Protein AF-A0AAW0Y5N9-F1 (afdb_monomer_lite)

Sequence (461 aa):
MELKFDASMEGKNLGTTKKFATATTQTSLLDMTSLNLFSYAHFRPQNRMNTIESRLKALQGQVSEAGAAAITPTLTSPTFQTPPPPYVAGSRQKVDQEMAVKSAKEGKLAASRTETSVHATGTTVTSSVTSVIQDVIKFEESVLSAEGGLRAPSPLVSPPRHAPDSSPVLILASLDKSILQIRDWLTLMEQMTRQQTVVVGDADDIRQLTEKQKSVLRELEGKKPQLDELVASADSLKDDASRTQLHQKASEGDAAVYRFPTHSRLFDHLRTCFKVSKLREHWDETNSVVLARKTQLDAMYTDTHKFDAKRAELESWLARMEARLERMAPVARTADVLDQQIREQKGFHAEIHQYKHQVELFNQMTQRLIAIYQHDDTRRLKKITETINLRYSSLNSSIIARGKELHSAMNSLHNFDKALDKFASWMSEAESNTDLVELEVDKLGPARRDPQARGPSMHLK

InterPro domains:
  IPR002017 Spectrin repeat [PF00435] (304-407)
  IPR018159 Spectrin/alpha-actinin [SM00150] (173-298)
  IPR018159 Spectrin/alpha-actinin [SM00150] (305-407)
  IPR018159 Spectrin/alpha-actinin [cd00176] (184-410)
  IPR050774 KCMF1 and Dystrophin [PTHR12268] (275-435)

Radius of gyration: 52.61 Å; chains: 1; bounding box: 124×102×157 Å

Secondary structure (DSSP, 8-state):
----------------------------SSSSSHHHHHHHHTTHHHHHHHHHHHHHHHHHHHHHHHTTS------------PPPP--------SSSSSSSSSSSS------------------TTSHHHHHHHHHHHHHHHHHHTS-----PPPP--PPPPPPS---HHHHHHHHHHHHHHHHHHHHHHHHHHHT---BTT-HHHHHHHHHHHHHHHHHHHHHHHHHHHHHHHHHHHHHHHHHHHHHHHHH-SS--SS---SS-HHHHHHHHHHHHHHHHHHHHHHHHHHHHHHHHHHHHHHHHHHHHHHHHHHHHHHHHHHHHHHTSPPPPSSHHHHHHHHHHHHHHHHHHHHHHHHHHHHHHHHHHHHHHTTTSB-HHHHHHHHHHHHHHHHHHHHHHHHHHHHHHHHHHHHHHHHHHHHHHHHHHHHHHHHHHHHHHHHHTTT-------PPPP----

Foldseek 3Di:
DDDDDDDDDDDDDDDDDDDDDDDDDDPDDDPDPVVVVVVPQVCVVVVLVVVLVVLVVVLVVLCVVVVVDDDDDDDDDDDDDDDDDDDDDDDDDDDPPPPPPPPPPDDDDDDDDDDDDDDDDDDPDPCPVVVVVVVVVVVVVVVVVPDDDDDDDDDDDDDDDDDDDDDPVVVLVVLVVLLVVLLVVLVVLLVVLVPDAFEQLPLVRLVVVLVVLVVVLVVLVVCVVVLVVLQVVLVVLVVVLVVVVVVVVVPPDDDDDDDDPPDRSVVSSVVSNVSSVVSVVSSVVSSVSSVVSSVLSVVSSVLSVVLVVLLVVLVVVLVVLVVVLVPQDPQDQTQVVLVVSLVVLVVSLVVLVVCVVSLVVSVVSLVVSCVSNVVYHSVVSVVSNVVSVVSSVVSNVSSVVVNVVSVVSNVVNVVVVVVSVVSVVVSVVVVVVSVVVVVVVVVVPDDDPDPDDDDDDDDDD

Organism: Cherax quadricarinatus (NCBI:txid27406)

pLDDT: mean 70.66, std 27.01, range [25.23, 98.88]

Structure (mmCIF, N/CA/C/O backbone):
data_AF-A0AAW0Y5N9-F1
#
_entry.id   AF-A0AAW0Y5N9-F1
#
loop_
_atom_site.group_PDB
_atom_site.id
_atom_site.type_symbol
_atom_site.label_atom_id
_atom_site.label_alt_id
_atom_site.label_comp_id
_atom_site.label_asym_id
_atom_site.label_entity_id
_atom_site.label_seq_id
_atom_site.pdbx_PDB_ins_code
_atom_site.Cartn_x
_atom_site.Cartn_y
_atom_site.Cartn_z
_atom_site.occupancy
_atom_site.B_iso_or_equiv
_atom_site.auth_seq_id
_atom_site.auth_comp_id
_atom_site.auth_asym_id
_atom_site.auth_atom_id
_atom_site.pdbx_PDB_model_num
ATOM 1 N N . MET A 1 1 ? 14.191 -54.955 -18.128 1.00 38.53 1 MET A N 1
ATOM 2 C CA . MET A 1 1 ? 14.472 -55.077 -16.685 1.00 38.53 1 MET A CA 1
ATOM 3 C C . MET A 1 1 ? 13.293 -54.416 -15.972 1.00 38.53 1 MET A C 1
ATOM 5 O O . MET A 1 1 ? 13.240 -53.198 -15.980 1.00 38.53 1 MET A O 1
ATOM 9 N N . GLU A 1 2 ? 12.168 -55.094 -15.690 1.00 31.83 2 GLU A N 1
ATOM 10 C CA . GLU A 1 2 ? 11.972 -56.098 -14.607 1.00 31.83 2 GLU A CA 1
ATOM 11 C C . GLU A 1 2 ? 12.491 -55.526 -13.268 1.00 31.83 2 GLU A C 1
ATOM 13 O O . GLU A 1 2 ? 13.661 -55.175 -13.215 1.00 31.83 2 GLU A O 1
ATOM 18 N N . LEU A 1 3 ? 11.736 -55.293 -12.180 1.00 32.03 3 LEU A N 1
ATOM 19 C CA . LEU A 1 3 ? 10.575 -55.935 -11.522 1.00 32.03 3 LEU A CA 1
ATOM 20 C C . LEU A 1 3 ? 9.835 -54.848 -10.685 1.00 32.03 3 LEU A C 1
ATOM 22 O O . LEU A 1 3 ? 10.491 -53.956 -10.159 1.00 32.03 3 LEU A O 1
ATOM 26 N N . LYS A 1 4 ? 8.499 -54.719 -10.658 1.00 34.59 4 LYS A N 1
ATOM 27 C CA . LYS A 1 4 ? 7.501 -55.430 -9.818 1.00 34.59 4 LYS A CA 1
ATOM 28 C C . LYS A 1 4 ? 7.877 -55.627 -8.337 1.00 34.59 4 LYS A C 1
ATOM 30 O O . LYS A 1 4 ? 8.737 -56.443 -8.036 1.00 34.59 4 LYS A O 1
ATOM 35 N N . PHE A 1 5 ? 7.114 -54.992 -7.439 1.00 31.72 5 PHE A N 1
ATOM 36 C CA . PHE A 1 5 ? 6.665 -55.606 -6.183 1.00 31.72 5 PHE A CA 1
ATOM 37 C C . PHE A 1 5 ? 5.247 -55.114 -5.831 1.00 31.72 5 PHE A C 1
ATOM 39 O O . PHE A 1 5 ? 4.980 -53.912 -5.819 1.00 31.72 5 PHE A O 1
ATOM 46 N N . ASP A 1 6 ? 4.361 -56.092 -5.638 1.00 30.52 6 ASP A N 1
ATOM 47 C CA . ASP A 1 6 ? 2.934 -56.051 -5.281 1.00 30.52 6 ASP A CA 1
ATOM 48 C C . ASP A 1 6 ? 2.689 -55.314 -3.942 1.00 30.52 6 ASP A C 1
ATOM 50 O O . ASP A 1 6 ? 3.564 -55.287 -3.083 1.00 30.52 6 ASP A O 1
ATOM 54 N N . ALA A 1 7 ? 1.617 -54.550 -3.707 1.00 33.81 7 ALA A N 1
ATOM 55 C CA . ALA A 1 7 ? 0.177 -54.843 -3.703 1.00 33.81 7 ALA A CA 1
ATOM 56 C C . ALA A 1 7 ? -0.296 -55.852 -2.629 1.00 33.81 7 ALA A C 1
ATOM 58 O O . ALA A 1 7 ? 0.145 -56.993 -2.579 1.00 33.81 7 ALA A O 1
ATOM 59 N N . SER A 1 8 ? -1.320 -55.408 -1.883 1.00 29.80 8 SER A N 1
ATOM 60 C CA . SER A 1 8 ? -2.349 -56.180 -1.162 1.00 29.80 8 SER A CA 1
ATOM 61 C C . SER A 1 8 ? -2.260 -56.271 0.368 1.00 29.80 8 SER A C 1
ATOM 63 O O . SER A 1 8 ? -1.458 -57.007 0.932 1.00 29.80 8 SER A O 1
ATOM 65 N N . MET A 1 9 ? -3.204 -55.584 1.021 1.00 31.30 9 MET A N 1
ATOM 66 C CA . MET A 1 9 ? -4.180 -56.227 1.910 1.00 31.30 9 MET A CA 1
ATOM 67 C C . MET A 1 9 ? -5.509 -55.453 1.815 1.00 31.30 9 MET A C 1
ATOM 69 O O . MET A 1 9 ? -5.665 -54.363 2.363 1.00 31.30 9 MET A O 1
ATOM 73 N N . GLU A 1 10 ? -6.450 -56.018 1.059 1.00 31.41 10 GLU A N 1
ATOM 74 C CA . GLU A 1 10 ? -7.884 -55.714 1.100 1.00 31.41 10 GLU A CA 1
ATOM 75 C C . GLU A 1 10 ? -8.542 -56.346 2.338 1.00 31.41 10 GLU A C 1
ATOM 77 O O . GLU A 1 10 ? -8.175 -57.450 2.735 1.00 31.41 10 GLU A O 1
ATOM 82 N N . GLY A 1 11 ? -9.641 -55.748 2.820 1.00 32.09 11 GLY A N 1
ATOM 83 C CA . GLY A 1 11 ? -10.814 -56.568 3.150 1.00 32.09 11 GLY A CA 1
ATOM 84 C C . GLY A 1 11 ? -11.678 -56.185 4.358 1.00 32.09 11 GLY A C 1
ATOM 85 O O . GLY A 1 11 ? -11.450 -56.710 5.435 1.00 32.09 11 GLY A O 1
ATOM 86 N N . LYS A 1 12 ? -12.764 -55.433 4.079 1.00 34.44 12 LYS A N 1
ATOM 87 C CA . LYS A 1 12 ? -14.184 -55.674 4.478 1.00 34.44 12 LYS A CA 1
ATOM 88 C C . LYS A 1 12 ? -14.505 -55.657 5.999 1.00 34.44 12 LYS A C 1
ATOM 90 O O . LYS A 1 12 ? -13.875 -56.328 6.790 1.00 34.44 12 LYS A O 1
ATOM 95 N N . ASN A 1 13 ? -15.551 -54.989 6.499 1.00 30.52 13 ASN A N 1
ATOM 96 C CA . ASN A 1 13 ? -16.944 -55.132 6.070 1.00 30.52 13 ASN A CA 1
ATOM 97 C C . ASN A 1 13 ? -17.863 -54.046 6.687 1.00 30.52 13 ASN A C 1
ATOM 99 O O . ASN A 1 13 ? -17.685 -53.648 7.837 1.00 30.52 13 ASN A O 1
ATOM 103 N N . LEU A 1 14 ? -18.876 -53.628 5.920 1.00 35.53 14 LEU A N 1
ATOM 104 C CA . LEU A 1 14 ? -20.070 -52.899 6.367 1.00 35.53 14 LEU A CA 1
ATOM 105 C C . LEU A 1 14 ? -21.050 -53.873 7.052 1.00 35.53 14 LEU A C 1
ATOM 107 O O . LEU A 1 14 ? -21.094 -55.043 6.679 1.00 35.53 14 LEU A O 1
ATOM 111 N N . GLY A 1 15 ? -21.938 -53.378 7.928 1.00 27.48 15 GLY A N 1
ATOM 112 C CA . GLY A 1 15 ? -23.201 -54.088 8.190 1.00 27.48 15 GLY A CA 1
ATOM 113 C C . GLY A 1 15 ? -23.955 -53.795 9.492 1.00 27.48 15 GLY A C 1
ATOM 114 O O . GLY A 1 15 ? -23.805 -54.516 10.465 1.00 27.48 15 GLY A O 1
ATOM 115 N N . THR A 1 16 ? -24.892 -52.842 9.414 1.00 29.39 16 THR A N 1
ATOM 116 C CA . THR A 1 16 ? -26.293 -52.945 9.900 1.00 29.39 16 THR A CA 1
ATOM 117 C C . THR A 1 16 ? -26.636 -53.116 11.395 1.00 29.39 16 THR A C 1
ATOM 119 O O . THR A 1 16 ? -26.584 -54.194 11.968 1.00 29.39 16 THR A O 1
ATOM 122 N N . THR A 1 17 ? -27.166 -52.021 11.959 1.00 33.78 17 THR A N 1
ATOM 123 C CA . THR A 1 17 ? -28.535 -51.884 12.518 1.00 33.78 17 THR A CA 1
ATOM 124 C C . THR A 1 17 ? -29.209 -53.086 13.216 1.00 33.78 17 THR A C 1
ATOM 126 O O . THR A 1 17 ? -29.684 -54.005 12.559 1.00 33.78 17 THR A O 1
ATOM 129 N N . LYS A 1 18 ? -29.539 -52.935 14.512 1.00 31.19 18 LYS A N 1
ATOM 130 C CA . LYS A 1 18 ? -30.935 -52.776 14.993 1.00 31.19 18 LYS A CA 1
ATOM 131 C C . LYS A 1 18 ? -31.036 -52.502 16.501 1.00 31.19 18 LYS A C 1
ATOM 133 O O . LYS A 1 18 ? -30.265 -52.988 17.314 1.00 31.19 18 LYS A O 1
ATOM 138 N N . LYS A 1 19 ? -32.050 -51.690 16.797 1.00 36.41 19 LYS A N 1
ATOM 139 C CA . LYS A 1 19 ? -32.565 -51.208 18.082 1.00 36.41 19 LYS A CA 1
ATOM 140 C C . LYS A 1 19 ? -33.002 -52.349 19.009 1.00 36.41 19 LYS A C 1
ATOM 142 O O . LYS A 1 19 ? -33.622 -53.283 18.518 1.00 36.41 19 LYS A O 1
ATOM 147 N N . PHE A 1 20 ? -32.878 -52.145 20.322 1.00 25.61 20 PHE A N 1
ATOM 148 C CA . PHE A 1 20 ? -33.991 -52.311 21.266 1.00 25.61 20 PHE A CA 1
ATOM 149 C C . PHE A 1 20 ? -33.819 -51.352 22.453 1.00 25.61 20 PHE A C 1
ATOM 151 O O . PHE A 1 20 ? -32.720 -51.154 22.962 1.00 25.61 20 PHE A O 1
ATOM 158 N N . ALA A 1 21 ? -34.922 -50.699 22.802 1.00 31.83 21 ALA A N 1
ATOM 159 C CA . ALA A 1 21 ? -35.068 -49.701 23.848 1.00 31.83 21 ALA A CA 1
ATOM 160 C C . ALA A 1 21 ? -35.599 -50.337 25.140 1.00 31.83 21 ALA A C 1
ATOM 162 O O . ALA A 1 21 ? -36.361 -51.290 25.036 1.00 31.83 21 ALA A O 1
ATOM 163 N N . THR A 1 22 ? -35.239 -49.744 26.287 1.00 27.28 22 THR A N 1
ATOM 164 C CA . THR A 1 22 ? -36.055 -49.433 27.494 1.00 27.28 22 THR A CA 1
ATOM 165 C C . THR A 1 22 ? -35.074 -48.935 28.567 1.00 27.28 22 THR A C 1
ATOM 167 O O . THR A 1 22 ? -34.248 -49.704 29.037 1.00 27.28 22 THR A O 1
ATOM 170 N N . ALA A 1 23 ? -34.905 -47.619 28.730 1.00 28.41 23 ALA A N 1
ATOM 171 C CA . ALA A 1 23 ? -35.627 -46.745 29.668 1.00 28.41 23 ALA A CA 1
ATOM 172 C C . ALA A 1 23 ? -35.112 -46.839 31.120 1.00 28.41 23 ALA A C 1
ATOM 174 O O . ALA A 1 23 ? -35.200 -47.903 31.725 1.00 28.41 23 ALA A O 1
ATOM 175 N N . THR A 1 24 ? -34.654 -45.696 31.664 1.00 25.23 24 THR A N 1
ATOM 176 C CA . THR A 1 24 ? -34.889 -45.164 33.035 1.00 25.23 24 THR A CA 1
ATOM 177 C C . THR A 1 24 ? -33.663 -44.404 33.583 1.00 25.23 24 THR A C 1
ATOM 179 O O . THR A 1 24 ? -32.692 -44.990 34.039 1.00 25.23 24 THR A O 1
ATOM 182 N N . THR A 1 25 ? -33.766 -43.071 33.523 1.00 32.31 25 THR A N 1
ATOM 183 C CA . THR A 1 25 ? -33.371 -42.088 34.553 1.00 32.31 25 THR A CA 1
ATOM 184 C C . THR A 1 25 ? -31.928 -42.056 35.077 1.00 32.31 25 THR A C 1
ATOM 186 O O . THR A 1 25 ? -31.615 -42.709 36.064 1.00 32.31 25 THR A O 1
ATOM 189 N N . GLN A 1 26 ? -31.120 -41.117 34.557 1.00 28.94 26 GLN A N 1
ATOM 190 C CA . GLN A 1 26 ? -30.250 -40.284 35.406 1.00 28.94 26 GLN A CA 1
ATOM 191 C C . GLN A 1 26 ? -29.833 -38.973 34.711 1.00 28.94 26 GLN A C 1
ATOM 193 O O . GLN A 1 26 ? -28.673 -38.726 34.400 1.00 28.94 26 GLN A O 1
ATOM 198 N N . THR A 1 27 ? -30.806 -38.093 34.480 1.00 36.50 27 THR A N 1
ATOM 199 C CA . THR A 1 27 ? -30.553 -36.649 34.402 1.00 36.50 27 THR A CA 1
ATOM 200 C C . THR A 1 27 ? -30.462 -36.161 35.845 1.00 36.50 27 THR A C 1
ATOM 202 O O . THR A 1 27 ? -31.479 -36.093 36.530 1.00 36.50 27 THR A O 1
ATOM 205 N N . SER A 1 28 ? -29.258 -35.903 36.358 1.00 33.66 28 SER A N 1
ATOM 206 C CA . SER A 1 28 ? -29.106 -35.329 37.697 1.00 33.66 28 SER A CA 1
ATOM 207 C C . SER A 1 28 ? -27.802 -34.540 37.833 1.00 33.66 28 SER A C 1
ATOM 209 O O . SER A 1 28 ? -26.714 -35.103 37.773 1.00 33.66 28 SER A O 1
ATOM 211 N N . LEU A 1 29 ? -27.978 -33.235 38.070 1.00 33.41 29 LEU A N 1
ATOM 212 C CA . LEU A 1 29 ? -27.101 -32.356 38.855 1.00 33.41 29 LEU A CA 1
ATOM 213 C C . LEU A 1 29 ? -25.811 -31.798 38.234 1.00 33.41 29 LEU A C 1
ATOM 215 O O . LEU A 1 29 ? -24.789 -31.758 38.908 1.00 33.41 29 LEU A O 1
ATOM 219 N N . LEU A 1 30 ? -25.869 -31.216 37.031 1.00 35.25 30 LEU A N 1
ATOM 220 C CA . LEU A 1 30 ? -24.886 -30.179 36.652 1.00 35.25 30 LEU A CA 1
ATOM 221 C C . LEU A 1 30 ? -25.479 -28.905 36.019 1.00 35.25 30 LEU A C 1
ATOM 223 O O . LEU A 1 30 ? -24.716 -28.036 35.614 1.00 35.25 30 LEU A O 1
ATOM 227 N N . ASP A 1 31 ? -26.807 -28.726 36.008 1.00 39.31 31 ASP A N 1
ATOM 228 C CA . ASP A 1 31 ? -27.436 -27.596 35.294 1.00 39.31 31 ASP A CA 1
ATOM 229 C C . ASP A 1 31 ? -28.524 -26.844 36.088 1.00 39.31 31 ASP A C 1
ATOM 231 O O . ASP A 1 31 ? -29.607 -26.567 35.587 1.00 39.31 31 ASP A O 1
ATOM 235 N N . MET A 1 32 ? -28.265 -26.529 37.365 1.00 30.97 32 MET A N 1
ATOM 236 C CA . MET A 1 32 ? -29.180 -25.697 38.181 1.00 30.97 32 MET A CA 1
ATOM 237 C C . MET A 1 32 ? -28.491 -24.612 39.029 1.00 30.97 32 MET A C 1
ATOM 239 O O . MET A 1 32 ? -29.163 -23.761 39.609 1.00 30.97 32 MET A O 1
ATOM 243 N N . THR A 1 33 ? -27.157 -24.567 39.087 1.00 38.00 33 THR A N 1
ATOM 244 C CA . THR A 1 33 ? -26.417 -23.518 39.819 1.00 38.00 33 THR A CA 1
ATOM 245 C C . THR A 1 33 ? -26.022 -22.332 38.937 1.00 38.00 33 THR A C 1
ATOM 247 O O . THR A 1 33 ? -25.905 -21.219 39.446 1.00 38.00 33 THR A O 1
ATOM 250 N N . SER A 1 34 ? -25.900 -22.516 37.617 1.00 35.88 34 SER A N 1
ATOM 251 C CA . SER A 1 34 ? -25.526 -21.421 36.704 1.00 35.88 34 SER A CA 1
ATOM 252 C C . SER A 1 34 ? -26.691 -20.475 36.378 1.00 35.88 34 SER A C 1
ATOM 254 O O . SER A 1 34 ? -26.491 -19.282 36.163 1.00 35.88 34 SER A O 1
ATOM 256 N N . LEU A 1 35 ? -27.931 -20.971 36.437 1.00 34.06 35 LEU A N 1
ATOM 257 C CA . LEU A 1 35 ? -29.131 -20.159 36.205 1.00 34.06 35 LEU A CA 1
ATOM 258 C C . LEU A 1 35 ? -29.578 -19.364 37.446 1.00 34.06 35 LEU A C 1
ATOM 260 O O . LEU A 1 35 ? -30.272 -18.360 37.305 1.00 34.06 35 LEU A O 1
ATOM 264 N N . ASN A 1 36 ? -29.121 -19.730 38.651 1.00 34.12 36 ASN A N 1
ATOM 265 C CA . ASN A 1 36 ? -29.476 -19.016 39.885 1.00 34.12 36 ASN A CA 1
ATOM 266 C C . ASN A 1 36 ? -28.530 -17.857 40.241 1.00 34.12 36 ASN A C 1
ATOM 268 O O . ASN A 1 36 ? -28.945 -16.947 40.955 1.00 34.12 36 ASN A O 1
ATOM 272 N N . LEU A 1 37 ? -27.296 -17.817 39.718 1.00 37.00 37 LEU A N 1
A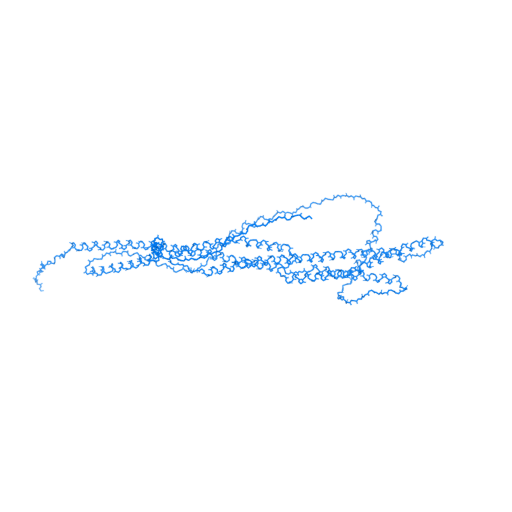TOM 273 C CA . LEU A 1 37 ? -26.429 -16.637 39.879 1.00 37.00 37 LEU A CA 1
ATOM 274 C C . LEU A 1 37 ? -26.780 -15.509 38.897 1.00 37.00 37 LEU A C 1
ATOM 276 O O . LEU A 1 37 ? -26.667 -14.335 39.250 1.00 37.00 37 LEU A O 1
ATOM 280 N N . PHE A 1 38 ? -27.255 -15.855 37.697 1.00 38.88 38 PHE A N 1
ATOM 281 C CA . PHE A 1 38 ? -27.561 -14.898 36.628 1.00 38.88 38 PHE A CA 1
ATOM 282 C C . PHE A 1 38 ? -28.763 -13.994 36.950 1.00 38.88 38 PHE A C 1
ATOM 284 O O . PHE A 1 38 ? -28.800 -12.836 36.546 1.00 38.88 38 PHE A O 1
ATOM 291 N N . SER A 1 39 ? -29.718 -14.486 37.750 1.00 40.09 39 SER A N 1
ATOM 292 C CA . SER A 1 39 ? -30.875 -13.695 38.192 1.00 40.09 39 SER A CA 1
ATOM 293 C C . SER A 1 39 ? -30.629 -12.907 39.489 1.00 40.09 39 SER A C 1
ATOM 295 O O . SER A 1 39 ? -31.397 -11.998 39.803 1.00 40.09 39 SER A O 1
ATOM 297 N N . TYR A 1 40 ? -29.573 -13.224 40.250 1.00 39.31 40 TYR A N 1
ATOM 298 C CA . TYR A 1 40 ? -29.328 -12.637 41.577 1.00 39.31 40 TYR A CA 1
ATOM 299 C C . TYR A 1 40 ? -28.563 -11.303 41.532 1.00 39.31 40 TYR A C 1
ATOM 301 O O . TYR A 1 40 ? -28.740 -10.462 42.415 1.00 39.31 40 TYR A O 1
ATOM 309 N N . ALA A 1 41 ? -27.730 -11.076 40.509 1.00 44.16 41 ALA A N 1
ATOM 310 C CA . ALA A 1 41 ? -26.947 -9.841 40.372 1.00 44.16 41 ALA A CA 1
ATOM 311 C C . ALA A 1 41 ? -27.761 -8.687 39.762 1.00 44.16 41 ALA A C 1
ATOM 313 O O . ALA A 1 41 ? -27.691 -7.558 40.251 1.00 44.16 41 ALA A O 1
ATOM 314 N N . HIS A 1 42 ? -28.610 -8.990 38.773 1.00 46.00 42 HIS A N 1
ATOM 315 C CA . HIS A 1 42 ? -29.490 -8.026 38.100 1.00 46.00 42 HIS A CA 1
ATOM 316 C C . HIS A 1 42 ? -30.484 -7.332 39.047 1.00 46.00 42 HIS A C 1
ATOM 318 O O . HIS A 1 42 ? -30.980 -6.246 38.752 1.00 46.00 42 HIS A O 1
ATOM 324 N N . PHE A 1 43 ? -30.750 -7.949 40.200 1.00 48.53 43 PHE A N 1
ATOM 325 C CA . PHE A 1 43 ? -31.734 -7.488 41.166 1.00 48.53 43 PHE A CA 1
ATOM 326 C C . PHE A 1 43 ? -31.134 -6.766 42.374 1.00 48.53 43 PHE A C 1
ATOM 328 O O . PHE A 1 43 ? -31.890 -6.180 43.138 1.00 48.53 43 PHE A O 1
ATOM 335 N N . ARG A 1 44 ? -29.812 -6.768 42.594 1.00 56.25 44 ARG A N 1
ATOM 336 C CA . ARG A 1 44 ? -29.255 -6.293 43.875 1.00 56.25 44 ARG A CA 1
ATOM 337 C C . ARG A 1 44 ? -29.512 -4.804 44.143 1.00 56.25 44 ARG A C 1
ATOM 339 O O . ARG A 1 44 ? -30.045 -4.514 45.207 1.00 56.25 44 ARG A O 1
ATOM 346 N N . PRO A 1 45 ? -29.219 -3.862 43.229 1.00 54.22 45 PRO A N 1
ATOM 347 C CA . PRO A 1 45 ? -29.475 -2.448 43.489 1.00 54.22 45 PRO A CA 1
ATOM 348 C C . PRO A 1 45 ? -30.974 -2.135 43.479 1.00 54.22 45 PRO A C 1
ATOM 350 O O . PRO A 1 45 ? -31.446 -1.425 44.355 1.00 54.22 45 PRO A O 1
ATOM 353 N N . GLN A 1 46 ? -31.738 -2.721 42.547 1.00 57.97 46 GLN A N 1
ATOM 354 C CA . GLN A 1 46 ? -33.168 -2.436 42.399 1.00 57.97 46 GLN A CA 1
ATOM 355 C C . GLN A 1 46 ? -34.010 -3.040 43.531 1.00 57.97 46 GLN A C 1
ATOM 357 O O . GLN A 1 46 ? -34.841 -2.338 44.090 1.00 57.97 46 GLN A O 1
ATOM 362 N N . ASN A 1 47 ? -33.779 -4.297 43.936 1.00 60.31 47 ASN A N 1
ATOM 363 C CA . ASN A 1 47 ? -34.466 -4.860 45.106 1.00 60.31 47 ASN A CA 1
ATOM 364 C C . ASN A 1 47 ? -34.064 -4.135 46.372 1.00 60.31 47 ASN A C 1
ATOM 366 O O . ASN A 1 47 ? -34.929 -3.868 47.193 1.00 60.31 47 ASN A O 1
ATOM 370 N N . ARG A 1 48 ? -32.782 -3.798 46.542 1.00 66.56 48 ARG A N 1
ATOM 371 C CA . ARG A 1 48 ? -32.363 -3.039 47.719 1.00 66.56 48 ARG A CA 1
ATOM 372 C C . ARG A 1 48 ? -32.993 -1.658 47.740 1.00 66.56 48 ARG A C 1
ATOM 374 O O . ARG A 1 48 ? -33.453 -1.260 48.798 1.00 66.56 48 ARG A O 1
ATOM 381 N N . MET A 1 49 ? -33.079 -0.974 46.600 1.00 69.69 49 MET A N 1
ATOM 382 C CA . MET A 1 49 ? -33.796 0.294 46.494 1.00 69.69 49 MET A CA 1
ATOM 383 C C . MET A 1 49 ? -35.278 0.111 46.840 1.00 69.69 49 MET A C 1
ATOM 385 O O . MET A 1 49 ? -35.782 0.834 47.685 1.00 69.69 49 MET A O 1
ATOM 389 N N . ASN A 1 50 ? -35.947 -0.913 46.305 1.00 75.19 50 ASN A N 1
ATOM 390 C CA . ASN A 1 50 ? -37.348 -1.214 46.626 1.00 75.19 50 ASN A CA 1
ATOM 391 C C . ASN A 1 50 ? -37.548 -1.545 48.121 1.00 75.19 50 ASN A C 1
ATOM 393 O O . ASN A 1 50 ? -38.527 -1.122 48.736 1.00 75.19 50 ASN A O 1
ATOM 397 N N . THR A 1 51 ? -36.621 -2.295 48.731 1.00 77.75 51 THR A N 1
ATOM 398 C CA . THR A 1 51 ? -36.615 -2.585 50.174 1.00 77.75 51 THR A CA 1
ATOM 399 C C . THR A 1 51 ? -36.427 -1.304 50.973 1.00 77.75 51 THR A C 1
ATOM 401 O O . THR A 1 51 ? -37.121 -1.081 51.962 1.00 77.75 51 THR A O 1
ATOM 404 N N . ILE A 1 52 ? -35.510 -0.448 50.531 1.00 74.88 52 ILE A N 1
ATOM 405 C CA . ILE A 1 52 ? -35.227 0.830 51.164 1.00 74.88 52 ILE A CA 1
ATOM 406 C C . ILE A 1 52 ? -36.443 1.767 51.077 1.00 74.88 52 ILE A C 1
ATOM 408 O O . ILE A 1 52 ? -36.844 2.345 52.081 1.00 74.88 52 ILE A O 1
ATOM 412 N N . GLU A 1 53 ? -37.077 1.869 49.910 1.00 75.19 53 GLU A N 1
ATOM 413 C CA . GLU A 1 53 ? -38.302 2.647 49.695 1.00 75.19 53 GLU A CA 1
ATOM 414 C C . GLU A 1 53 ? -39.461 2.145 50.562 1.00 75.19 53 GLU A C 1
ATOM 416 O O . GLU A 1 53 ? -40.224 2.943 51.108 1.00 75.19 53 GLU A O 1
ATOM 421 N N . SER A 1 54 ? -39.587 0.826 50.719 1.00 81.94 54 SER A N 1
ATOM 422 C CA . SER A 1 54 ? -40.618 0.224 51.572 1.00 81.94 54 SER A CA 1
ATOM 423 C C . SER A 1 54 ? -40.398 0.567 53.048 1.00 81.94 54 SER A C 1
ATOM 425 O O . SER A 1 54 ? -41.348 0.934 53.737 1.00 81.94 54 SER A O 1
ATOM 427 N N . ARG A 1 55 ? -39.146 0.520 53.519 1.00 79.44 55 ARG A N 1
ATOM 428 C CA . ARG A 1 55 ? -38.759 0.916 54.884 1.00 79.44 55 ARG A CA 1
ATOM 429 C C . ARG A 1 55 ? -38.976 2.408 55.142 1.00 79.44 55 ARG A C 1
ATOM 431 O O . ARG A 1 55 ? -39.554 2.769 56.160 1.00 79.44 55 ARG A O 1
ATOM 438 N N . LEU A 1 56 ? -38.625 3.272 54.185 1.00 75.19 56 LEU A N 1
ATOM 439 C CA . LEU A 1 56 ? -38.916 4.711 54.260 1.00 75.19 56 LEU A CA 1
ATOM 440 C C . LEU A 1 56 ? -40.413 4.995 54.423 1.00 75.19 56 LEU A C 1
ATOM 442 O O . LEU A 1 56 ? -40.790 5.830 55.242 1.00 75.19 56 LEU A O 1
ATOM 446 N N . LYS A 1 57 ? -41.268 4.298 53.665 1.00 80.94 57 LYS A N 1
ATOM 447 C CA . LYS A 1 57 ? -42.726 4.427 53.807 1.00 80.94 57 LYS A CA 1
ATOM 448 C C . LYS A 1 57 ? -43.215 3.972 55.182 1.00 80.94 57 LYS A C 1
ATOM 450 O O . LYS A 1 57 ? -44.095 4.622 55.739 1.00 80.94 57 LYS A O 1
ATOM 455 N N . ALA A 1 58 ? -42.651 2.894 55.729 1.00 78.00 58 ALA A N 1
ATOM 456 C CA . ALA A 1 58 ? -43.000 2.409 57.064 1.00 78.00 58 ALA A CA 1
ATOM 457 C C . ALA A 1 58 ? -42.627 3.428 58.154 1.00 78.00 58 ALA A C 1
ATOM 459 O O . ALA A 1 58 ? -43.484 3.796 58.953 1.00 78.00 58 ALA A O 1
ATOM 460 N N . LEU A 1 59 ? -41.406 3.973 58.108 1.00 70.06 59 LEU A N 1
ATOM 461 C CA . LEU A 1 59 ? -40.955 5.038 59.010 1.00 70.06 59 LEU A CA 1
ATOM 462 C C . LEU A 1 59 ? -41.844 6.289 58.935 1.00 70.06 59 LEU A C 1
ATOM 464 O O . LEU A 1 59 ? -42.199 6.867 59.959 1.00 70.06 59 LEU A O 1
ATOM 468 N N . GLN A 1 60 ? -42.241 6.709 57.728 1.00 71.62 60 GLN A N 1
ATOM 469 C CA . GLN A 1 60 ? -43.174 7.830 57.559 1.00 71.62 60 GLN A CA 1
ATOM 470 C C . GLN A 1 60 ? -44.548 7.547 58.184 1.00 71.62 60 GLN A C 1
ATOM 472 O O . GLN A 1 60 ? -45.143 8.453 58.768 1.00 71.62 60 GLN A O 1
ATOM 477 N N . GLY A 1 61 ? -45.039 6.308 58.085 1.00 70.50 61 GLY A N 1
ATOM 478 C CA . GLY A 1 61 ? -46.274 5.871 58.740 1.00 70.50 61 GLY A CA 1
ATOM 479 C C . GLY A 1 61 ? -46.181 5.929 60.266 1.00 70.50 61 GLY A C 1
ATOM 480 O O . GLY A 1 61 ? -47.035 6.550 60.894 1.00 70.50 61 GLY A O 1
ATOM 481 N N . GLN A 1 62 ? -45.109 5.382 60.846 1.00 64.56 62 GLN A N 1
ATOM 482 C CA . GLN A 1 62 ? -44.875 5.372 62.298 1.00 64.56 62 GLN A CA 1
ATOM 483 C C . GLN A 1 62 ? -44.771 6.786 62.886 1.00 64.56 62 GLN A C 1
ATOM 485 O O . GLN A 1 62 ? -45.374 7.082 63.914 1.00 64.56 62 GLN A O 1
ATOM 490 N N . VAL A 1 63 ? -44.077 7.705 62.205 1.00 59.75 63 VAL A N 1
ATOM 491 C CA . VAL A 1 63 ? -44.016 9.118 62.623 1.00 59.75 63 VAL A CA 1
ATOM 492 C C . VAL A 1 63 ? -45.395 9.785 62.550 1.00 59.75 63 VAL A C 1
ATOM 494 O O . VAL A 1 63 ? -45.711 10.636 63.380 1.00 59.75 63 VAL A O 1
ATOM 497 N N . SER A 1 64 ? -46.237 9.398 61.588 1.00 58.09 64 SER A N 1
ATOM 498 C CA . SER A 1 64 ? -47.598 9.924 61.472 1.00 58.09 64 SER A CA 1
ATOM 499 C C . SER A 1 64 ? -48.555 9.364 62.535 1.00 58.09 64 SER A C 1
ATOM 501 O O . SER A 1 64 ? -49.468 10.085 62.933 1.00 58.09 64 SER A O 1
ATOM 503 N N . GLU A 1 65 ? -48.358 8.128 63.009 1.00 51.75 65 GLU A N 1
ATOM 504 C CA . GLU A 1 65 ? -49.114 7.535 64.130 1.00 51.75 65 GLU A CA 1
ATOM 505 C C . GLU A 1 65 ? -48.652 8.071 65.494 1.00 51.75 65 GLU A C 1
ATOM 507 O O . GLU A 1 65 ? -49.485 8.412 66.334 1.00 51.75 65 GLU A O 1
ATOM 512 N N . ALA A 1 66 ? -47.342 8.251 65.694 1.00 49.50 66 ALA A N 1
ATOM 513 C CA . ALA A 1 66 ? -46.785 8.879 66.896 1.00 49.50 66 ALA A CA 1
ATOM 514 C C . ALA A 1 66 ? -47.060 10.402 66.960 1.00 49.50 66 ALA A C 1
ATOM 516 O O . ALA A 1 66 ? -47.071 11.005 68.035 1.00 49.50 66 ALA A O 1
ATOM 517 N N . GLY A 1 67 ? -47.350 11.033 65.816 1.00 43.50 67 GLY A N 1
ATOM 518 C CA . GLY A 1 67 ? -47.579 12.471 65.628 1.00 43.50 67 GLY A CA 1
ATOM 519 C C . GLY A 1 67 ? -48.880 13.061 66.194 1.00 43.50 67 GLY A C 1
ATOM 520 O O . GLY A 1 67 ? -49.291 14.133 65.749 1.00 43.50 67 GLY A O 1
ATOM 521 N N . ALA A 1 68 ? -49.517 12.418 67.177 1.00 39.47 68 ALA A N 1
ATOM 522 C CA . ALA A 1 68 ? -50.554 13.031 68.020 1.00 39.47 68 ALA A CA 1
ATOM 523 C C . ALA A 1 68 ? -50.077 13.323 69.459 1.00 39.47 68 ALA A C 1
ATOM 525 O O . ALA A 1 68 ? -50.786 13.994 70.211 1.00 39.47 68 ALA A O 1
ATOM 526 N N . ALA A 1 69 ? -48.872 12.887 69.842 1.00 39.31 69 ALA A N 1
ATOM 527 C CA . ALA A 1 69 ? -48.269 13.206 71.131 1.00 39.31 69 ALA A CA 1
ATOM 528 C C . ALA A 1 69 ? -46.915 13.890 70.911 1.00 39.31 69 ALA A C 1
ATOM 530 O O . ALA A 1 69 ? -45.985 13.335 70.337 1.00 39.31 69 ALA A O 1
ATOM 531 N N . ALA A 1 70 ? -46.844 15.153 71.323 1.00 43.19 70 ALA A N 1
ATOM 532 C CA . ALA A 1 70 ? -45.703 16.035 71.147 1.00 43.19 70 ALA A CA 1
ATOM 533 C C . ALA A 1 70 ? -44.382 15.416 71.631 1.00 43.19 70 ALA A C 1
ATOM 535 O O . ALA A 1 70 ? -44.295 15.076 72.801 1.00 43.19 70 ALA A O 1
ATOM 536 N N . ILE A 1 71 ? -43.363 15.386 70.763 1.00 37.09 71 ILE A N 1
ATOM 537 C CA . ILE A 1 71 ? -41.947 15.703 71.033 1.00 37.09 71 ILE A CA 1
ATOM 538 C C . ILE A 1 71 ? -41.273 15.939 69.670 1.00 37.09 71 ILE A C 1
ATOM 540 O O . ILE A 1 71 ? -41.297 15.092 68.783 1.00 37.09 71 ILE A O 1
ATOM 544 N N . THR A 1 72 ? -40.661 17.107 69.497 1.00 35.38 72 THR A N 1
ATOM 545 C CA . THR A 1 72 ? -39.721 17.406 68.408 1.00 35.38 72 THR A CA 1
ATOM 546 C C . THR A 1 72 ? -38.342 16.822 68.727 1.00 35.38 72 THR A C 1
ATOM 548 O O . THR A 1 72 ? -37.770 17.237 69.739 1.00 35.38 72 THR A O 1
ATOM 551 N N . PRO A 1 73 ? -37.732 15.984 67.867 1.00 37.97 73 PRO A N 1
ATOM 552 C CA . PRO A 1 73 ? -36.291 15.811 67.866 1.00 37.97 73 PRO A CA 1
ATOM 553 C C . PRO A 1 73 ? -35.669 16.554 66.678 1.00 37.97 73 PRO A C 1
ATOM 555 O O . PRO A 1 73 ? -36.144 16.513 65.542 1.00 37.97 73 PRO A O 1
ATOM 558 N N . THR A 1 74 ? -34.576 17.251 66.958 1.00 34.84 74 THR A N 1
ATOM 559 C CA . THR A 1 74 ? -33.725 17.929 65.983 1.00 34.84 74 THR A CA 1
ATOM 560 C C . THR A 1 74 ? -33.048 16.888 65.082 1.00 34.84 74 THR A C 1
ATOM 562 O O . THR A 1 74 ? -31.973 16.388 65.398 1.00 34.84 74 THR A O 1
ATOM 565 N N . LEU A 1 75 ? -33.678 16.537 63.959 1.00 33.88 75 LEU A N 1
ATOM 566 C CA . LEU A 1 75 ? -33.068 15.744 62.891 1.00 33.88 75 LEU A CA 1
ATOM 567 C C . LEU A 1 75 ? -32.300 16.682 61.953 1.00 33.88 75 LEU A C 1
ATOM 569 O O . LEU A 1 75 ? -32.885 17.381 61.128 1.00 33.88 75 LEU A O 1
ATOM 573 N N . THR A 1 76 ? -30.974 16.705 62.060 1.00 34.50 76 THR A N 1
ATOM 574 C CA . THR A 1 76 ? -30.117 17.243 60.996 1.00 34.50 76 THR A CA 1
ATOM 575 C C . THR A 1 76 ? -30.134 16.287 59.806 1.00 34.50 76 THR A C 1
ATOM 577 O O . THR A 1 76 ? -29.509 15.229 59.838 1.00 34.50 76 THR A O 1
ATOM 580 N N . SER A 1 77 ? -30.861 16.666 58.757 1.00 29.59 77 SER A N 1
ATOM 581 C CA . SER A 1 77 ? -30.884 15.985 57.462 1.00 29.59 77 SER A CA 1
ATOM 582 C C . SER A 1 77 ? -29.485 15.932 56.831 1.00 29.59 77 SER A C 1
ATOM 584 O O . SER A 1 77 ? -28.811 16.964 56.777 1.00 29.59 77 SER A O 1
ATOM 586 N N . PRO A 1 78 ? -29.038 14.794 56.272 1.00 34.31 78 PRO A N 1
ATOM 587 C CA . PRO A 1 78 ? -27.886 14.794 55.386 1.00 34.31 78 PRO A CA 1
ATOM 588 C C . PRO A 1 78 ? -28.285 15.444 54.054 1.00 34.31 78 PRO A C 1
ATOM 590 O O . PRO A 1 78 ? -29.180 14.971 53.352 1.00 34.31 78 PRO A O 1
ATOM 593 N N . THR A 1 79 ? -27.631 16.551 53.703 1.00 31.61 79 THR A N 1
ATOM 594 C CA . THR A 1 79 ? -27.793 17.226 52.411 1.00 31.61 79 THR A CA 1
ATOM 595 C C . THR A 1 79 ? -27.395 16.278 51.277 1.00 31.61 79 THR A C 1
ATOM 597 O O . THR A 1 79 ? -26.211 16.039 51.040 1.00 31.61 79 THR A O 1
ATOM 600 N N . PHE A 1 80 ? -28.378 15.743 50.551 1.00 36.62 80 PHE A N 1
ATOM 601 C CA . PHE A 1 80 ? -28.152 15.047 49.287 1.00 36.62 80 PHE A CA 1
ATOM 602 C C . PHE A 1 80 ? -27.858 16.080 48.197 1.00 36.62 80 PHE A C 1
ATOM 604 O O . PHE A 1 80 ? -28.757 16.741 47.681 1.00 36.62 80 PHE A O 1
ATOM 611 N N . GLN A 1 81 ? -26.583 16.227 47.848 1.00 29.86 81 GLN A N 1
ATOM 612 C CA . GLN A 1 81 ? -26.175 16.967 46.661 1.00 29.86 81 GLN A CA 1
ATOM 613 C C . GLN A 1 81 ? -26.366 16.053 45.445 1.00 29.86 81 GLN A C 1
ATOM 615 O O . GLN A 1 81 ? -25.709 15.019 45.319 1.00 29.86 81 GLN A O 1
ATOM 620 N N . THR A 1 82 ? -27.298 16.407 44.563 1.00 32.31 82 THR A N 1
ATOM 621 C CA . THR A 1 82 ? -27.444 15.767 43.253 1.00 32.31 82 THR A CA 1
ATOM 622 C C . THR A 1 82 ? -26.147 15.946 42.451 1.00 32.31 82 THR A C 1
ATOM 624 O O . THR A 1 82 ? -25.617 17.059 42.396 1.00 32.31 82 THR A O 1
ATOM 627 N N . PRO A 1 83 ? -25.595 14.890 41.822 1.00 32.41 83 PRO A N 1
ATOM 628 C CA . PRO A 1 83 ? -24.444 15.059 40.946 1.00 32.41 83 PRO A CA 1
ATOM 629 C C . PRO A 1 83 ? -24.872 15.848 39.694 1.00 32.41 83 PRO A C 1
ATOM 631 O O . PRO A 1 83 ? -25.922 15.542 39.120 1.00 32.41 83 PRO A O 1
ATOM 634 N N . PRO A 1 84 ? -24.101 16.858 39.248 1.00 33.78 84 PRO A N 1
ATOM 635 C CA . PRO A 1 84 ? -24.421 17.574 38.020 1.00 33.78 84 PRO A CA 1
ATOM 636 C C . PRO A 1 84 ? -24.222 16.661 36.793 1.00 33.78 84 PRO A C 1
ATOM 638 O O . PRO A 1 84 ? -23.387 15.750 36.831 1.00 33.78 84 PRO A O 1
ATOM 641 N N . PRO A 1 85 ? -24.960 16.889 35.690 1.00 33.91 85 PRO A N 1
ATOM 642 C CA . PRO A 1 85 ? -24.761 16.148 34.448 1.00 33.91 85 PRO A CA 1
ATOM 643 C C . PRO A 1 85 ? -23.369 16.448 33.862 1.00 33.91 85 PRO A C 1
ATOM 645 O O . PRO A 1 85 ? -22.834 17.540 34.083 1.00 33.91 85 PRO A O 1
ATOM 648 N N . PRO A 1 86 ? -22.760 15.520 33.099 1.00 36.25 86 PRO A N 1
ATOM 649 C CA . PRO A 1 86 ? -21.433 15.742 32.545 1.00 36.25 86 PRO A CA 1
ATOM 650 C C . PRO A 1 86 ? -21.510 16.810 31.449 1.00 36.25 86 PRO A C 1
ATOM 652 O O . PRO A 1 86 ? -22.028 16.567 30.361 1.00 36.25 86 PRO A O 1
ATOM 655 N N . TYR A 1 87 ? -20.988 18.003 31.741 1.00 30.06 87 TYR A N 1
ATOM 656 C CA . TYR A 1 87 ? -20.759 19.028 30.730 1.00 30.06 87 TYR A CA 1
ATOM 657 C C . TYR A 1 87 ? -19.430 18.751 30.025 1.00 30.06 87 TYR A C 1
ATOM 659 O O . TYR A 1 87 ? -18.369 18.656 30.643 1.00 30.06 87 TYR A O 1
ATOM 667 N N . VAL A 1 88 ? -19.520 18.609 28.708 1.00 47.72 88 VAL A N 1
ATOM 668 C CA . VAL A 1 88 ? -18.404 18.469 27.776 1.00 47.72 88 VAL A CA 1
ATOM 669 C C . VAL A 1 88 ? -17.723 19.833 27.641 1.00 47.72 88 VAL A C 1
ATOM 671 O O . VAL A 1 88 ? -18.320 20.771 27.120 1.00 47.72 88 VAL A O 1
ATOM 674 N N . ALA A 1 89 ? -16.472 19.957 28.085 1.00 31.14 89 ALA A N 1
ATOM 675 C CA . ALA A 1 89 ? -15.618 21.095 27.750 1.00 31.14 89 ALA A CA 1
ATOM 676 C C . ALA A 1 89 ? -14.171 20.631 27.546 1.00 31.14 89 ALA A C 1
ATOM 678 O O . ALA A 1 89 ? -13.593 19.915 28.363 1.00 31.14 89 ALA A O 1
ATOM 679 N N . GLY A 1 90 ? -13.634 20.997 26.383 1.00 35.62 90 GLY A N 1
ATOM 680 C CA . GLY A 1 90 ? -12.412 20.464 25.805 1.00 35.62 90 GLY A CA 1
ATOM 681 C C . GLY A 1 90 ? -11.140 20.759 26.593 1.00 35.62 90 GLY A C 1
ATOM 682 O O . GLY A 1 90 ? -10.922 21.849 27.110 1.00 35.62 90 GLY A O 1
ATOM 683 N N . SER A 1 91 ? -10.246 19.775 26.587 1.00 33.31 91 SER A N 1
ATOM 684 C CA . SER A 1 91 ? -8.844 19.943 26.959 1.00 33.31 91 SER A CA 1
ATOM 685 C C . SER A 1 91 ? -8.018 20.111 25.688 1.00 33.31 91 SER A C 1
ATOM 687 O O . SER A 1 91 ? -7.562 19.142 25.087 1.00 33.31 91 SER A O 1
ATOM 689 N N . ARG A 1 92 ? -7.848 21.365 25.269 1.00 41.41 92 ARG A N 1
ATOM 690 C CA . ARG A 1 92 ? -6.887 21.787 24.248 1.00 41.41 92 ARG A CA 1
ATOM 691 C C . ARG A 1 92 ? -5.895 22.730 24.921 1.00 41.41 92 ARG A C 1
ATOM 693 O O . ARG A 1 92 ? -6.036 23.930 24.776 1.00 41.41 92 ARG A O 1
ATOM 700 N N . GLN A 1 93 ? -4.968 22.186 25.714 1.00 40.69 93 GLN A N 1
ATOM 701 C CA . GLN A 1 93 ? -3.737 22.852 26.181 1.00 40.69 93 GLN A CA 1
ATOM 702 C C . GLN A 1 93 ? -2.994 21.933 27.161 1.00 40.69 93 GLN A C 1
ATOM 704 O O . GLN A 1 93 ? -3.273 21.943 28.355 1.00 40.69 93 GLN A O 1
ATOM 709 N N . LYS A 1 94 ? -2.090 21.096 26.635 1.00 35.44 94 LYS A N 1
ATOM 710 C CA . LYS A 1 94 ? -0.911 20.515 27.321 1.00 35.44 94 LYS A CA 1
ATOM 711 C C . LYS A 1 94 ? -0.197 19.528 26.381 1.00 35.44 94 LYS A C 1
ATOM 713 O O . LYS A 1 94 ? -0.108 18.345 26.672 1.00 35.44 94 LYS A O 1
ATOM 718 N N . VAL A 1 95 ? 0.257 20.001 25.214 1.00 39.31 95 VAL A N 1
ATOM 719 C CA . VAL A 1 95 ? 1.179 19.232 24.341 1.00 39.31 95 VAL A CA 1
ATOM 720 C C . VAL A 1 95 ? 2.300 20.105 23.735 1.00 39.31 95 VAL A C 1
ATOM 722 O O . VAL A 1 95 ? 3.219 19.572 23.131 1.00 39.31 95 VAL A O 1
ATOM 725 N N . ASP A 1 96 ? 2.342 21.420 23.978 1.00 37.44 96 ASP A N 1
ATOM 726 C CA . ASP A 1 96 ? 3.298 22.315 23.289 1.00 37.44 96 ASP A CA 1
ATOM 727 C C . ASP A 1 96 ? 4.511 22.769 24.121 1.00 37.44 96 ASP A C 1
ATOM 729 O O . ASP A 1 96 ? 5.121 23.789 23.814 1.00 37.44 96 ASP A O 1
ATOM 733 N N . GLN A 1 97 ? 4.916 22.037 25.165 1.00 35.25 97 GLN A N 1
ATOM 734 C CA . GLN A 1 97 ? 6.082 22.446 25.974 1.00 35.25 97 GLN A CA 1
ATOM 735 C C . GLN A 1 97 ? 7.170 21.388 26.179 1.00 35.25 97 GLN A C 1
ATOM 737 O O . GLN A 1 97 ? 8.128 21.637 26.904 1.00 35.25 97 GLN A O 1
ATOM 742 N N . GLU A 1 98 ? 7.096 20.257 25.473 1.00 36.00 98 GLU A N 1
ATOM 743 C CA . GLU A 1 98 ? 8.116 19.196 25.558 1.00 36.00 98 GLU A CA 1
ATOM 744 C C . GLU A 1 98 ? 8.807 18.887 24.215 1.00 36.00 98 GLU A C 1
ATOM 746 O O . GLU A 1 98 ? 9.609 17.963 24.110 1.00 36.00 98 GLU A O 1
ATOM 751 N N . MET A 1 99 ? 8.557 19.710 23.186 1.00 38.72 99 MET A N 1
ATOM 752 C CA . MET A 1 99 ? 9.137 19.571 21.839 1.00 38.72 99 MET A CA 1
ATOM 753 C C . MET A 1 99 ? 10.030 20.761 21.428 1.00 38.72 99 MET A C 1
ATOM 755 O O . MET A 1 99 ? 10.262 20.981 20.246 1.00 38.72 99 MET A O 1
ATOM 759 N N . ALA A 1 100 ? 10.559 21.529 22.389 1.00 37.12 100 ALA A N 1
ATOM 760 C CA . ALA A 1 100 ? 11.424 22.689 22.116 1.00 37.12 100 ALA A CA 1
ATOM 761 C C . ALA A 1 100 ? 12.886 22.537 22.593 1.00 37.12 100 ALA A C 1
ATOM 763 O O . ALA A 1 100 ? 13.705 23.413 22.339 1.00 37.12 100 ALA A O 1
ATOM 764 N N . VAL A 1 101 ? 13.262 21.418 23.230 1.00 40.44 101 VAL A N 1
ATOM 765 C CA . VAL A 1 101 ? 14.630 21.217 23.777 1.00 40.44 101 VAL A CA 1
ATOM 766 C C . VAL A 1 101 ? 15.488 20.250 22.937 1.00 40.44 101 VAL A C 1
ATOM 768 O O . VAL A 1 101 ? 16.651 20.010 23.240 1.00 40.44 101 VAL A O 1
ATOM 771 N N . LYS A 1 102 ? 14.976 19.737 21.808 1.00 38.41 102 LYS A N 1
ATOM 772 C CA . LYS A 1 102 ? 15.732 18.833 20.911 1.00 38.41 102 LYS A CA 1
ATOM 773 C C . LYS A 1 102 ? 16.216 19.449 19.592 1.00 38.41 102 LYS A C 1
ATOM 775 O O . LYS A 1 102 ? 16.840 18.744 18.813 1.00 38.41 102 LYS A O 1
ATOM 780 N N . SER A 1 103 ? 16.019 20.750 19.364 1.00 35.41 103 SER A N 1
ATOM 781 C CA . SER A 1 103 ? 16.381 21.414 18.094 1.00 35.41 103 SER A CA 1
ATOM 782 C C . SER A 1 103 ? 17.637 22.305 18.155 1.00 35.41 103 SER A C 1
ATOM 784 O O . SER A 1 103 ? 17.825 23.154 17.289 1.00 35.41 103 SER A O 1
ATOM 786 N N . ALA A 1 104 ? 18.511 22.132 19.153 1.00 36.81 104 ALA A N 1
ATOM 787 C CA . ALA A 1 104 ? 19.715 22.960 19.331 1.00 36.81 104 ALA A CA 1
ATOM 788 C C . ALA A 1 104 ? 21.039 22.171 19.293 1.00 36.81 104 ALA A C 1
ATOM 790 O O . ALA A 1 104 ? 22.033 22.603 19.877 1.00 36.81 104 ALA A O 1
ATOM 791 N N . LYS A 1 105 ? 21.083 21.001 18.638 1.00 37.56 105 LYS A N 1
ATOM 792 C CA . LYS A 1 105 ? 22.315 20.192 18.589 1.00 37.56 105 LYS A CA 1
ATOM 793 C C . LYS A 1 105 ? 22.575 19.458 17.272 1.00 37.56 105 LYS A C 1
ATOM 795 O O . LYS A 1 105 ? 23.140 18.375 17.286 1.00 37.56 105 LYS A O 1
ATOM 800 N N . GLU A 1 106 ? 22.245 20.080 16.146 1.00 35.66 106 GLU A N 1
ATOM 801 C CA . GLU A 1 106 ? 22.729 19.661 14.823 1.00 35.66 106 GLU A CA 1
ATOM 802 C C . GLU A 1 106 ? 23.123 20.908 14.031 1.00 35.66 106 GLU A C 1
ATOM 804 O O . GLU A 1 106 ? 22.332 21.523 13.329 1.00 35.66 106 GLU A O 1
ATOM 809 N N . GLY A 1 107 ? 24.359 21.354 14.241 1.00 38.41 107 GLY A N 1
ATOM 810 C CA . GLY A 1 107 ? 24.865 22.596 13.666 1.00 38.41 107 GLY A CA 1
ATOM 811 C C . GLY A 1 107 ? 26.363 22.739 13.876 1.00 38.41 107 GLY A C 1
ATOM 812 O O . GLY A 1 107 ? 26.817 23.741 14.414 1.00 38.41 107 GLY A O 1
ATOM 813 N N . LYS A 1 108 ? 27.126 21.694 13.543 1.00 34.06 108 LYS A N 1
ATOM 814 C CA . LYS A 1 108 ? 28.583 21.754 13.362 1.00 34.06 108 LYS A CA 1
ATOM 815 C C . LYS A 1 108 ? 29.077 20.394 12.887 1.00 34.06 108 LYS A C 1
ATOM 817 O O . LYS A 1 108 ? 29.195 19.492 13.701 1.00 34.06 108 LYS A O 1
ATOM 822 N N . LEU A 1 109 ? 29.349 20.263 11.593 1.00 31.61 109 LEU A N 1
ATOM 823 C CA . LEU A 1 109 ? 30.508 19.554 11.038 1.00 31.61 109 LEU A CA 1
ATOM 824 C C . LEU A 1 109 ? 30.431 19.615 9.504 1.00 31.61 109 LEU A C 1
ATOM 826 O O . LEU A 1 109 ? 29.382 19.315 8.949 1.00 31.61 109 LEU A O 1
ATOM 830 N N . ALA A 1 110 ? 31.563 19.958 8.879 1.00 29.45 110 ALA A N 1
ATOM 831 C CA . ALA A 1 110 ? 31.968 19.737 7.479 1.00 29.45 110 ALA A CA 1
ATOM 832 C C . ALA A 1 110 ? 32.377 21.024 6.740 1.00 29.45 110 ALA A C 1
ATOM 834 O O . ALA A 1 110 ? 31.637 21.562 5.924 1.00 29.45 110 ALA A O 1
ATOM 835 N N . ALA A 1 111 ? 33.607 21.479 6.993 1.00 30.94 111 ALA A N 1
ATOM 836 C CA . ALA A 1 111 ? 34.371 22.290 6.047 1.00 30.94 111 ALA A CA 1
ATOM 837 C C . ALA A 1 111 ? 35.872 22.119 6.326 1.00 30.94 111 ALA A C 1
ATOM 839 O O . ALA A 1 111 ? 36.446 22.829 7.147 1.00 30.94 111 ALA A O 1
ATOM 840 N N . SER A 1 112 ? 36.498 21.157 5.650 1.00 30.41 112 SER A N 1
ATOM 841 C CA . SER A 1 112 ? 37.954 21.104 5.475 1.00 30.41 112 SER A CA 1
ATOM 842 C C . SER A 1 112 ? 38.287 20.111 4.360 1.00 30.41 112 SER A C 1
ATOM 844 O O . SER A 1 112 ? 38.379 18.906 4.578 1.00 30.41 112 SER A O 1
ATOM 846 N N . ARG A 1 113 ? 38.433 20.628 3.135 1.00 28.44 113 ARG A N 1
ATOM 847 C CA . ARG A 1 113 ? 39.002 19.906 1.992 1.00 28.44 113 ARG A CA 1
ATOM 848 C C . ARG A 1 113 ? 40.366 20.524 1.705 1.00 28.44 113 ARG A C 1
ATOM 850 O O . ARG A 1 113 ? 40.440 21.652 1.235 1.00 28.44 113 ARG A O 1
ATOM 857 N N . THR A 1 114 ? 41.423 19.802 2.051 1.00 31.19 114 THR A N 1
ATOM 858 C CA . THR A 1 114 ? 42.805 20.116 1.683 1.00 31.19 114 THR A CA 1
ATOM 859 C C . THR A 1 114 ? 43.109 19.493 0.328 1.00 31.19 114 THR A C 1
ATOM 861 O O . THR A 1 114 ? 42.933 18.289 0.140 1.00 31.19 114 THR A O 1
ATOM 864 N N . GLU A 1 115 ? 43.540 20.331 -0.606 1.00 27.66 115 GLU A N 1
ATOM 865 C CA . GLU A 1 115 ? 44.134 19.946 -1.881 1.00 27.66 115 GLU A CA 1
ATOM 866 C C . GLU A 1 115 ? 45.564 19.443 -1.657 1.00 27.66 115 GLU A C 1
ATOM 868 O O . GLU A 1 115 ? 46.356 20.089 -0.970 1.00 27.66 115 GLU A O 1
ATOM 873 N N . THR A 1 116 ? 45.916 18.323 -2.284 1.00 28.81 116 THR A N 1
ATOM 874 C CA . THR A 1 116 ? 47.312 17.932 -2.498 1.00 28.81 116 THR A CA 1
ATOM 875 C C . THR A 1 116 ? 47.490 17.486 -3.940 1.00 28.81 116 THR A C 1
ATOM 877 O O . THR A 1 116 ? 47.000 16.447 -4.377 1.00 28.81 116 THR A O 1
ATOM 880 N N . SER A 1 117 ? 48.189 18.350 -4.669 1.00 25.80 117 SER A N 1
ATOM 881 C CA . SER A 1 117 ? 48.773 18.150 -5.987 1.00 25.80 117 SER A CA 1
ATOM 882 C C . SER A 1 117 ? 49.946 17.173 -5.900 1.00 25.80 117 SER A C 1
ATOM 884 O O . SER A 1 117 ? 50.791 17.312 -5.014 1.00 25.80 117 SER A O 1
ATOM 886 N N . VAL A 1 118 ? 50.027 16.216 -6.830 1.00 31.02 118 VAL A N 1
ATOM 887 C CA . VAL A 1 118 ? 51.254 15.453 -7.086 1.00 31.02 118 VAL A CA 1
ATOM 888 C C . VAL A 1 118 ? 51.453 15.307 -8.595 1.00 31.02 118 VAL A C 1
ATOM 890 O O . VAL A 1 118 ? 50.576 14.841 -9.320 1.00 31.02 118 VAL A O 1
ATOM 893 N N . HIS A 1 119 ? 52.627 15.751 -9.039 1.00 29.52 119 HIS A N 1
ATOM 894 C CA . HIS A 1 119 ? 53.167 15.675 -10.393 1.00 29.52 119 HIS A CA 1
ATOM 895 C C . HIS A 1 119 ? 53.288 14.245 -10.939 1.00 29.52 119 HIS A C 1
ATOM 897 O O . HIS A 1 119 ? 53.704 13.342 -10.218 1.00 29.52 119 HIS A O 1
ATOM 903 N N . ALA A 1 120 ? 53.135 14.101 -12.260 1.00 28.77 120 ALA A N 1
ATOM 904 C CA . ALA A 1 120 ? 53.945 13.169 -13.045 1.00 28.77 120 ALA A CA 1
ATOM 905 C C . ALA A 1 120 ? 54.154 13.694 -14.478 1.00 28.77 120 ALA A C 1
ATOM 907 O O . ALA A 1 120 ? 53.218 13.906 -15.243 1.00 28.77 120 ALA A O 1
ATOM 908 N N . THR A 1 121 ? 55.420 13.931 -14.800 1.00 29.83 121 THR A N 1
ATOM 909 C CA . THR A 1 121 ? 55.998 14.260 -16.106 1.00 29.83 121 THR A CA 1
ATOM 910 C C . THR A 1 121 ? 56.066 13.033 -17.015 1.00 29.83 121 THR A C 1
ATOM 912 O O . THR A 1 121 ? 56.475 11.970 -16.553 1.00 29.83 121 THR A O 1
ATOM 915 N N . GLY A 1 122 ? 55.802 13.190 -18.317 1.00 28.77 122 GLY A N 1
ATOM 916 C CA . GLY A 1 122 ? 56.212 12.190 -19.306 1.00 28.77 122 GLY A CA 1
ATOM 917 C C . GLY A 1 122 ? 55.597 12.342 -20.698 1.00 28.77 122 GLY A C 1
ATOM 918 O O . GLY A 1 122 ? 54.414 12.086 -20.890 1.00 28.77 122 GLY A O 1
ATOM 919 N N . THR A 1 123 ? 56.470 12.581 -21.681 1.00 32.69 123 THR A N 1
ATOM 920 C CA . THR A 1 123 ? 56.327 12.281 -23.125 1.00 32.69 123 THR A CA 1
ATOM 921 C C . THR A 1 123 ? 55.608 13.294 -24.027 1.00 32.69 123 THR A C 1
ATOM 923 O O . THR A 1 123 ? 54.476 13.132 -24.472 1.00 32.69 123 THR A O 1
ATOM 926 N N . THR A 1 124 ? 56.369 14.322 -24.397 1.00 37.38 124 THR A N 1
ATOM 927 C CA . THR A 1 124 ? 56.234 15.126 -25.616 1.00 37.38 124 THR A CA 1
ATOM 928 C C . THR A 1 124 ? 56.475 14.234 -26.842 1.00 37.38 124 THR A C 1
ATOM 930 O O . THR A 1 124 ? 57.535 13.625 -26.911 1.00 37.38 124 THR A O 1
ATOM 933 N N . VAL A 1 125 ? 55.495 14.134 -27.756 1.00 34.75 125 VAL A N 1
ATOM 934 C CA . VAL A 1 125 ? 55.605 13.904 -29.231 1.00 34.75 125 VAL A CA 1
ATOM 935 C C . VAL A 1 125 ? 54.219 13.626 -29.869 1.00 34.75 125 VAL A C 1
ATOM 937 O O . VAL A 1 125 ? 54.064 13.747 -31.078 1.00 34.75 125 VAL A O 1
ATOM 940 N N . THR A 1 126 ? 53.143 13.409 -29.101 1.00 36.25 126 THR A N 1
ATOM 941 C CA . THR A 1 126 ? 51.765 13.258 -29.642 1.00 36.25 126 THR A CA 1
ATOM 942 C C . THR A 1 126 ? 50.937 14.557 -29.697 1.00 36.25 126 THR A C 1
ATOM 944 O O . THR A 1 126 ? 49.805 14.549 -30.193 1.00 36.25 126 THR A O 1
ATOM 947 N N . SER A 1 127 ? 51.469 15.695 -29.227 1.00 35.78 127 SER A N 1
ATOM 948 C CA . SER A 1 127 ? 50.686 16.934 -29.059 1.00 35.78 127 SER A CA 1
ATOM 949 C C . SER A 1 127 ? 50.288 17.606 -30.377 1.00 35.78 127 SER A C 1
ATOM 951 O O . SER A 1 127 ? 49.255 18.263 -30.429 1.00 35.78 127 SER A O 1
ATOM 953 N N . SER A 1 128 ? 51.042 17.408 -31.464 1.00 42.09 128 SER A N 1
ATOM 954 C CA . SER A 1 128 ? 50.798 18.136 -32.718 1.00 42.09 128 SER A CA 1
ATOM 955 C C . SER A 1 128 ? 49.597 17.603 -33.513 1.00 42.09 128 SER A C 1
ATOM 957 O O . SER A 1 128 ? 48.801 18.396 -34.001 1.00 42.09 128 SER A O 1
ATOM 959 N N . VAL A 1 129 ? 49.388 16.283 -33.579 1.00 37.69 129 VAL A N 1
ATOM 960 C CA . VAL A 1 129 ? 48.231 15.701 -34.296 1.00 37.69 129 VAL A CA 1
ATOM 961 C C . VAL A 1 129 ? 46.951 15.807 -33.459 1.00 37.69 129 VAL A C 1
ATOM 963 O O . VAL A 1 129 ? 45.880 16.090 -33.988 1.00 37.69 129 VAL A O 1
ATOM 966 N N . THR A 1 130 ? 47.065 15.670 -32.135 1.00 39.19 130 THR A N 1
ATOM 967 C CA . THR A 1 130 ? 45.923 15.767 -31.212 1.00 39.19 130 THR A CA 1
ATOM 968 C C . THR A 1 130 ? 45.400 17.205 -31.095 1.00 39.19 130 THR A C 1
ATOM 970 O O . THR A 1 130 ? 44.189 17.397 -31.029 1.00 39.19 130 THR A O 1
ATOM 973 N N . SER A 1 131 ? 46.280 18.216 -31.153 1.00 39.34 131 SER A N 1
ATOM 974 C CA . SER A 1 131 ? 45.885 19.636 -31.148 1.00 39.34 131 SER A CA 1
ATOM 975 C C . SER A 1 131 ? 45.141 20.027 -32.424 1.00 39.34 131 SER A C 1
ATOM 977 O O . SER A 1 131 ? 44.101 20.665 -32.341 1.00 39.34 131 SER A O 1
ATOM 979 N N . VAL A 1 132 ? 45.604 19.579 -33.598 1.00 47.88 132 VAL A N 1
ATOM 980 C CA . VAL A 1 132 ? 44.924 19.864 -34.877 1.00 47.88 132 VAL A CA 1
ATOM 981 C C . VAL A 1 132 ? 43.543 19.202 -34.927 1.00 47.88 132 VAL A C 1
ATOM 983 O O . VAL A 1 132 ? 42.587 19.800 -35.410 1.00 47.88 132 VAL A O 1
ATOM 986 N N . ILE A 1 133 ? 43.406 17.995 -34.371 1.00 46.97 133 ILE A N 1
ATOM 987 C CA . ILE A 1 133 ? 42.111 17.312 -34.256 1.00 46.97 133 ILE A CA 1
ATOM 988 C C . ILE A 1 133 ? 41.196 18.030 -33.246 1.00 46.97 133 ILE A C 1
ATOM 990 O O . ILE A 1 133 ? 40.014 18.211 -33.527 1.00 46.97 133 ILE A O 1
ATOM 994 N N . GLN A 1 134 ? 41.721 18.505 -32.111 1.00 40.09 134 GLN A N 1
ATOM 995 C CA . GLN A 1 134 ? 40.948 19.292 -31.138 1.00 40.09 134 GLN A CA 1
ATOM 996 C C . GLN A 1 134 ? 40.522 20.669 -31.663 1.00 40.09 134 GLN A C 1
ATOM 998 O O . GLN A 1 134 ? 39.428 21.124 -31.329 1.00 40.09 134 GLN A O 1
ATOM 1003 N N . ASP A 1 135 ? 41.331 21.317 -32.497 1.00 43.78 135 ASP A N 1
ATOM 1004 C CA . ASP A 1 135 ? 41.000 22.616 -33.088 1.00 43.78 135 ASP A CA 1
ATOM 1005 C C . ASP A 1 135 ? 39.917 22.487 -34.175 1.00 43.78 135 ASP A C 1
ATOM 1007 O O . ASP A 1 135 ? 39.045 23.350 -34.281 1.00 43.78 135 ASP A O 1
ATOM 1011 N N . VAL A 1 136 ? 39.883 21.365 -34.905 1.00 48.22 136 VAL A N 1
ATOM 1012 C CA . VAL A 1 136 ? 38.783 21.025 -35.829 1.00 48.22 136 VAL A CA 1
ATOM 1013 C C . VAL A 1 136 ? 37.491 20.687 -35.068 1.00 48.22 136 VAL A C 1
ATOM 1015 O O . VAL A 1 136 ? 36.413 21.100 -35.492 1.00 48.22 136 VAL A O 1
ATOM 1018 N N . ILE A 1 137 ? 37.586 20.011 -33.914 1.00 47.28 137 ILE A N 1
ATOM 1019 C CA . ILE A 1 137 ? 36.437 19.720 -33.034 1.00 47.28 137 ILE A CA 1
ATOM 1020 C C . ILE A 1 137 ? 35.836 21.015 -32.464 1.00 47.28 137 ILE A C 1
ATOM 1022 O O . ILE A 1 137 ? 34.626 21.218 -32.545 1.00 47.28 137 ILE A O 1
ATOM 1026 N N . LYS A 1 138 ? 36.672 21.930 -31.956 1.00 43.00 138 LYS A N 1
ATOM 1027 C CA . LYS A 1 138 ? 36.218 23.232 -31.435 1.00 43.00 138 LYS A CA 1
ATOM 1028 C C . LYS A 1 138 ? 35.598 24.118 -32.514 1.00 43.00 138 LYS A C 1
ATOM 1030 O O . LYS A 1 138 ? 34.687 24.891 -32.222 1.00 43.00 138 LYS A O 1
ATOM 1035 N N . PHE A 1 139 ? 36.080 24.018 -33.752 1.00 42.47 139 PHE A N 1
ATOM 1036 C CA . PHE A 1 139 ? 35.514 24.755 -34.876 1.00 42.47 139 PHE A CA 1
ATOM 1037 C C . PHE A 1 139 ? 34.115 24.236 -35.254 1.00 42.47 139 PHE A C 1
ATOM 1039 O O . PHE A 1 139 ? 33.216 25.047 -35.464 1.00 42.47 139 PHE A O 1
ATOM 1046 N N . GLU A 1 140 ? 33.883 22.916 -35.263 1.00 44.69 140 GLU A N 1
ATOM 1047 C CA . GLU A 1 140 ? 32.553 22.353 -35.562 1.00 44.69 140 GLU A CA 1
ATOM 1048 C C . GLU A 1 140 ? 31.534 22.532 -34.420 1.00 44.69 140 GLU A C 1
ATOM 1050 O O . GLU A 1 140 ? 30.371 22.824 -34.701 1.00 44.69 140 GLU A O 1
ATOM 1055 N N . GLU A 1 141 ? 31.936 22.461 -33.144 1.00 40.81 141 GLU A N 1
ATOM 1056 C CA . GLU A 1 141 ? 31.039 22.766 -32.007 1.00 40.81 141 GLU A CA 1
ATOM 1057 C C . GLU A 1 141 ? 30.544 24.225 -32.018 1.00 40.81 141 GLU A C 1
ATOM 1059 O O . GLU A 1 141 ? 29.397 24.508 -31.659 1.00 40.81 141 GLU A O 1
ATOM 1064 N N . SER A 1 142 ? 31.384 25.150 -32.497 1.00 38.09 142 SER A N 1
ATOM 1065 C CA . SER A 1 142 ? 31.040 26.568 -32.651 1.00 38.09 142 SER A CA 1
ATOM 1066 C C . SER A 1 142 ? 30.043 26.810 -33.798 1.00 38.09 142 SER A C 1
ATOM 1068 O O . SER A 1 142 ? 29.194 27.696 -33.711 1.00 38.09 142 SER A O 1
ATOM 1070 N N . VAL A 1 143 ? 30.078 25.981 -34.849 1.00 44.06 143 VAL A N 1
ATOM 1071 C CA . VAL A 1 143 ? 29.138 26.045 -35.986 1.00 44.06 143 VAL A CA 1
ATOM 1072 C C . VAL A 1 143 ? 27.781 25.407 -35.641 1.00 44.06 143 VAL A C 1
ATOM 1074 O O . VAL A 1 143 ? 26.745 25.879 -36.103 1.00 44.06 143 VAL A O 1
ATOM 1077 N N . LEU A 1 144 ? 27.755 24.389 -34.774 1.00 42.09 144 LEU A N 1
ATOM 1078 C CA . LEU A 1 144 ? 26.535 23.679 -34.353 1.00 42.09 144 LEU A CA 1
ATOM 1079 C C . LEU A 1 144 ? 25.691 24.425 -33.301 1.00 42.09 144 LEU A C 1
ATOM 1081 O O . LEU A 1 144 ? 24.531 24.074 -33.096 1.00 42.09 144 LEU A O 1
ATOM 1085 N N . SER A 1 145 ? 26.229 25.469 -32.662 1.00 39.25 145 SER A N 1
ATOM 1086 C CA . SER A 1 145 ? 25.475 26.304 -31.708 1.00 39.25 145 SER A CA 1
ATOM 1087 C C . SER A 1 145 ? 24.576 27.363 -32.371 1.00 39.25 145 SER A C 1
ATOM 1089 O O . SER A 1 145 ? 23.870 28.081 -31.665 1.00 39.25 145 SER A O 1
ATOM 1091 N N . ALA A 1 146 ? 24.583 27.486 -33.706 1.00 40.75 146 ALA A N 1
ATOM 1092 C CA . ALA A 1 146 ? 23.963 28.616 -34.407 1.00 40.75 146 ALA A CA 1
ATOM 1093 C C . ALA A 1 146 ? 22.592 28.357 -35.070 1.00 40.75 146 ALA A C 1
ATOM 1095 O O . ALA A 1 146 ? 21.997 29.312 -35.560 1.00 40.75 146 ALA A O 1
ATOM 1096 N N . GLU A 1 147 ? 22.025 27.145 -35.058 1.00 37.38 147 GLU A N 1
ATOM 1097 C CA . GLU A 1 147 ? 20.697 26.906 -35.657 1.00 37.38 147 GLU A CA 1
ATOM 1098 C C . GLU A 1 147 ? 19.707 26.285 -34.664 1.00 37.38 147 GLU A C 1
ATOM 1100 O O . GLU A 1 147 ? 19.481 25.079 -34.601 1.00 37.38 147 GLU A O 1
ATOM 1105 N N . GLY A 1 148 ? 19.081 27.160 -33.873 1.00 41.28 148 GLY A N 1
ATOM 1106 C CA . GLY A 1 148 ? 17.866 26.853 -33.130 1.00 41.28 148 GLY A CA 1
ATOM 1107 C C . GLY A 1 148 ? 16.640 26.938 -34.040 1.00 41.28 148 GLY A C 1
ATOM 1108 O O . GLY A 1 148 ? 16.282 28.015 -34.510 1.00 41.28 148 GLY A O 1
ATOM 1109 N N . GLY A 1 149 ? 15.963 25.810 -34.249 1.00 33.31 149 GLY A N 1
ATOM 1110 C CA . GLY A 1 149 ? 14.688 25.765 -34.962 1.00 33.31 149 GLY A CA 1
ATOM 1111 C C . GLY A 1 149 ? 14.064 24.374 -34.945 1.00 33.31 149 GLY A C 1
ATOM 1112 O O . GLY A 1 149 ? 14.331 23.553 -35.814 1.00 33.31 149 GLY A O 1
ATOM 1113 N N . LEU A 1 150 ? 13.218 24.106 -33.947 1.00 40.69 150 LEU A N 1
ATOM 1114 C CA . LEU A 1 150 ? 12.461 22.858 -33.817 1.00 40.69 150 LEU A CA 1
ATOM 1115 C C . LEU A 1 150 ? 11.488 22.681 -34.995 1.00 40.69 150 LEU A C 1
ATOM 1117 O O . LEU A 1 150 ? 10.545 23.458 -35.150 1.00 40.69 150 LEU A O 1
ATOM 1121 N N . ARG A 1 151 ? 11.654 21.605 -35.772 1.00 34.12 151 ARG A N 1
ATOM 1122 C CA . ARG A 1 151 ? 10.612 21.080 -36.666 1.00 34.12 151 ARG A CA 1
ATOM 1123 C C . ARG A 1 151 ? 10.497 19.565 -36.505 1.00 34.12 151 ARG A C 1
ATOM 1125 O O . ARG A 1 151 ? 11.499 18.860 -36.497 1.00 34.12 151 ARG A O 1
ATOM 1132 N N . ALA A 1 152 ? 9.262 19.081 -36.372 1.00 34.50 152 ALA A N 1
ATOM 1133 C CA . ALA A 1 152 ? 8.943 17.659 -36.247 1.00 34.50 152 ALA A CA 1
ATOM 1134 C C . ALA A 1 152 ? 9.399 16.853 -37.487 1.00 34.50 152 ALA A C 1
ATOM 1136 O O . ALA A 1 152 ? 9.265 17.361 -38.606 1.00 34.50 152 ALA A O 1
ATOM 1137 N N . PRO A 1 153 ? 9.898 15.609 -37.329 1.00 40.31 153 PRO A N 1
ATOM 1138 C CA . PRO A 1 153 ? 10.376 14.817 -38.455 1.00 40.31 153 PRO A CA 1
ATOM 1139 C C . PRO A 1 153 ? 9.218 14.126 -39.195 1.00 40.31 153 PRO A C 1
ATOM 1141 O O . PRO A 1 153 ? 8.354 13.492 -38.589 1.00 40.31 153 PRO A O 1
ATOM 1144 N N . SER A 1 154 ? 9.218 14.250 -40.524 1.00 37.38 154 SER A N 1
ATOM 1145 C CA . SER A 1 154 ? 8.316 13.549 -41.449 1.00 37.38 154 SER A CA 1
ATOM 1146 C C . SER A 1 154 ? 8.605 12.039 -41.514 1.00 37.38 154 SER A C 1
ATOM 1148 O O . SER A 1 154 ? 9.757 11.636 -41.331 1.00 37.38 154 SER A O 1
ATOM 1150 N N . PRO A 1 155 ? 7.613 11.191 -41.849 1.00 51.97 155 PRO A N 1
ATOM 1151 C CA . PRO A 1 155 ? 7.835 9.764 -42.020 1.00 51.97 155 PRO A CA 1
ATOM 1152 C C . PRO A 1 155 ? 8.412 9.427 -43.408 1.00 51.97 155 PRO A C 1
ATOM 1154 O O . PRO A 1 155 ? 7.967 9.952 -44.423 1.00 51.97 155 PRO A O 1
ATOM 1157 N N . LEU A 1 156 ? 9.339 8.462 -43.392 1.00 44.72 156 LEU A N 1
ATOM 1158 C CA . LEU A 1 156 ? 9.724 7.528 -44.463 1.00 44.72 156 LEU A CA 1
ATOM 1159 C C . LEU A 1 156 ? 10.438 8.083 -45.708 1.00 44.72 156 LEU A C 1
ATOM 1161 O O . LEU A 1 156 ? 9.810 8.596 -46.627 1.00 44.72 156 LEU A O 1
ATOM 1165 N N . VAL A 1 157 ? 11.740 7.781 -45.812 1.00 37.78 157 VAL A N 1
ATOM 1166 C CA . VAL A 1 157 ? 12.425 7.531 -47.093 1.00 37.78 157 VAL A CA 1
ATOM 1167 C C . VAL A 1 157 ? 13.417 6.374 -46.897 1.00 37.78 157 VAL A C 1
ATOM 1169 O O . VAL A 1 157 ? 14.280 6.434 -46.027 1.00 37.78 157 VAL A O 1
ATOM 1172 N N . SER A 1 158 ? 13.256 5.304 -47.677 1.00 42.12 158 SER A N 1
ATOM 1173 C CA . SER A 1 158 ? 14.203 4.183 -47.800 1.00 42.12 158 SER A CA 1
ATOM 1174 C C . SER A 1 158 ? 15.487 4.619 -48.534 1.00 42.12 158 SER A C 1
ATOM 1176 O O . SER A 1 158 ? 15.413 5.548 -49.342 1.00 42.12 158 SER A O 1
ATOM 1178 N N . PRO A 1 159 ? 16.647 3.964 -48.326 1.00 38.50 159 PRO A N 1
ATOM 1179 C CA . PRO A 1 159 ? 17.886 4.359 -48.996 1.00 38.50 159 PRO A CA 1
ATOM 1180 C C . PRO A 1 159 ? 17.804 4.129 -50.522 1.00 38.50 159 PRO A C 1
ATOM 1182 O O . PRO A 1 159 ? 17.179 3.157 -50.965 1.00 38.50 159 PRO A O 1
ATOM 1185 N N . PRO A 1 160 ? 18.399 5.010 -51.352 1.00 43.72 160 PRO A N 1
ATOM 1186 C CA . PRO A 1 160 ? 18.355 4.878 -52.803 1.00 43.72 160 PRO A CA 1
ATOM 1187 C C . PRO A 1 160 ? 19.314 3.781 -53.286 1.00 43.72 160 PRO A C 1
ATOM 1189 O O . PRO A 1 160 ? 20.472 3.721 -52.886 1.00 43.72 160 PRO A O 1
ATOM 1192 N N . ARG A 1 161 ? 18.845 2.931 -54.208 1.00 43.19 161 ARG A N 1
ATOM 1193 C CA . ARG A 1 161 ? 19.706 2.015 -54.974 1.00 43.19 161 ARG A CA 1
ATOM 1194 C C . ARG A 1 161 ? 20.591 2.839 -55.923 1.00 43.19 161 ARG A C 1
ATOM 1196 O O . ARG A 1 161 ? 20.066 3.613 -56.720 1.00 43.19 161 ARG A O 1
ATOM 1203 N N . HIS A 1 162 ? 21.911 2.686 -55.824 1.00 42.25 162 HIS A N 1
ATOM 1204 C CA . HIS A 1 162 ? 22.897 3.474 -56.573 1.00 42.25 162 HIS A CA 1
ATOM 1205 C C . HIS A 1 162 ? 22.980 3.109 -58.070 1.00 42.25 162 HIS A C 1
ATOM 1207 O O . HIS A 1 162 ? 22.964 1.936 -58.438 1.00 42.25 162 HIS A O 1
ATOM 1213 N N . ALA A 1 163 ? 23.130 4.137 -58.915 1.00 36.44 163 ALA A N 1
ATOM 1214 C CA . ALA A 1 163 ? 23.589 4.057 -60.308 1.00 36.44 163 ALA A CA 1
ATOM 1215 C C . ALA A 1 163 ? 25.117 4.317 -60.380 1.00 36.44 163 ALA A C 1
ATOM 1217 O O . ALA A 1 163 ? 25.640 5.012 -59.502 1.00 36.44 163 ALA A O 1
ATOM 1218 N N . PRO A 1 164 ? 25.843 3.796 -61.394 1.00 39.72 164 PRO A N 1
ATOM 1219 C CA . PRO A 1 164 ? 27.290 3.563 -61.309 1.00 39.72 164 PRO A CA 1
ATOM 1220 C C . PRO A 1 164 ? 28.213 4.791 -61.460 1.00 39.72 164 PRO A C 1
ATOM 1222 O O . PRO A 1 164 ? 29.417 4.612 -61.354 1.00 39.72 164 PRO A O 1
ATOM 1225 N N . ASP A 1 165 ? 27.701 6.020 -61.604 1.00 39.34 165 ASP A N 1
ATOM 1226 C CA . ASP A 1 165 ? 28.520 7.245 -61.758 1.00 39.34 165 ASP A CA 1
ATOM 1227 C C . ASP A 1 165 ? 28.138 8.352 -60.751 1.00 39.34 165 ASP A C 1
ATOM 1229 O O . ASP A 1 165 ? 27.802 9.482 -61.109 1.00 39.34 165 ASP A O 1
ATOM 1233 N N . SER A 1 166 ? 28.154 8.041 -59.451 1.00 47.53 166 SER A N 1
ATOM 1234 C CA . SER A 1 166 ? 27.918 9.043 -58.398 1.00 47.53 166 SER A CA 1
ATOM 1235 C C . SER A 1 166 ? 29.239 9.666 -57.934 1.00 47.53 166 SER A C 1
ATOM 1237 O O . SER A 1 166 ? 30.136 8.955 -57.488 1.00 47.53 166 SER A O 1
ATOM 1239 N N . SER A 1 167 ? 29.365 10.998 -58.008 1.00 59.88 167 SER A N 1
ATOM 1240 C CA . SER A 1 167 ? 30.544 11.724 -57.503 1.00 59.88 167 SER A CA 1
ATOM 1241 C C . SER A 1 167 ? 30.832 11.353 -56.033 1.00 59.88 167 SER A C 1
ATOM 1243 O O . SER A 1 167 ? 29.900 11.375 -55.224 1.00 59.88 167 SER A O 1
ATOM 1245 N N . PRO A 1 168 ? 32.091 11.061 -55.643 1.00 64.00 168 PRO A N 1
ATOM 1246 C CA . PRO A 1 168 ? 32.453 10.639 -54.281 1.00 64.00 168 PRO A CA 1
ATOM 1247 C C . PRO A 1 168 ? 32.030 11.643 -53.193 1.00 64.00 168 PRO A C 1
ATOM 1249 O O . PRO A 1 168 ? 31.746 11.256 -52.062 1.00 64.00 168 PRO A O 1
ATOM 1252 N N . VAL A 1 169 ? 31.896 12.923 -53.554 1.00 67.12 169 VAL A N 1
ATOM 1253 C CA . VAL A 1 169 ? 31.379 13.987 -52.679 1.00 67.12 169 VAL A CA 1
ATOM 1254 C C . VAL A 1 169 ? 29.898 13.776 -52.330 1.00 67.12 169 VAL A C 1
ATOM 1256 O O . VAL A 1 169 ? 29.490 14.018 -51.197 1.00 67.12 169 VAL A O 1
ATOM 1259 N N . LEU A 1 170 ? 29.086 13.291 -53.276 1.00 72.81 170 LEU A N 1
ATOM 1260 C CA . LEU A 1 170 ? 27.657 13.034 -53.057 1.00 72.81 170 LEU A CA 1
ATOM 1261 C C . LEU A 1 170 ? 27.430 11.813 -52.159 1.00 72.81 170 LEU A C 1
ATOM 1263 O O . LEU A 1 170 ? 26.518 11.824 -51.333 1.00 72.81 170 LEU A O 1
ATOM 1267 N N . ILE A 1 171 ? 28.281 10.791 -52.284 1.00 74.81 171 ILE A N 1
ATOM 1268 C CA . ILE A 1 171 ? 28.235 9.588 -51.442 1.00 74.81 171 ILE A CA 1
ATOM 1269 C C . ILE A 1 171 ? 28.531 9.969 -49.987 1.00 74.81 171 ILE A C 1
ATOM 1271 O O . ILE A 1 171 ? 27.733 9.661 -49.101 1.00 74.81 171 ILE A O 1
ATOM 1275 N N . LEU A 1 172 ? 29.602 10.733 -49.747 1.00 79.69 172 LEU A N 1
ATOM 1276 C CA . LEU A 1 172 ? 29.965 11.189 -48.404 1.00 79.69 172 LEU A CA 1
ATOM 1277 C C . LEU A 1 172 ? 28.886 12.093 -47.782 1.00 79.69 172 LEU A C 1
ATOM 1279 O O . LEU A 1 172 ? 28.530 11.915 -46.620 1.00 79.69 172 LEU A O 1
ATOM 1283 N N . ALA A 1 173 ? 28.292 12.999 -48.566 1.00 83.94 173 ALA A N 1
ATOM 1284 C CA . ALA A 1 173 ? 27.190 13.844 -48.105 1.00 83.94 173 ALA A CA 1
ATOM 1285 C C . ALA A 1 173 ? 25.930 13.033 -47.736 1.00 83.94 173 ALA A C 1
ATOM 1287 O O . ALA A 1 173 ? 25.241 13.353 -46.765 1.00 83.94 173 ALA A O 1
ATOM 1288 N N . SER A 1 174 ? 25.622 11.970 -48.489 1.00 86.50 174 SER A N 1
ATOM 1289 C CA . SER A 1 174 ? 24.493 11.079 -48.185 1.00 86.50 174 SER A CA 1
ATOM 1290 C C . SER A 1 174 ? 24.714 10.255 -46.908 1.00 86.50 174 SER A C 1
ATOM 1292 O O . SER A 1 174 ? 23.778 10.059 -46.124 1.00 86.50 174 SER A O 1
ATOM 1294 N N . LEU A 1 175 ? 25.962 9.846 -46.662 1.00 87.50 175 LEU A N 1
ATOM 1295 C CA . LEU A 1 175 ? 26.374 9.131 -45.460 1.00 87.50 175 LEU A CA 1
ATOM 1296 C C . LEU A 1 175 ? 26.302 10.039 -44.228 1.00 87.50 175 LEU A C 1
ATOM 1298 O O . LEU A 1 175 ? 25.668 9.681 -43.238 1.00 87.50 175 LEU A O 1
ATOM 1302 N N . ASP A 1 176 ? 26.855 11.251 -44.325 1.00 89.06 176 ASP A N 1
ATOM 1303 C CA . ASP A 1 176 ? 26.786 12.267 -43.271 1.00 89.06 176 ASP A CA 1
ATOM 1304 C C . ASP A 1 176 ? 25.335 12.601 -42.898 1.00 89.06 176 ASP A C 1
ATOM 1306 O O . ASP A 1 176 ? 24.995 12.683 -41.717 1.00 89.06 176 ASP A O 1
ATOM 1310 N N . LYS A 1 177 ? 24.445 12.722 -43.892 1.00 91.75 177 LYS A N 1
ATOM 1311 C CA . LYS A 1 177 ? 23.013 12.942 -43.655 1.00 91.75 177 LYS A CA 1
ATOM 1312 C C . LYS A 1 177 ? 22.374 11.789 -42.877 1.00 91.75 177 LYS A C 1
ATOM 1314 O O . LYS A 1 177 ? 21.596 12.037 -41.959 1.00 91.75 177 LYS A O 1
ATOM 1319 N N . SER A 1 178 ? 22.696 10.547 -43.228 1.00 93.25 178 SER A N 1
ATOM 1320 C CA . SER A 1 178 ? 22.146 9.356 -42.568 1.00 93.25 178 SER A CA 1
ATOM 1321 C C . SER A 1 178 ? 22.660 9.219 -41.130 1.00 93.25 178 SER A C 1
ATOM 1323 O O . SER A 1 178 ? 21.879 8.947 -40.219 1.00 93.25 178 SER A O 1
ATOM 1325 N N . ILE A 1 179 ? 23.948 9.505 -40.900 1.00 93.88 179 ILE A N 1
ATOM 1326 C CA . ILE A 1 179 ? 24.550 9.561 -39.559 1.00 93.88 179 ILE A CA 1
ATOM 1327 C C . ILE A 1 179 ? 23.821 10.587 -38.682 1.00 93.88 179 ILE A C 1
ATOM 1329 O O . ILE A 1 179 ? 23.426 10.264 -37.561 1.00 93.88 179 ILE A O 1
ATOM 1333 N N . LEU A 1 180 ? 23.607 11.806 -39.194 1.00 93.06 180 LEU A N 1
ATOM 1334 C CA . LEU A 1 180 ? 22.895 12.863 -38.467 1.00 93.06 180 LEU A CA 1
ATOM 1335 C C . LEU A 1 180 ? 21.457 12.455 -38.136 1.00 93.06 180 LEU A C 1
ATOM 1337 O O . LEU A 1 180 ? 21.020 12.622 -37.003 1.00 93.06 180 LEU A O 1
ATOM 1341 N N . GLN A 1 181 ? 20.741 11.853 -39.088 1.00 94.62 181 GLN A N 1
ATOM 1342 C CA . GLN A 1 181 ? 19.363 11.409 -38.874 1.00 94.62 181 GLN A CA 1
ATOM 1343 C C . GLN A 1 181 ? 19.234 10.373 -37.753 1.00 94.62 181 GLN A C 1
ATOM 1345 O O . GLN A 1 181 ? 18.305 10.463 -36.947 1.00 94.62 181 GLN A O 1
ATOM 1350 N N . ILE A 1 182 ? 20.136 9.387 -37.688 1.00 94.25 182 ILE A N 1
ATOM 1351 C CA . ILE A 1 182 ? 20.105 8.389 -36.610 1.00 94.25 182 ILE A CA 1
ATOM 1352 C C . ILE A 1 182 ? 20.504 9.037 -35.286 1.00 94.25 182 ILE A C 1
ATOM 1354 O O . ILE A 1 182 ? 19.811 8.816 -34.297 1.00 94.25 182 ILE A O 1
ATOM 1358 N N . ARG A 1 183 ? 21.550 9.873 -35.267 1.00 95.81 183 ARG A N 1
ATOM 1359 C CA . ARG A 1 183 ? 21.986 10.593 -34.061 1.00 95.81 183 ARG A CA 1
ATOM 1360 C C . ARG A 1 183 ? 20.851 11.422 -33.462 1.00 95.81 183 ARG A C 1
ATOM 1362 O O . ARG A 1 183 ? 20.537 11.268 -32.289 1.00 95.81 183 ARG A O 1
ATOM 1369 N N . ASP A 1 184 ? 20.210 12.264 -34.268 1.00 95.50 184 ASP A N 1
ATOM 1370 C CA . ASP A 1 184 ? 19.159 13.170 -33.795 1.00 95.50 184 ASP A CA 1
ATOM 1371 C C . ASP A 1 184 ? 17.935 12.387 -33.297 1.00 95.50 184 ASP A C 1
ATOM 1373 O O . ASP A 1 184 ? 17.315 12.743 -32.293 1.00 95.50 184 ASP A O 1
ATOM 1377 N N . TRP A 1 185 ? 17.614 11.273 -33.963 1.00 95.94 185 TRP A N 1
ATOM 1378 C CA . TRP A 1 185 ? 16.576 10.359 -33.498 1.00 95.94 185 TRP A CA 1
ATOM 1379 C C . TRP A 1 185 ? 16.943 9.702 -32.159 1.00 95.94 185 TRP A C 1
ATOM 1381 O O . TRP A 1 185 ? 16.105 9.679 -31.260 1.00 95.94 185 TRP A O 1
ATOM 1391 N N . LEU A 1 186 ? 18.179 9.219 -31.988 1.00 96.19 186 LEU A N 1
ATOM 1392 C CA . LEU A 1 186 ? 18.657 8.666 -30.717 1.00 96.19 186 LEU A CA 1
ATOM 1393 C C . LEU A 1 186 ? 18.583 9.706 -29.594 1.00 96.19 186 LEU A C 1
ATOM 1395 O O . LEU A 1 186 ? 18.051 9.404 -28.528 1.00 96.19 186 LEU A O 1
ATOM 1399 N N . THR A 1 187 ? 19.011 10.947 -29.854 1.00 94.75 187 THR A N 1
ATOM 1400 C CA . THR A 1 187 ? 18.937 12.050 -28.882 1.00 94.75 187 THR A CA 1
ATOM 1401 C C . THR A 1 187 ? 17.497 12.277 -28.432 1.00 94.75 187 THR A C 1
ATOM 1403 O O . THR A 1 187 ? 17.234 12.416 -27.237 1.00 94.75 187 THR A O 1
ATOM 1406 N N . LEU A 1 188 ? 16.547 12.266 -29.373 1.00 93.50 188 LEU A N 1
ATOM 1407 C CA . LEU A 1 188 ? 15.130 12.407 -29.056 1.00 93.50 188 LEU A CA 1
ATOM 1408 C C . LEU A 1 188 ? 14.625 11.242 -28.192 1.00 93.50 188 LEU A C 1
ATOM 1410 O O . LEU A 1 188 ? 13.958 11.481 -27.186 1.00 93.50 188 LEU A O 1
ATOM 1414 N N . MET A 1 189 ? 14.948 9.995 -28.546 1.00 90.94 189 MET A N 1
ATOM 1415 C CA . MET A 1 189 ? 14.510 8.813 -27.790 1.00 90.94 189 MET A CA 1
ATOM 1416 C C . MET A 1 189 ? 15.076 8.792 -26.372 1.00 90.94 189 MET A C 1
ATOM 1418 O O . MET A 1 189 ? 14.358 8.498 -25.409 1.00 90.94 189 MET A O 1
ATOM 1422 N N . GLU A 1 190 ? 16.349 9.141 -26.233 1.00 92.25 190 GLU A N 1
ATOM 1423 C CA . GLU A 1 190 ? 17.028 9.257 -24.954 1.00 92.25 190 GLU A CA 1
ATOM 1424 C C . GLU A 1 190 ? 16.383 10.350 -24.090 1.00 92.25 190 GLU A C 1
ATOM 1426 O O . GLU A 1 190 ? 15.981 10.087 -22.953 1.00 92.25 190 GLU A O 1
ATOM 1431 N N . GLN A 1 191 ? 16.182 11.552 -24.642 1.00 91.31 191 GLN A N 1
ATOM 1432 C CA . GLN A 1 191 ? 15.528 12.664 -23.951 1.00 91.31 191 GLN A CA 1
ATOM 1433 C C . GLN A 1 191 ? 14.101 12.301 -23.523 1.00 91.31 191 GLN A C 1
ATOM 1435 O O . GLN A 1 191 ? 13.721 12.510 -22.367 1.00 91.31 191 GLN A O 1
ATOM 1440 N N . MET A 1 192 ? 13.319 11.707 -24.427 1.00 89.75 192 MET A N 1
ATOM 1441 C CA . MET A 1 192 ? 11.963 11.247 -24.138 1.00 89.75 192 MET A CA 1
ATOM 1442 C C . MET A 1 192 ? 11.934 10.161 -23.065 1.00 89.75 192 MET A C 1
ATOM 1444 O O . MET A 1 192 ? 10.933 10.052 -22.366 1.00 89.75 192 MET A O 1
ATOM 1448 N N . THR A 1 193 ? 12.979 9.346 -22.930 1.00 91.69 193 THR A N 1
ATOM 1449 C CA . THR A 1 193 ? 13.059 8.306 -21.895 1.00 91.69 193 THR A CA 1
ATOM 1450 C C . THR A 1 193 ? 13.472 8.894 -20.550 1.00 91.69 193 THR A C 1
ATOM 1452 O O . THR A 1 193 ? 12.868 8.562 -19.533 1.00 91.69 193 THR A O 1
ATOM 1455 N N . ARG A 1 194 ? 14.432 9.826 -20.534 1.00 89.06 194 ARG A N 1
ATOM 1456 C CA . ARG A 1 194 ? 14.903 10.494 -19.309 1.00 89.06 194 ARG A CA 1
ATOM 1457 C C . ARG A 1 194 ? 13.835 11.373 -18.651 1.00 89.06 194 ARG A C 1
ATOM 1459 O O . ARG A 1 194 ? 13.833 11.504 -17.433 1.00 89.06 194 ARG A O 1
ATOM 1466 N N . GLN A 1 195 ? 12.930 11.963 -19.431 1.00 89.88 195 GLN A N 1
ATOM 1467 C CA . GLN A 1 195 ? 11.858 12.828 -18.914 1.00 89.88 195 GLN A CA 1
ATOM 1468 C C . GLN A 1 195 ? 10.614 12.066 -18.432 1.00 89.88 195 GLN A C 1
ATOM 1470 O O . GLN A 1 195 ? 9.682 12.680 -17.915 1.00 89.88 195 GLN A O 1
ATOM 1475 N N . GLN A 1 196 ? 10.553 10.747 -18.621 1.00 92.12 196 GLN A N 1
ATOM 1476 C CA . GLN A 1 196 ? 9.366 9.978 -18.264 1.00 92.12 196 GLN A CA 1
ATOM 1477 C C . GLN A 1 196 ? 9.208 9.826 -16.763 1.00 92.12 196 GLN A C 1
ATOM 1479 O O . GLN A 1 196 ? 10.002 9.149 -16.113 1.00 92.12 196 GLN A O 1
ATOM 1484 N N . THR A 1 197 ? 8.087 10.324 -16.265 1.00 93.69 197 THR A N 1
ATOM 1485 C CA . THR A 1 197 ? 7.593 10.065 -14.918 1.00 93.69 197 THR A CA 1
ATOM 1486 C C . THR A 1 197 ? 6.311 9.246 -14.998 1.00 93.69 197 THR A C 1
ATOM 1488 O O . THR A 1 197 ? 5.557 9.331 -15.971 1.00 93.69 197 THR A O 1
ATOM 1491 N N . VAL A 1 198 ? 6.068 8.421 -13.988 1.00 96.44 198 VAL A N 1
ATOM 1492 C CA . VAL A 1 198 ? 4.835 7.637 -13.863 1.00 96.44 198 VAL A CA 1
ATOM 1493 C C . VAL A 1 198 ? 4.374 7.598 -12.416 1.00 96.44 198 VAL A C 1
ATOM 1495 O O . VAL A 1 198 ? 5.164 7.796 -11.492 1.00 96.44 198 VAL A O 1
ATOM 1498 N N . VAL A 1 199 ? 3.076 7.395 -12.211 1.00 96.75 199 VAL A N 1
ATOM 1499 C CA . VAL A 1 199 ? 2.492 7.301 -10.876 1.00 96.75 199 VAL A CA 1
ATOM 1500 C C . VAL A 1 199 ? 2.769 5.919 -10.296 1.00 96.75 199 VAL A C 1
ATOM 1502 O O . VAL A 1 199 ? 2.246 4.901 -10.749 1.00 96.75 199 VAL A O 1
ATOM 1505 N N . VAL A 1 200 ? 3.582 5.876 -9.245 1.00 96.75 200 VAL A N 1
ATOM 1506 C CA . VAL A 1 200 ? 3.889 4.640 -8.526 1.00 96.75 200 VAL A CA 1
ATOM 1507 C C . VAL A 1 200 ? 2.641 4.169 -7.782 1.00 96.75 200 VAL A C 1
ATOM 1509 O O . VAL A 1 200 ? 2.005 4.922 -7.036 1.00 96.75 200 VAL A O 1
ATOM 1512 N N . GLY A 1 201 ? 2.296 2.897 -7.963 1.00 94.56 201 GLY A N 1
ATOM 1513 C CA . GLY A 1 201 ? 1.072 2.315 -7.431 1.00 94.56 201 GLY A CA 1
ATOM 1514 C C . GLY A 1 201 ? -0.119 2.382 -8.388 1.00 94.56 201 GLY A C 1
ATOM 1515 O O . GLY A 1 201 ? -1.178 1.883 -8.021 1.00 94.56 201 GLY A O 1
ATOM 1516 N N . ASP A 1 202 ? 0.009 2.985 -9.573 1.00 96.31 202 ASP A N 1
ATOM 1517 C CA . ASP A 1 202 ? -0.989 2.857 -10.637 1.00 96.31 202 ASP A CA 1
ATOM 1518 C C . ASP A 1 202 ? -0.553 1.780 -11.636 1.00 96.31 202 ASP A C 1
ATOM 1520 O O . ASP A 1 202 ? 0.307 1.984 -12.493 1.00 96.31 202 ASP A O 1
ATOM 1524 N N . ALA A 1 203 ? -1.128 0.586 -11.500 1.00 95.94 203 ALA A N 1
ATOM 1525 C CA . ALA A 1 203 ? -0.748 -0.550 -12.324 1.00 95.94 203 ALA A CA 1
ATOM 1526 C C . ALA A 1 203 ? -1.010 -0.310 -13.820 1.00 95.94 203 ALA A C 1
ATOM 1528 O O . ALA A 1 203 ? -0.336 -0.925 -14.649 1.00 95.94 203 ALA A O 1
ATOM 1529 N N . ASP A 1 204 ? -1.990 0.516 -14.184 1.00 96.25 204 ASP A N 1
ATOM 1530 C CA . ASP A 1 204 ? -2.395 0.726 -15.574 1.00 96.25 204 ASP A CA 1
ATOM 1531 C C . ASP A 1 204 ? -1.437 1.697 -16.260 1.00 96.25 204 ASP A C 1
ATOM 1533 O O . ASP A 1 204 ? -0.924 1.380 -17.338 1.00 96.25 204 ASP A O 1
ATOM 1537 N N . ASP A 1 205 ? -1.104 2.802 -15.592 1.00 95.88 205 ASP A N 1
ATOM 1538 C CA . ASP A 1 205 ? -0.112 3.768 -16.072 1.00 95.88 205 ASP A CA 1
ATOM 1539 C C . ASP A 1 205 ? 1.260 3.105 -16.269 1.00 95.88 205 ASP A C 1
ATOM 1541 O O . ASP A 1 205 ? 1.914 3.276 -17.304 1.00 95.88 205 ASP A O 1
ATOM 1545 N N . ILE A 1 206 ? 1.678 2.271 -15.309 1.00 97.75 206 ILE A N 1
ATOM 1546 C CA . ILE A 1 206 ? 2.945 1.535 -15.386 1.00 97.75 206 ILE A CA 1
ATOM 1547 C C . ILE A 1 206 ? 2.950 0.580 -16.586 1.00 97.75 206 ILE A C 1
ATOM 1549 O O . ILE A 1 206 ? 3.939 0.522 -17.325 1.00 97.75 206 ILE A O 1
ATOM 1553 N N . ARG A 1 207 ? 1.855 -0.158 -16.827 1.00 97.56 207 ARG A N 1
ATOM 1554 C CA . ARG A 1 207 ? 1.755 -1.070 -17.983 1.00 97.56 207 ARG A CA 1
ATOM 1555 C C . ARG A 1 207 ? 1.812 -0.323 -19.305 1.00 97.56 207 ARG A C 1
ATOM 1557 O O . ARG A 1 207 ? 2.533 -0.758 -20.203 1.00 97.56 207 ARG A O 1
ATOM 1564 N N . GLN A 1 208 ? 1.085 0.785 -19.425 1.00 96.81 208 GLN A N 1
ATOM 1565 C CA . GLN A 1 208 ? 1.084 1.600 -20.640 1.00 96.81 208 GLN A CA 1
ATOM 1566 C C . GLN A 1 208 ? 2.489 2.121 -20.953 1.00 96.81 208 GLN A C 1
ATOM 1568 O O . GLN A 1 208 ? 2.967 1.987 -22.082 1.00 96.81 208 GLN A O 1
ATOM 1573 N N . LEU A 1 209 ? 3.193 2.642 -19.945 1.00 96.12 209 LEU A N 1
ATOM 1574 C CA . LEU A 1 209 ? 4.549 3.145 -20.137 1.00 96.12 209 LEU A CA 1
ATOM 1575 C C . LEU A 1 209 ? 5.549 2.021 -20.443 1.00 96.12 209 LEU A C 1
ATOM 1577 O O . LEU A 1 209 ? 6.444 2.195 -21.270 1.00 96.12 209 LEU A O 1
ATOM 1581 N N . THR A 1 210 ? 5.364 0.843 -19.845 1.00 97.69 210 THR A N 1
ATOM 1582 C CA . THR A 1 210 ? 6.162 -0.351 -20.158 1.00 97.69 210 THR A CA 1
ATOM 1583 C C . THR A 1 210 ? 5.992 -0.762 -21.620 1.00 97.69 210 THR A C 1
ATOM 1585 O O . THR A 1 210 ? 6.977 -1.069 -22.292 1.00 97.69 210 THR A O 1
ATOM 1588 N N . GLU A 1 211 ? 4.763 -0.749 -22.147 1.00 96.31 211 GLU A N 1
ATOM 1589 C CA . GLU A 1 211 ? 4.528 -1.067 -23.559 1.00 96.31 211 GLU A CA 1
ATOM 1590 C C . GLU A 1 211 ? 5.116 -0.005 -24.491 1.00 96.31 211 GLU A C 1
ATOM 1592 O O . GLU A 1 211 ? 5.716 -0.351 -25.509 1.00 96.31 211 GLU A O 1
ATOM 1597 N N . LYS A 1 212 ? 5.058 1.277 -24.107 1.00 95.12 212 LYS A N 1
ATOM 1598 C CA . LYS A 1 212 ? 5.759 2.342 -24.834 1.00 95.12 212 LYS A CA 1
ATOM 1599 C C . LYS A 1 212 ? 7.258 2.051 -24.922 1.00 95.12 212 LYS A C 1
ATOM 1601 O O . LYS A 1 212 ? 7.813 2.099 -26.014 1.00 95.12 212 LYS A O 1
ATOM 1606 N N . GLN A 1 213 ? 7.899 1.675 -23.815 1.00 96.81 213 GLN A N 1
ATOM 1607 C CA . GLN A 1 213 ? 9.323 1.321 -23.801 1.00 96.81 213 GLN A CA 1
ATOM 1608 C C . GLN A 1 213 ? 9.641 0.081 -24.648 1.00 96.81 213 GLN A C 1
ATOM 1610 O O . GLN A 1 213 ? 10.637 0.061 -25.368 1.00 96.81 213 GLN A O 1
ATOM 1615 N N . LYS A 1 214 ? 8.768 -0.933 -24.653 1.00 96.06 214 LYS A N 1
ATOM 1616 C CA . LYS A 1 214 ? 8.898 -2.078 -25.572 1.00 96.06 214 LYS A CA 1
ATOM 1617 C C . LYS A 1 214 ? 8.797 -1.655 -27.037 1.00 96.06 214 LYS A C 1
ATOM 1619 O O . LYS A 1 214 ? 9.518 -2.204 -27.864 1.00 96.06 214 LYS A O 1
ATOM 1624 N N . SER A 1 215 ? 7.940 -0.686 -27.364 1.00 96.38 215 SER A N 1
ATOM 1625 C CA . SER A 1 215 ? 7.864 -0.126 -28.717 1.00 96.38 215 SER A CA 1
ATOM 1626 C C . SER A 1 215 ? 9.172 0.542 -29.126 1.00 96.38 215 SER A C 1
ATOM 1628 O O . SER A 1 215 ? 9.686 0.242 -30.198 1.00 96.38 215 SER A O 1
ATOM 1630 N N . VAL A 1 216 ? 9.761 1.353 -28.242 1.00 95.38 216 VAL A N 1
ATOM 1631 C CA . VAL A 1 216 ? 11.067 1.988 -28.484 1.00 95.38 216 VAL A CA 1
ATOM 1632 C C . VAL A 1 216 ? 12.162 0.950 -28.734 1.00 95.38 216 VAL A C 1
ATOM 1634 O O . VAL A 1 216 ? 12.930 1.087 -29.681 1.00 95.38 216 VAL A O 1
ATOM 1637 N N . LEU A 1 217 ? 12.210 -0.120 -27.935 1.00 96.31 217 LEU A N 1
ATOM 1638 C CA . LEU A 1 217 ? 13.172 -1.210 -28.139 1.00 96.31 217 LEU A CA 1
ATOM 1639 C C . LEU A 1 217 ? 12.977 -1.918 -29.487 1.00 96.31 217 LEU A C 1
ATOM 1641 O O . LEU A 1 217 ? 13.958 -2.257 -30.140 1.00 96.31 217 LEU A O 1
ATOM 1645 N N . ARG A 1 218 ? 11.729 -2.113 -29.939 1.00 97.06 218 ARG A N 1
ATOM 1646 C CA . ARG A 1 218 ? 11.450 -2.663 -31.279 1.00 97.06 218 ARG A CA 1
ATOM 1647 C C . ARG A 1 218 ? 11.908 -1.720 -32.393 1.00 97.06 218 ARG A C 1
ATOM 1649 O O . ARG A 1 218 ? 12.420 -2.192 -33.402 1.00 97.06 218 ARG A O 1
ATOM 1656 N N . GLU A 1 219 ? 11.736 -0.411 -32.223 1.00 95.94 219 GLU A N 1
ATOM 1657 C CA . GLU A 1 219 ? 12.218 0.589 -33.186 1.00 95.94 219 GLU A CA 1
ATOM 1658 C C . GLU A 1 219 ? 13.749 0.636 -33.252 1.00 95.94 219 GLU A C 1
ATOM 1660 O O . GLU A 1 219 ? 14.303 0.704 -34.350 1.00 95.94 219 GLU A O 1
ATOM 1665 N N . LEU A 1 220 ? 14.431 0.542 -32.103 1.00 95.00 220 LEU A N 1
ATOM 1666 C CA . LEU A 1 220 ? 15.884 0.365 -32.037 1.00 95.00 220 LEU A CA 1
ATOM 1667 C C . LEU A 1 220 ? 16.291 -0.910 -32.785 1.00 95.00 220 LEU A C 1
ATOM 1669 O O . LEU A 1 220 ? 17.077 -0.847 -33.722 1.00 95.00 220 LEU A O 1
ATOM 1673 N N . GLU A 1 221 ? 15.693 -2.058 -32.482 1.00 95.69 221 GLU A N 1
ATOM 1674 C CA . GLU A 1 221 ? 16.028 -3.300 -33.190 1.00 95.69 221 GLU A CA 1
ATOM 1675 C C . GLU A 1 221 ? 15.791 -3.189 -34.710 1.00 95.69 221 GLU A C 1
ATOM 1677 O O . GLU A 1 221 ? 16.624 -3.613 -35.507 1.00 95.69 221 GLU A O 1
ATOM 1682 N N . GLY A 1 222 ? 14.706 -2.529 -35.130 1.00 95.75 222 GLY A N 1
ATOM 1683 C CA . GLY A 1 222 ? 14.395 -2.299 -36.542 1.00 95.75 222 GLY A CA 1
ATOM 1684 C C . GLY A 1 222 ? 15.361 -1.351 -37.266 1.00 95.75 222 GLY A C 1
ATOM 1685 O O . GLY A 1 222 ? 15.546 -1.482 -38.477 1.00 95.75 222 GLY A O 1
ATOM 1686 N N . LYS A 1 223 ? 15.992 -0.407 -36.555 1.00 94.44 223 LYS A N 1
ATOM 1687 C CA . LYS A 1 223 ? 16.988 0.526 -37.113 1.00 94.44 223 LYS A CA 1
ATOM 1688 C C . LYS A 1 223 ? 18.430 0.024 -37.010 1.00 94.44 223 LYS A C 1
ATOM 1690 O O . LYS A 1 223 ? 19.299 0.573 -37.686 1.00 94.44 223 LYS A O 1
ATOM 1695 N N . LYS A 1 224 ? 18.687 -1.039 -36.242 1.00 95.06 224 LYS A N 1
ATOM 1696 C CA . LYS A 1 224 ? 20.012 -1.661 -36.101 1.00 95.06 224 LYS A CA 1
ATOM 1697 C C . LYS A 1 224 ? 20.688 -1.981 -37.451 1.00 95.06 224 LYS A C 1
ATOM 1699 O O . LYS A 1 224 ? 21.851 -1.613 -37.600 1.00 95.06 224 LYS A O 1
ATOM 1704 N N . PRO A 1 225 ? 19.992 -2.530 -38.473 1.00 95.56 225 PRO A N 1
ATOM 1705 C CA . PRO A 1 225 ? 20.615 -2.794 -39.772 1.00 95.56 225 PRO A CA 1
ATOM 1706 C C . PRO A 1 225 ? 21.115 -1.529 -40.480 1.00 95.56 225 PRO A C 1
ATOM 1708 O O . PRO A 1 225 ? 22.121 -1.583 -41.175 1.00 95.56 225 PRO A O 1
ATOM 1711 N N . GLN A 1 226 ? 20.445 -0.385 -40.285 1.00 92.56 226 GLN A N 1
ATOM 1712 C CA . GLN A 1 226 ? 20.876 0.891 -40.868 1.00 92.56 226 GLN A CA 1
ATOM 1713 C C . GLN A 1 226 ? 22.180 1.362 -40.221 1.00 92.56 226 GLN A C 1
ATOM 1715 O O . GLN A 1 226 ? 23.072 1.835 -40.913 1.00 92.56 226 GLN A O 1
ATOM 1720 N N . LEU A 1 227 ? 22.328 1.194 -38.903 1.00 93.88 227 LEU A N 1
ATOM 1721 C CA . LEU A 1 227 ? 23.587 1.484 -38.216 1.00 93.88 227 LEU A CA 1
ATOM 1722 C C . LEU A 1 227 ? 24.718 0.567 -38.703 1.00 93.88 227 LEU A C 1
ATOM 1724 O O . LEU A 1 227 ? 25.816 1.049 -38.975 1.00 93.88 227 LEU A O 1
ATOM 1728 N N . ASP A 1 228 ? 24.453 -0.733 -38.842 1.00 94.00 228 ASP A N 1
ATOM 1729 C CA . ASP A 1 228 ? 25.446 -1.697 -39.326 1.00 94.00 228 ASP A CA 1
ATOM 1730 C C . ASP A 1 228 ? 25.857 -1.412 -40.786 1.00 94.00 228 ASP A C 1
ATOM 1732 O O . ASP A 1 228 ? 27.033 -1.535 -41.128 1.00 94.00 228 ASP A O 1
ATOM 1736 N N . GLU A 1 229 ? 24.933 -0.936 -41.630 1.00 93.50 229 GLU A N 1
ATOM 1737 C CA . GLU A 1 229 ? 25.228 -0.464 -42.991 1.00 93.50 229 GLU A CA 1
ATOM 1738 C C . GLU A 1 229 ? 26.126 0.786 -42.995 1.00 93.50 229 GLU A C 1
ATOM 1740 O O . GLU A 1 229 ? 27.066 0.864 -43.791 1.00 93.50 229 GLU A O 1
ATOM 1745 N N . LEU A 1 230 ? 25.903 1.746 -42.087 1.00 92.56 230 LEU A N 1
ATOM 1746 C CA . LEU A 1 230 ? 26.780 2.919 -41.936 1.00 92.56 230 LEU A CA 1
ATOM 1747 C C . LEU A 1 230 ? 28.193 2.522 -41.488 1.00 92.56 230 LEU A C 1
ATOM 1749 O O . LEU A 1 230 ? 29.171 3.101 -41.962 1.00 92.56 230 LEU A O 1
ATOM 1753 N N . VAL A 1 231 ? 28.305 1.525 -40.606 1.00 91.69 231 VAL A N 1
ATOM 1754 C CA . VAL A 1 231 ? 29.590 0.950 -40.173 1.00 91.69 231 VAL A CA 1
ATOM 1755 C C . VAL A 1 231 ? 30.302 0.287 -41.349 1.00 91.69 231 VAL A C 1
ATOM 1757 O O . VAL A 1 231 ? 31.440 0.649 -41.643 1.00 91.69 231 VAL A O 1
ATOM 1760 N N . ALA A 1 232 ? 29.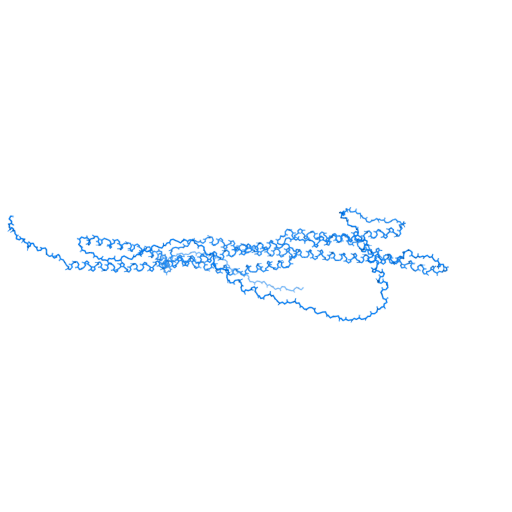618 -0.592 -42.084 1.00 91.00 232 ALA A N 1
ATOM 1761 C CA . ALA A 1 232 ? 30.181 -1.250 -43.262 1.00 91.00 232 ALA A CA 1
ATOM 1762 C C . ALA A 1 232 ? 30.599 -0.245 -44.355 1.00 91.00 232 ALA A C 1
ATOM 1764 O O . ALA A 1 232 ? 31.635 -0.414 -45.004 1.00 91.00 232 ALA A O 1
ATOM 1765 N N . SER A 1 233 ? 29.827 0.831 -44.534 1.00 89.31 233 SER A N 1
ATOM 1766 C CA . SER A 1 233 ? 30.149 1.916 -45.468 1.00 89.31 233 SER A CA 1
ATOM 1767 C C . SER A 1 233 ? 31.406 2.681 -45.041 1.00 89.31 233 SER A C 1
ATOM 1769 O O . SER A 1 233 ? 32.264 2.967 -45.875 1.00 89.31 233 SER A O 1
ATOM 1771 N N . ALA A 1 234 ? 31.561 2.974 -43.746 1.00 87.25 234 ALA A N 1
ATOM 1772 C CA . ALA A 1 234 ? 32.754 3.630 -43.209 1.00 87.25 234 ALA A CA 1
ATOM 1773 C C . ALA A 1 234 ? 34.019 2.760 -43.344 1.00 87.25 234 ALA A C 1
ATOM 1775 O O . ALA A 1 234 ? 35.091 3.280 -43.672 1.00 87.25 234 ALA A O 1
ATOM 1776 N N . ASP A 1 235 ? 33.888 1.445 -43.150 1.00 87.06 235 ASP A N 1
ATOM 1777 C CA . ASP A 1 235 ? 34.974 0.479 -43.346 1.00 87.06 235 ASP A CA 1
ATOM 1778 C C . ASP A 1 235 ? 35.353 0.339 -44.825 1.00 87.06 235 ASP A C 1
ATOM 1780 O O . ASP A 1 235 ? 36.534 0.331 -45.159 1.00 87.06 235 ASP A O 1
ATOM 1784 N N . SER A 1 236 ? 34.383 0.348 -45.740 1.00 85.00 236 SER A N 1
ATOM 1785 C CA . SER A 1 236 ? 34.661 0.292 -47.185 1.00 85.00 236 SER A CA 1
ATOM 1786 C C . SER A 1 236 ? 35.475 1.507 -47.668 1.00 85.00 236 SER A C 1
ATOM 1788 O O . SER A 1 236 ? 36.368 1.372 -48.506 1.00 85.00 236 SER A O 1
ATOM 1790 N N . LEU A 1 237 ? 35.257 2.692 -47.075 1.00 82.19 237 LEU A N 1
ATOM 1791 C CA . LEU A 1 237 ? 36.075 3.887 -47.344 1.00 82.19 237 LEU A CA 1
ATOM 1792 C C . LEU A 1 237 ? 37.544 3.710 -46.915 1.00 82.19 237 LEU A C 1
ATOM 1794 O O . LEU A 1 237 ? 38.435 4.330 -47.503 1.00 82.19 237 LEU A O 1
ATOM 1798 N N . LYS A 1 238 ? 37.819 2.855 -45.919 1.00 80.12 238 LYS A N 1
ATOM 1799 C CA . LYS A 1 238 ? 39.182 2.485 -45.501 1.00 80.12 238 LYS A 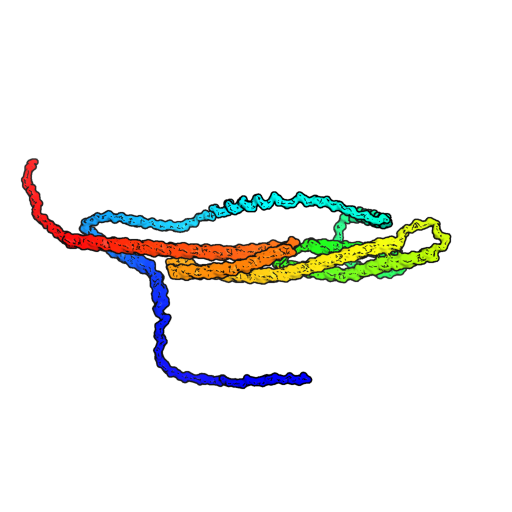CA 1
ATOM 1800 C C . LYS A 1 238 ? 39.905 1.717 -46.590 1.00 80.12 238 LYS A C 1
ATOM 1802 O O . LYS A 1 238 ? 41.080 1.978 -46.867 1.00 80.12 238 LYS A O 1
ATOM 1807 N N . ASP A 1 239 ? 39.205 0.751 -47.172 1.00 78.62 239 ASP A N 1
ATOM 1808 C CA . ASP A 1 239 ? 39.748 -0.141 -48.183 1.00 78.62 239 ASP A CA 1
ATOM 1809 C C . ASP A 1 239 ? 40.045 0.651 -49.459 1.00 78.62 239 ASP A C 1
ATOM 1811 O O . ASP A 1 239 ? 41.137 0.533 -50.021 1.00 78.62 239 ASP A O 1
ATOM 1815 N N . ASP A 1 240 ? 39.157 1.570 -49.841 1.00 76.00 240 ASP A N 1
ATOM 1816 C CA . ASP A 1 240 ? 39.374 2.491 -50.959 1.00 76.00 240 ASP A CA 1
ATOM 1817 C C . ASP A 1 240 ? 40.528 3.474 -50.711 1.00 76.00 240 ASP A C 1
ATOM 1819 O O . ASP A 1 240 ? 41.349 3.722 -51.607 1.00 76.00 240 ASP A O 1
ATOM 1823 N N . ALA A 1 241 ? 40.658 4.009 -49.492 1.00 72.69 241 ALA A N 1
ATOM 1824 C CA . ALA A 1 241 ? 41.770 4.884 -49.123 1.00 72.69 241 ALA A CA 1
ATOM 1825 C C . ALA A 1 241 ? 43.119 4.135 -49.115 1.00 72.69 241 ALA A C 1
ATOM 1827 O O . ALA A 1 241 ? 44.132 4.672 -49.574 1.00 72.69 241 ALA A O 1
ATOM 1828 N N . SER A 1 242 ? 43.131 2.881 -48.652 1.00 76.44 242 SER A N 1
ATOM 1829 C CA . SER A 1 242 ? 44.300 1.988 -48.662 1.00 76.44 242 SER A CA 1
ATOM 1830 C C . SER A 1 242 ? 44.726 1.623 -50.088 1.00 76.44 242 SER A C 1
ATOM 1832 O O . SER A 1 242 ? 45.903 1.733 -50.434 1.00 76.44 242 SER A O 1
ATOM 1834 N N . ARG A 1 243 ? 43.768 1.259 -50.952 1.00 76.50 243 ARG A N 1
ATOM 1835 C CA . ARG A 1 243 ? 44.009 0.952 -52.375 1.00 76.50 243 ARG A CA 1
ATOM 1836 C C . ARG A 1 243 ? 44.555 2.161 -53.127 1.00 76.50 243 ARG A C 1
ATOM 1838 O O . ARG A 1 243 ? 45.517 2.032 -53.879 1.00 76.50 243 ARG A O 1
ATOM 1845 N N . THR A 1 244 ? 43.991 3.346 -52.893 1.00 67.38 244 THR A N 1
ATOM 1846 C CA . THR A 1 244 ? 44.437 4.582 -53.557 1.00 67.38 244 THR A CA 1
ATOM 1847 C C . THR A 1 244 ? 45.871 4.955 -53.164 1.00 67.38 244 THR A C 1
ATOM 1849 O O . THR A 1 244 ? 46.647 5.348 -54.031 1.00 67.38 244 THR A O 1
ATOM 1852 N N . GLN A 1 245 ? 46.265 4.773 -51.897 1.00 65.00 245 GLN A N 1
ATOM 1853 C CA . GLN A 1 245 ? 47.655 4.979 -51.463 1.00 65.00 245 GLN A CA 1
ATOM 1854 C C . GLN A 1 245 ? 48.645 4.034 -52.154 1.00 65.00 245 GLN A C 1
ATOM 1856 O O . GLN A 1 245 ? 49.740 4.458 -52.522 1.00 65.00 245 GLN A O 1
ATOM 1861 N N . LEU A 1 246 ? 48.277 2.760 -52.334 1.00 64.06 246 LEU A N 1
ATOM 1862 C CA . LEU A 1 246 ? 49.109 1.791 -53.054 1.00 64.06 246 LEU A CA 1
ATOM 1863 C C . LEU A 1 246 ? 49.284 2.192 -54.527 1.00 64.06 246 LEU A C 1
ATOM 1865 O O . LEU A 1 246 ? 50.397 2.138 -55.044 1.00 64.06 246 LEU A O 1
ATOM 1869 N N . HIS A 1 247 ? 48.214 2.656 -55.181 1.00 60.72 247 HIS A N 1
ATOM 1870 C CA . HIS A 1 247 ? 48.274 3.156 -56.557 1.00 60.72 247 HIS A CA 1
ATOM 1871 C C . HIS A 1 247 ? 49.088 4.451 -56.695 1.00 60.72 247 HIS A C 1
ATOM 1873 O O . HIS A 1 247 ? 49.818 4.598 -57.671 1.00 60.72 247 HIS A O 1
ATOM 1879 N N . GLN A 1 248 ? 49.012 5.363 -55.722 1.00 57.91 248 GLN A N 1
ATOM 1880 C CA . GLN A 1 248 ? 49.782 6.610 -55.727 1.00 57.91 248 GLN A CA 1
ATOM 1881 C C . GLN A 1 248 ? 51.289 6.352 -55.579 1.00 57.91 248 GLN A C 1
ATOM 1883 O O . GLN A 1 248 ? 52.074 6.902 -56.343 1.00 57.91 248 GLN A O 1
ATOM 1888 N N . LYS A 1 249 ? 51.695 5.426 -54.697 1.00 57.44 249 LYS A N 1
ATOM 1889 C CA . LYS A 1 249 ? 53.098 4.980 -54.584 1.00 57.44 249 LYS A CA 1
ATOM 1890 C C . LYS A 1 249 ? 53.622 4.295 -55.849 1.00 57.44 249 LYS A C 1
ATOM 1892 O O . LYS A 1 249 ? 54.814 4.356 -56.124 1.00 57.44 249 LYS A O 1
ATOM 1897 N N . ALA A 1 250 ? 52.751 3.639 -56.615 1.00 55.81 250 ALA A N 1
ATOM 1898 C CA . ALA A 1 250 ? 53.117 3.008 -57.882 1.00 55.81 250 ALA A CA 1
ATOM 1899 C C . ALA A 1 250 ? 53.229 4.008 -59.053 1.00 55.81 250 ALA A C 1
ATOM 1901 O O . ALA A 1 250 ? 53.831 3.667 -60.068 1.00 55.81 250 ALA A O 1
ATOM 1902 N N . SER A 1 251 ? 52.668 5.220 -58.929 1.00 53.94 251 SER A N 1
ATOM 1903 C CA . SER A 1 251 ? 52.727 6.268 -59.962 1.00 53.94 251 SER A CA 1
ATOM 1904 C C . SER A 1 251 ? 53.693 7.413 -59.637 1.00 53.94 251 SER A C 1
ATOM 1906 O O . SER A 1 251 ? 53.780 8.365 -60.410 1.00 53.94 251 SER A O 1
ATOM 1908 N N . GLU A 1 252 ? 54.410 7.355 -58.513 1.00 52.09 252 GLU A N 1
ATOM 1909 C CA . GLU A 1 252 ? 55.485 8.288 -58.151 1.00 52.09 252 GLU A CA 1
ATOM 1910 C C . GLU A 1 252 ? 56.774 7.949 -58.923 1.00 52.09 252 GLU A C 1
ATOM 1912 O O . GLU A 1 252 ? 57.813 7.613 -58.363 1.00 52.09 252 GLU A O 1
ATOM 1917 N N . GLY A 1 253 ? 56.679 8.028 -60.251 1.00 50.25 253 GLY A N 1
ATOM 1918 C CA . GLY A 1 253 ? 57.801 8.213 -61.162 1.00 50.25 253 GLY A CA 1
ATOM 1919 C C . GLY A 1 253 ? 57.628 9.557 -61.876 1.00 50.25 253 GLY A C 1
ATOM 1920 O O . GLY A 1 253 ? 56.711 9.717 -62.675 1.00 50.25 253 GLY A O 1
ATOM 1921 N N . ASP A 1 254 ? 58.498 10.517 -61.558 1.00 48.53 254 ASP A N 1
ATOM 1922 C CA . ASP A 1 254 ? 58.843 11.718 -62.344 1.00 48.53 254 ASP A CA 1
ATOM 1923 C C . ASP A 1 254 ? 57.906 12.941 -62.484 1.00 48.53 254 ASP A C 1
ATOM 1925 O O . ASP A 1 254 ? 58.255 13.863 -63.220 1.00 48.53 254 ASP A O 1
ATOM 1929 N N . ALA A 1 255 ? 56.802 13.104 -61.742 1.00 52.25 255 ALA A N 1
ATOM 1930 C CA . ALA A 1 255 ? 56.045 14.373 -61.818 1.00 52.25 255 ALA A CA 1
ATOM 1931 C C . ALA A 1 255 ? 55.376 14.817 -60.505 1.00 52.25 255 ALA A C 1
ATOM 1933 O O . ALA A 1 255 ? 54.159 14.729 -60.346 1.00 52.25 255 ALA A O 1
ATOM 1934 N N . ALA A 1 256 ? 56.161 15.363 -59.571 1.00 54.22 256 ALA A N 1
ATOM 1935 C CA . ALA A 1 256 ? 55.659 15.954 -58.327 1.00 54.22 256 ALA A CA 1
ATOM 1936 C C . ALA A 1 256 ? 56.068 17.430 -58.203 1.00 54.22 256 ALA A C 1
ATOM 1938 O O . ALA A 1 256 ? 57.004 17.771 -57.485 1.00 54.22 256 ALA A O 1
ATOM 1939 N N . VAL A 1 257 ? 55.364 18.325 -58.902 1.00 48.25 257 VAL A N 1
ATOM 1940 C CA . VAL A 1 257 ? 55.532 19.776 -58.739 1.00 48.25 257 VAL A CA 1
ATOM 1941 C C . VAL A 1 257 ? 54.148 20.443 -58.721 1.00 48.25 257 VAL A C 1
ATOM 1943 O O . VAL A 1 257 ? 53.444 20.494 -59.724 1.00 48.25 257 VAL A O 1
ATOM 1946 N N . TYR A 1 258 ? 53.766 20.910 -57.527 1.00 44.72 258 TYR A N 1
ATOM 1947 C CA . TYR A 1 258 ? 52.600 21.738 -57.178 1.00 44.72 258 TYR A CA 1
ATOM 1948 C C . TYR A 1 258 ? 51.196 21.202 -57.517 1.00 44.72 258 TYR A C 1
ATOM 1950 O O . TYR A 1 258 ? 50.497 21.708 -58.392 1.00 44.72 258 TYR A O 1
ATOM 1958 N N . ARG A 1 259 ? 50.688 20.284 -56.687 1.00 41.78 259 ARG A N 1
ATOM 1959 C CA . ARG A 1 259 ? 49.244 20.199 -56.415 1.00 41.78 259 ARG A CA 1
ATOM 1960 C C . ARG A 1 259 ? 49.034 20.012 -54.915 1.00 41.78 259 ARG A C 1
ATOM 1962 O O . ARG A 1 259 ? 49.336 18.952 -54.379 1.00 41.78 259 ARG A O 1
ATOM 1969 N N . PHE A 1 260 ? 48.560 21.056 -54.235 1.00 41.34 260 PHE A N 1
ATOM 1970 C CA . PHE A 1 260 ? 48.115 20.950 -52.844 1.00 41.34 260 PHE A CA 1
ATOM 1971 C C . PHE A 1 260 ? 47.023 19.867 -52.753 1.00 41.34 260 PHE A C 1
ATOM 1973 O O . PHE A 1 260 ? 46.097 19.907 -53.568 1.00 41.34 260 PHE A O 1
ATOM 1980 N N . PRO A 1 261 ? 47.099 18.898 -51.819 1.00 49.19 261 PRO A N 1
ATOM 1981 C CA . PRO A 1 261 ? 46.078 17.864 -51.695 1.00 49.19 261 PRO A CA 1
ATOM 1982 C C . PRO A 1 261 ? 44.797 18.479 -51.124 1.00 49.19 261 PRO A C 1
ATOM 1984 O O . PRO A 1 261 ? 44.641 18.627 -49.913 1.00 49.19 261 PRO A O 1
ATOM 1987 N N . THR A 1 262 ? 43.866 18.867 -51.988 1.00 49.34 262 THR A N 1
ATOM 1988 C CA . THR A 1 262 ? 42.501 19.189 -51.578 1.00 49.34 262 THR A CA 1
ATOM 1989 C C . THR A 1 262 ? 41.803 17.879 -51.198 1.00 49.34 262 THR A C 1
ATOM 1991 O O . THR A 1 262 ? 41.480 17.074 -52.063 1.00 49.34 262 THR A O 1
ATOM 1994 N N . HIS A 1 263 ? 41.629 17.664 -49.889 1.00 54.59 263 HIS A N 1
ATOM 1995 C CA . HIS A 1 263 ? 40.990 16.505 -49.241 1.00 54.59 263 HIS A CA 1
ATOM 1996 C C . HIS A 1 263 ? 41.650 15.143 -49.525 1.00 54.59 263 HIS A C 1
ATOM 1998 O O . HIS A 1 263 ? 41.338 14.433 -50.479 1.00 54.59 263 HIS A O 1
ATOM 2004 N N . SER A 1 264 ? 42.573 14.743 -48.645 1.00 69.94 264 SER A N 1
ATOM 2005 C CA . SER A 1 264 ? 43.078 13.368 -48.625 1.00 69.94 264 SER A CA 1
ATOM 2006 C C . SER A 1 264 ? 41.935 12.406 -48.285 1.00 69.94 264 SER A C 1
ATOM 2008 O O . SER A 1 264 ? 41.323 12.545 -47.230 1.00 69.94 264 SER A O 1
ATOM 2010 N N . ARG A 1 265 ? 41.687 11.390 -49.125 1.00 71.44 265 ARG A N 1
ATOM 2011 C CA . ARG A 1 265 ? 40.672 10.335 -48.892 1.00 71.44 265 ARG A CA 1
ATOM 2012 C C . ARG A 1 265 ? 40.821 9.645 -47.530 1.00 71.44 265 ARG A C 1
ATOM 2014 O O . ARG A 1 265 ? 39.844 9.173 -46.959 1.00 71.44 265 ARG A O 1
ATOM 2021 N N . LEU A 1 266 ? 42.041 9.621 -46.987 1.00 76.69 266 LEU A N 1
ATOM 2022 C CA . LEU A 1 266 ? 42.309 9.148 -45.628 1.00 76.69 266 LEU A CA 1
ATOM 2023 C C . LEU A 1 266 ? 41.646 10.014 -44.559 1.00 76.69 266 LEU A C 1
ATOM 2025 O O . LEU A 1 266 ? 41.152 9.487 -43.571 1.00 76.69 266 LEU A O 1
ATOM 2029 N N . PHE A 1 267 ? 41.651 11.332 -44.743 1.00 81.12 267 PHE A N 1
ATOM 2030 C CA . PHE A 1 267 ? 41.044 12.266 -43.805 1.00 81.12 267 PHE A CA 1
ATOM 2031 C C . PHE A 1 267 ? 39.518 12.109 -43.787 1.00 81.12 267 PHE A C 1
ATOM 2033 O O . PHE A 1 267 ? 38.927 12.060 -42.712 1.00 81.12 267 PHE A O 1
ATOM 2040 N N . ASP A 1 268 ? 38.893 11.932 -44.955 1.00 80.69 268 ASP A N 1
ATOM 2041 C CA . ASP A 1 268 ? 37.448 11.686 -45.065 1.00 80.69 268 ASP A CA 1
ATOM 2042 C C . ASP A 1 268 ? 37.043 10.338 -44.447 1.00 80.69 268 ASP A C 1
ATOM 2044 O O . ASP A 1 268 ? 36.047 10.260 -43.721 1.00 80.69 268 ASP A O 1
ATOM 2048 N N . HIS A 1 269 ? 37.852 9.292 -44.657 1.00 82.62 269 HIS A N 1
ATOM 2049 C CA . HIS A 1 269 ? 37.688 8.001 -43.988 1.00 82.62 269 HIS A CA 1
ATOM 2050 C C . HIS A 1 269 ? 37.786 8.140 -42.459 1.00 82.62 269 HIS A C 1
ATOM 2052 O O . HIS A 1 269 ? 36.864 7.744 -41.749 1.00 82.62 269 HIS A O 1
ATOM 2058 N N . LEU A 1 270 ? 38.854 8.761 -41.943 1.00 86.31 270 LEU A N 1
ATOM 2059 C CA . LEU A 1 270 ? 39.048 8.946 -40.501 1.00 86.31 270 LEU A CA 1
ATOM 2060 C C . LEU A 1 270 ? 37.913 9.766 -39.868 1.00 86.31 270 LEU A C 1
ATOM 2062 O O . LEU A 1 270 ? 37.407 9.393 -38.808 1.00 86.31 270 LEU A O 1
ATOM 2066 N N . ARG A 1 271 ? 37.467 10.842 -40.530 1.00 87.81 271 ARG A N 1
ATOM 2067 C CA . ARG A 1 271 ? 36.331 11.666 -40.085 1.00 87.81 271 ARG A CA 1
ATOM 2068 C C . ARG A 1 271 ? 35.042 10.848 -40.010 1.00 87.81 271 ARG A C 1
ATOM 2070 O O . ARG A 1 271 ? 34.324 10.925 -39.015 1.00 87.81 271 ARG A O 1
ATOM 2077 N N . THR A 1 272 ? 34.759 10.054 -41.038 1.00 87.31 272 THR A N 1
ATOM 2078 C CA . THR A 1 272 ? 33.557 9.213 -41.107 1.00 87.31 272 THR A CA 1
ATOM 2079 C C . THR A 1 272 ? 33.577 8.119 -40.045 1.00 87.31 272 THR A C 1
ATOM 2081 O O . THR A 1 272 ? 32.605 7.962 -39.308 1.00 87.31 272 THR A O 1
ATOM 2084 N N . CYS A 1 273 ? 34.695 7.405 -39.900 1.00 87.81 273 CYS A N 1
ATOM 2085 C CA . CYS A 1 273 ? 34.852 6.377 -38.873 1.00 87.81 273 CYS A CA 1
ATOM 2086 C C . CYS A 1 273 ? 34.693 6.940 -37.466 1.00 87.81 273 CYS A C 1
ATOM 2088 O O . CYS A 1 273 ? 34.060 6.305 -36.625 1.00 87.81 273 CYS A O 1
ATOM 2090 N N . PHE A 1 274 ? 35.215 8.140 -37.208 1.00 89.56 274 PHE A N 1
ATOM 2091 C CA . PHE A 1 274 ? 34.999 8.815 -35.935 1.00 89.56 274 PHE A CA 1
ATOM 2092 C C . PHE A 1 274 ? 33.510 9.104 -35.687 1.00 89.56 274 PHE A C 1
ATOM 2094 O O . PHE A 1 274 ? 32.985 8.726 -34.638 1.00 89.56 274 PHE A O 1
ATOM 2101 N N . LYS A 1 275 ? 32.803 9.702 -36.658 1.00 91.50 275 LYS A N 1
ATOM 2102 C CA . LYS A 1 275 ? 31.360 9.986 -36.550 1.00 91.50 275 LYS A CA 1
ATOM 2103 C C . LYS A 1 275 ? 30.532 8.716 -36.319 1.00 91.50 275 LYS A C 1
ATOM 2105 O O . LYS A 1 275 ? 29.664 8.708 -35.452 1.00 91.50 275 LYS A O 1
ATOM 2110 N N . VAL A 1 276 ? 30.815 7.637 -37.052 1.00 93.81 276 VAL A N 1
ATOM 2111 C CA . VAL A 1 276 ? 30.114 6.350 -36.903 1.00 93.81 276 VAL A CA 1
ATOM 2112 C C . VAL A 1 276 ? 30.441 5.675 -35.570 1.00 93.81 276 VAL A C 1
ATOM 2114 O O . VAL A 1 276 ? 29.552 5.104 -34.944 1.00 93.81 276 VAL A O 1
ATOM 2117 N N . SER A 1 277 ? 31.680 5.790 -35.084 1.00 92.81 277 SER A N 1
ATOM 2118 C CA . SER A 1 277 ? 32.053 5.298 -33.750 1.00 92.81 277 SER A CA 1
ATOM 2119 C C . SER A 1 277 ? 31.262 6.022 -32.659 1.00 92.81 277 SER A C 1
ATOM 2121 O O . SER A 1 277 ? 30.691 5.375 -31.785 1.00 92.81 277 SER A O 1
ATOM 2123 N N . LYS A 1 278 ? 31.139 7.355 -32.754 1.00 95.06 278 LYS A N 1
ATOM 2124 C CA . LYS A 1 278 ? 30.290 8.145 -31.847 1.00 95.06 278 LYS A CA 1
ATOM 2125 C C . LYS A 1 278 ? 28.813 7.795 -31.953 1.00 95.06 278 LYS A C 1
ATOM 2127 O O . LYS A 1 278 ? 28.138 7.707 -30.933 1.00 95.06 278 LYS A O 1
ATOM 2132 N N . LEU A 1 279 ? 28.321 7.536 -33.161 1.00 95.94 279 LEU A N 1
ATOM 2133 C CA . LEU A 1 279 ? 26.951 7.077 -33.362 1.00 95.94 279 LEU A CA 1
ATOM 2134 C C . LEU A 1 279 ? 26.700 5.710 -32.704 1.00 95.94 279 LEU A C 1
ATOM 2136 O O . LEU A 1 279 ? 25.651 5.520 -32.097 1.00 95.94 279 LEU A O 1
ATOM 2140 N N . ARG A 1 280 ? 27.661 4.779 -32.784 1.00 96.44 280 ARG A N 1
ATOM 2141 C CA . ARG A 1 280 ? 27.589 3.471 -32.112 1.00 96.44 280 ARG A CA 1
ATOM 2142 C C . ARG A 1 280 ? 27.583 3.615 -30.590 1.00 96.44 280 ARG A C 1
ATOM 2144 O O . ARG A 1 280 ? 26.743 3.001 -29.944 1.00 96.44 280 ARG A O 1
ATOM 2151 N N . GLU A 1 281 ? 28.463 4.445 -30.029 1.00 96.62 281 GLU A N 1
ATOM 2152 C CA . GLU A 1 281 ? 28.460 4.745 -28.588 1.00 96.62 281 GLU A CA 1
ATOM 2153 C C . GLU A 1 281 ? 27.088 5.280 -28.138 1.00 96.62 281 GLU A C 1
ATOM 2155 O O . GLU A 1 281 ? 26.510 4.784 -27.172 1.00 96.62 281 GLU A O 1
ATOM 2160 N N . HIS A 1 282 ? 26.528 6.244 -28.877 1.00 96.88 282 HIS A N 1
ATOM 2161 C CA . HIS A 1 282 ? 25.227 6.840 -28.558 1.00 96.88 282 HIS A CA 1
ATOM 2162 C C . HIS A 1 282 ? 24.062 5.855 -28.717 1.00 96.88 282 HIS A C 1
ATOM 2164 O O . HIS A 1 282 ? 23.109 5.870 -27.933 1.00 96.88 282 HIS A O 1
ATOM 2170 N N . TRP A 1 283 ? 24.146 4.967 -29.708 1.00 97.56 283 TRP A N 1
ATOM 2171 C CA . TRP A 1 283 ? 23.198 3.874 -29.890 1.00 97.56 283 TRP A CA 1
ATOM 2172 C C . TRP A 1 283 ? 23.183 2.941 -28.678 1.00 97.56 283 TRP A C 1
ATOM 2174 O O . TRP A 1 283 ? 22.117 2.657 -28.127 1.00 97.56 283 TRP A O 1
ATOM 2184 N N . ASP A 1 284 ? 24.364 2.489 -28.251 1.00 96.75 284 ASP A N 1
ATOM 2185 C CA . ASP A 1 284 ? 24.519 1.575 -27.122 1.00 96.75 284 ASP A CA 1
ATOM 2186 C C . ASP A 1 284 ? 24.048 2.229 -25.813 1.00 96.75 284 ASP A C 1
ATOM 2188 O O . ASP A 1 284 ? 23.336 1.596 -25.027 1.00 96.75 284 ASP A O 1
ATOM 2192 N N . GLU A 1 285 ? 24.355 3.515 -25.606 1.00 96.31 285 GLU A N 1
ATOM 2193 C CA . GLU A 1 285 ? 23.863 4.290 -24.463 1.00 96.31 285 GLU A CA 1
ATOM 2194 C C . GLU A 1 285 ? 22.334 4.420 -24.473 1.00 96.31 285 GLU A C 1
ATOM 2196 O O . GLU A 1 285 ? 21.681 4.093 -23.480 1.00 96.31 285 GLU A O 1
ATOM 2201 N N . THR A 1 286 ? 21.742 4.828 -25.599 1.00 96.31 286 THR A N 1
ATOM 2202 C CA . THR A 1 286 ? 20.283 4.973 -25.727 1.00 96.31 286 THR A CA 1
ATOM 2203 C C . THR A 1 286 ? 19.581 3.641 -25.472 1.00 96.31 286 THR A C 1
ATOM 2205 O O . THR A 1 286 ? 18.626 3.578 -24.695 1.00 96.31 286 THR A O 1
ATOM 2208 N N . ASN A 1 287 ? 20.076 2.555 -26.069 1.00 96.75 287 ASN A N 1
ATOM 2209 C CA . ASN A 1 287 ? 19.528 1.219 -25.866 1.00 96.75 287 ASN A CA 1
ATOM 2210 C C . ASN A 1 287 ? 19.630 0.777 -24.396 1.00 96.75 287 ASN A C 1
ATOM 2212 O O . ASN A 1 287 ? 18.664 0.251 -23.841 1.00 96.75 287 ASN A O 1
ATOM 2216 N N . SER A 1 288 ? 20.765 1.047 -23.743 1.00 97.12 288 SER A N 1
ATOM 2217 C CA . SER A 1 288 ? 20.966 0.777 -22.316 1.00 97.12 288 SER A CA 1
ATOM 2218 C C . SER A 1 288 ? 19.976 1.554 -21.438 1.00 97.12 288 SER A C 1
ATOM 2220 O O . SER A 1 288 ? 19.328 0.965 -20.571 1.00 97.12 288 SER A O 1
ATOM 2222 N N . VAL A 1 289 ? 19.777 2.851 -21.698 1.00 96.00 289 VAL A N 1
ATOM 2223 C CA . VAL A 1 289 ? 18.843 3.714 -20.951 1.00 96.00 289 VAL A CA 1
ATOM 2224 C C . VAL A 1 289 ? 17.393 3.240 -21.095 1.00 96.00 289 VAL A C 1
ATOM 2226 O O . VAL A 1 289 ? 16.676 3.126 -20.097 1.00 96.00 289 VAL A O 1
ATOM 2229 N N . VAL A 1 290 ? 16.961 2.922 -22.316 1.00 96.62 290 VAL A N 1
ATOM 2230 C CA . VAL A 1 290 ? 15.610 2.409 -22.608 1.00 96.62 290 VAL A CA 1
ATOM 2231 C C . VAL A 1 290 ? 15.387 1.057 -21.922 1.00 96.62 290 VAL A C 1
ATOM 2233 O O . VAL A 1 290 ? 14.370 0.854 -21.252 1.00 96.62 290 VAL A O 1
ATOM 2236 N N . LEU A 1 291 ? 16.354 0.139 -22.017 1.00 97.06 291 LEU A N 1
ATOM 2237 C CA . LEU A 1 291 ? 16.264 -1.178 -21.387 1.00 97.06 291 LEU A CA 1
ATOM 2238 C C . LEU A 1 291 ? 16.249 -1.085 -19.853 1.00 97.06 291 LEU A C 1
ATOM 2240 O O . LEU A 1 291 ? 15.460 -1.777 -19.199 1.00 97.06 291 LEU A O 1
ATOM 2244 N N . ALA A 1 292 ? 17.077 -0.212 -19.277 1.00 96.69 292 ALA A N 1
ATOM 2245 C CA . ALA A 1 292 ? 17.106 0.049 -17.843 1.00 96.69 292 ALA A CA 1
ATOM 2246 C C . ALA A 1 292 ? 15.760 0.601 -17.357 1.00 96.69 292 ALA A C 1
ATOM 2248 O O . ALA A 1 292 ? 15.201 0.085 -16.386 1.00 96.69 292 ALA A O 1
ATOM 2249 N N . ARG A 1 293 ? 15.183 1.582 -18.070 1.00 97.44 293 ARG A N 1
ATOM 2250 C CA . ARG A 1 293 ? 13.863 2.129 -17.728 1.00 97.44 293 ARG A CA 1
ATOM 2251 C C . ARG A 1 293 ? 12.776 1.067 -17.830 1.00 97.44 293 ARG A C 1
ATOM 2253 O O . ARG A 1 293 ? 12.000 0.919 -16.893 1.00 97.44 293 ARG A O 1
ATOM 2260 N N . LYS A 1 294 ? 12.738 0.276 -18.905 1.00 97.44 294 LYS A N 1
ATOM 2261 C CA . LYS A 1 294 ? 11.781 -0.834 -19.049 1.00 97.44 294 LYS A CA 1
ATOM 2262 C C . LYS A 1 294 ? 11.879 -1.820 -17.881 1.00 97.44 294 LYS A C 1
ATOM 2264 O O . LYS A 1 294 ? 10.859 -2.201 -17.315 1.00 97.44 294 LYS A O 1
ATOM 2269 N N . THR A 1 295 ? 13.096 -2.202 -17.498 1.00 98.19 295 THR A N 1
ATOM 2270 C CA . THR A 1 295 ? 13.342 -3.131 -16.382 1.00 98.19 295 THR A CA 1
ATOM 2271 C C . THR A 1 295 ? 12.872 -2.545 -15.048 1.00 98.19 295 THR A C 1
ATOM 2273 O O . THR A 1 295 ? 12.244 -3.243 -14.253 1.00 98.19 295 THR A O 1
ATOM 2276 N N . GLN A 1 296 ? 13.110 -1.250 -14.818 1.00 98.06 296 GLN A N 1
ATOM 2277 C CA . GLN A 1 296 ? 12.598 -0.540 -13.645 1.00 98.06 296 GLN A CA 1
ATOM 2278 C C . GLN A 1 296 ? 11.061 -0.521 -13.613 1.00 98.06 296 GLN A C 1
ATOM 2280 O O . GLN A 1 296 ? 10.478 -0.742 -12.554 1.00 98.06 296 GLN A O 1
ATOM 2285 N N . LEU A 1 297 ? 10.399 -0.297 -14.755 1.00 98.25 297 LEU A N 1
ATOM 2286 C CA . LEU A 1 297 ? 8.935 -0.308 -14.850 1.00 98.25 297 LEU A CA 1
ATOM 2287 C C . LEU A 1 297 ? 8.346 -1.702 -14.563 1.00 98.25 297 LEU A C 1
ATOM 2289 O O . LEU A 1 297 ? 7.358 -1.801 -13.839 1.00 98.25 297 LEU A O 1
ATOM 2293 N N . ASP A 1 298 ? 8.969 -2.780 -15.050 1.00 98.19 298 ASP A N 1
ATOM 2294 C CA . ASP A 1 298 ? 8.540 -4.156 -14.744 1.00 98.19 298 ASP A CA 1
ATOM 2295 C C . ASP A 1 298 ? 8.677 -4.487 -13.244 1.00 98.19 298 ASP A C 1
ATOM 2297 O O . ASP A 1 298 ? 7.793 -5.115 -12.642 1.00 98.19 298 ASP A O 1
ATOM 2301 N N . ALA A 1 299 ? 9.778 -4.053 -12.620 1.00 98.38 299 ALA A N 1
ATOM 2302 C CA . ALA A 1 299 ? 9.988 -4.203 -11.181 1.00 98.38 299 ALA A CA 1
ATOM 2303 C C . ALA A 1 299 ? 8.925 -3.425 -10.391 1.00 98.38 299 ALA A C 1
ATOM 2305 O O . ALA A 1 299 ? 8.265 -3.986 -9.514 1.00 98.38 299 ALA A O 1
ATOM 2306 N N . MET A 1 300 ? 8.676 -2.173 -10.778 1.00 98.62 300 MET A N 1
ATOM 2307 C CA . MET A 1 300 ? 7.664 -1.319 -10.162 1.00 98.62 300 MET A CA 1
ATOM 2308 C C . MET A 1 300 ? 6.248 -1.873 -10.321 1.00 98.62 300 MET A C 1
ATOM 2310 O O . MET A 1 300 ? 5.441 -1.767 -9.397 1.00 98.62 300 MET A O 1
ATOM 2314 N N . TYR A 1 301 ? 5.933 -2.492 -11.460 1.00 98.44 301 TYR A N 1
ATOM 2315 C CA . TYR A 1 301 ? 4.658 -3.173 -11.664 1.00 98.44 301 TYR A CA 1
ATOM 2316 C C . TYR A 1 301 ? 4.478 -4.310 -10.652 1.00 98.44 301 TYR A C 1
ATOM 2318 O O . TYR A 1 301 ? 3.450 -4.409 -9.982 1.00 98.44 301 TYR A O 1
ATOM 2326 N N . THR A 1 302 ? 5.511 -5.136 -10.483 1.00 98.38 302 THR A N 1
ATOM 2327 C CA . THR A 1 302 ? 5.507 -6.242 -9.515 1.00 98.38 302 THR A CA 1
ATOM 2328 C C . THR A 1 302 ? 5.374 -5.736 -8.078 1.00 98.38 302 THR A C 1
ATOM 2330 O O . THR A 1 302 ? 4.606 -6.284 -7.284 1.00 98.38 302 THR A O 1
ATOM 2333 N N . ASP A 1 303 ? 6.100 -4.677 -7.735 1.00 98.44 303 ASP A N 1
ATOM 2334 C CA . ASP A 1 303 ? 6.039 -4.053 -6.417 1.00 98.44 303 ASP A CA 1
ATOM 2335 C C . ASP A 1 303 ? 4.677 -3.411 -6.135 1.00 98.44 303 ASP A C 1
ATOM 2337 O O . ASP A 1 303 ? 4.167 -3.528 -5.021 1.00 98.44 303 ASP A O 1
ATOM 2341 N N . THR A 1 304 ? 4.055 -2.800 -7.147 1.00 98.19 304 THR A N 1
ATOM 2342 C CA . THR A 1 304 ? 2.695 -2.244 -7.067 1.00 98.19 304 THR A CA 1
ATOM 2343 C C . THR A 1 304 ? 1.682 -3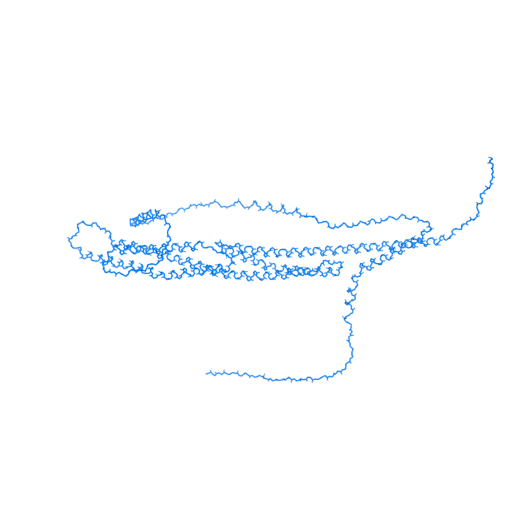.331 -6.717 1.00 98.19 304 THR A C 1
ATOM 2345 O O . THR A 1 304 ? 0.882 -3.147 -5.804 1.00 98.19 304 THR A O 1
ATOM 2348 N N . HIS A 1 305 ? 1.772 -4.507 -7.344 1.00 98.31 305 HIS A N 1
ATOM 2349 C CA . HIS A 1 305 ? 0.901 -5.641 -7.009 1.00 98.31 305 HIS A CA 1
ATOM 2350 C C . HIS A 1 305 ? 1.098 -6.145 -5.579 1.00 98.31 305 HIS A C 1
ATOM 2352 O O . HIS A 1 305 ? 0.124 -6.407 -4.874 1.00 98.31 305 HIS A O 1
ATOM 2358 N N . LYS A 1 306 ? 2.348 -6.248 -5.112 1.00 98.31 306 LYS A N 1
ATOM 2359 C CA . LYS A 1 306 ? 2.638 -6.622 -3.716 1.00 98.31 306 LYS A CA 1
ATOM 2360 C C . LYS A 1 306 ? 2.091 -5.585 -2.734 1.00 98.31 306 LYS A C 1
ATOM 2362 O O . LYS A 1 306 ? 1.521 -5.952 -1.705 1.00 98.31 306 LYS A O 1
ATOM 2367 N N . PHE A 1 307 ? 2.247 -4.303 -3.064 1.00 98.69 307 PHE A N 1
ATOM 2368 C CA . PHE A 1 307 ? 1.714 -3.196 -2.283 1.00 98.69 307 PHE A CA 1
ATOM 2369 C C . PHE A 1 307 ? 0.190 -3.270 -2.180 1.00 98.69 307 PHE A C 1
ATOM 2371 O O . PHE A 1 307 ? -0.348 -3.224 -1.074 1.00 98.69 307 PHE A O 1
ATOM 2378 N N . ASP A 1 308 ? -0.500 -3.453 -3.307 1.00 98.44 308 ASP A N 1
ATOM 2379 C CA . ASP A 1 308 ? -1.958 -3.542 -3.355 1.00 98.44 308 ASP A CA 1
ATOM 2380 C C . ASP A 1 308 ? -2.504 -4.788 -2.653 1.00 98.44 308 ASP A C 1
ATOM 2382 O O . ASP A 1 308 ? -3.510 -4.696 -1.948 1.00 98.44 308 ASP A O 1
ATOM 2386 N N . ALA A 1 309 ? -1.828 -5.934 -2.761 1.00 98.50 309 ALA A N 1
ATOM 2387 C CA . ALA A 1 309 ? -2.212 -7.142 -2.034 1.00 98.50 309 ALA A CA 1
ATOM 2388 C C . ALA A 1 309 ? -2.161 -6.920 -0.513 1.00 98.50 309 ALA A C 1
ATOM 2390 O O . ALA A 1 309 ? -3.121 -7.225 0.199 1.00 98.50 309 ALA A O 1
ATOM 2391 N N . LYS A 1 310 ? -1.072 -6.320 -0.010 1.00 98.56 310 LYS A N 1
ATOM 2392 C CA . LYS A 1 310 ? -0.949 -6.009 1.419 1.00 98.56 310 LYS A CA 1
ATOM 2393 C C . LYS A 1 310 ? -1.938 -4.927 1.856 1.00 98.56 310 LYS A C 1
ATOM 2395 O O . LYS A 1 310 ? -2.525 -5.036 2.930 1.00 98.56 310 LYS A O 1
ATOM 2400 N N . ARG A 1 311 ? -2.161 -3.907 1.023 1.00 98.62 311 ARG A N 1
ATOM 2401 C CA . ARG A 1 311 ? -3.181 -2.872 1.242 1.00 98.62 311 ARG A CA 1
ATOM 2402 C C . ARG A 1 311 ? -4.562 -3.502 1.433 1.00 98.62 311 ARG A C 1
ATOM 2404 O O . ARG A 1 311 ? -5.222 -3.202 2.423 1.00 98.62 311 ARG A O 1
ATOM 2411 N N . ALA A 1 312 ? -4.969 -4.401 0.538 1.00 98.69 312 ALA A N 1
ATOM 2412 C CA . ALA A 1 312 ? -6.266 -5.074 0.598 1.00 98.69 312 ALA A CA 1
ATOM 2413 C C . ALA A 1 312 ? -6.420 -5.954 1.854 1.00 98.69 312 ALA A C 1
ATOM 2415 O O . ALA A 1 312 ? -7.482 -5.960 2.479 1.00 98.69 312 ALA A O 1
ATOM 2416 N N . GLU A 1 313 ? -5.358 -6.656 2.266 1.00 98.62 313 GLU A N 1
ATOM 2417 C CA . GLU A 1 313 ? -5.325 -7.416 3.525 1.00 98.62 313 GLU A CA 1
ATOM 2418 C C . GLU A 1 313 ? -5.605 -6.505 4.735 1.00 98.62 313 GLU A C 1
ATOM 2420 O O . GLU A 1 313 ? -6.464 -6.807 5.570 1.00 98.62 313 GLU A O 1
ATOM 2425 N N . LEU A 1 314 ? -4.919 -5.358 4.807 1.00 98.75 314 LEU A N 1
ATOM 2426 C CA . LEU A 1 314 ? -5.091 -4.374 5.877 1.00 98.75 314 LEU A CA 1
ATOM 2427 C C . LEU A 1 314 ? -6.479 -3.729 5.847 1.00 98.75 314 LEU A C 1
ATOM 2429 O O . LEU A 1 314 ? -7.105 -3.600 6.896 1.00 98.75 314 LEU A O 1
ATOM 2433 N N . GLU A 1 315 ? -6.980 -3.351 4.671 1.00 98.75 315 GLU A N 1
ATOM 2434 C CA . GLU A 1 315 ? -8.315 -2.767 4.509 1.00 98.75 315 GLU A CA 1
ATOM 2435 C C . GLU A 1 315 ? -9.420 -3.733 4.945 1.00 98.75 315 GLU A C 1
ATOM 2437 O O . GLU A 1 315 ? -10.350 -3.315 5.638 1.00 98.75 315 GLU A O 1
ATOM 2442 N N . SER A 1 316 ? -9.297 -5.017 4.597 1.00 98.75 316 SER A N 1
ATOM 2443 C CA . SER A 1 316 ? -10.224 -6.074 5.012 1.00 98.75 316 SER A CA 1
ATOM 2444 C C . SER A 1 316 ? -10.192 -6.300 6.523 1.00 98.75 316 SER A C 1
ATOM 2446 O O . SER A 1 316 ? -11.239 -6.411 7.167 1.00 98.75 316 SER A O 1
ATOM 2448 N N . TRP A 1 317 ? -8.999 -6.338 7.124 1.00 98.81 317 TRP A N 1
ATOM 2449 C CA . TRP A 1 317 ? -8.877 -6.433 8.576 1.00 98.81 317 TRP A CA 1
ATOM 2450 C C . TRP A 1 317 ? -9.487 -5.211 9.271 1.00 98.81 317 TRP A C 1
ATOM 2452 O O . TRP A 1 317 ? -10.333 -5.383 10.147 1.00 98.81 317 TRP A O 1
ATOM 2462 N N . LEU A 1 318 ? -9.143 -3.995 8.834 1.00 98.81 318 LEU A N 1
ATOM 2463 C CA . LEU A 1 318 ? -9.684 -2.755 9.394 1.00 98.81 318 LEU A CA 1
ATOM 2464 C C . LEU A 1 318 ? -11.209 -2.724 9.301 1.00 98.81 318 LEU A C 1
ATOM 2466 O O . LEU A 1 318 ? -11.858 -2.509 10.317 1.00 98.81 318 LEU A O 1
ATOM 2470 N N . ALA A 1 319 ? -11.782 -3.027 8.133 1.00 98.81 319 ALA A N 1
ATOM 2471 C CA . ALA A 1 319 ? -13.231 -3.031 7.940 1.00 98.81 319 ALA A CA 1
ATOM 2472 C C . ALA A 1 319 ? -13.940 -4.020 8.881 1.00 98.81 319 ALA A C 1
ATOM 2474 O O . ALA A 1 319 ? -14.971 -3.696 9.471 1.00 98.81 319 ALA A O 1
ATOM 2475 N N . ARG A 1 320 ? -13.376 -5.222 9.075 1.00 98.69 320 ARG A N 1
ATOM 2476 C CA . ARG A 1 320 ? -13.926 -6.202 10.026 1.00 98.69 320 ARG A CA 1
ATOM 2477 C C . ARG A 1 320 ? -13.874 -5.700 11.463 1.00 98.69 320 ARG A C 1
ATOM 2479 O O . ARG A 1 320 ? -14.837 -5.902 12.199 1.00 98.69 320 ARG A O 1
ATOM 2486 N N . MET A 1 321 ? -12.767 -5.084 11.869 1.00 98.75 321 MET A N 1
ATOM 2487 C CA . MET A 1 321 ? -12.598 -4.591 13.235 1.00 98.75 321 MET A CA 1
ATOM 2488 C C . MET A 1 321 ? -13.474 -3.366 13.503 1.00 98.75 321 MET A C 1
ATOM 2490 O O . MET A 1 321 ? -14.163 -3.332 14.517 1.00 98.75 321 MET A O 1
ATOM 2494 N N . GLU A 1 322 ? -13.527 -2.412 12.576 1.00 98.75 322 GLU A N 1
ATOM 2495 C CA . GLU A 1 322 ? -14.419 -1.248 12.628 1.00 98.75 322 GLU A CA 1
ATOM 2496 C C . GLU A 1 322 ? -15.886 -1.687 12.756 1.00 98.75 322 GLU A C 1
ATOM 2498 O O . GLU A 1 322 ? -16.573 -1.254 13.677 1.00 98.75 322 GLU A O 1
ATOM 2503 N N . ALA A 1 323 ? -16.338 -2.645 11.938 1.00 98.56 323 ALA A N 1
ATOM 2504 C CA . ALA A 1 323 ? -17.696 -3.184 12.033 1.00 98.56 323 ALA A CA 1
ATOM 2505 C C . ALA A 1 323 ? -17.958 -3.954 13.343 1.00 98.56 323 ALA A C 1
ATOM 2507 O O . ALA A 1 323 ? -19.095 -4.035 13.807 1.00 98.56 323 ALA A O 1
ATOM 2508 N N . ARG A 1 324 ? -16.932 -4.567 13.949 1.00 98.19 324 ARG A N 1
ATOM 2509 C CA . ARG A 1 324 ? -17.050 -5.205 15.273 1.00 98.19 324 ARG A CA 1
ATOM 2510 C C . ARG A 1 324 ? -17.195 -4.159 16.373 1.00 98.19 324 ARG A C 1
ATOM 2512 O O . ARG A 1 324 ? -18.009 -4.357 17.267 1.00 98.19 324 ARG A O 1
ATOM 2519 N N . LEU A 1 325 ? -16.432 -3.067 16.291 1.00 98.06 325 LEU A N 1
ATOM 2520 C CA . LEU A 1 325 ? -16.506 -1.946 17.226 1.00 98.06 325 LEU A CA 1
ATOM 2521 C C . LEU A 1 325 ? -17.879 -1.261 17.157 1.00 98.06 325 LEU A C 1
ATOM 2523 O O . LEU A 1 325 ? -18.478 -1.010 18.196 1.00 98.06 325 LEU A O 1
ATOM 2527 N N . GLU A 1 326 ? -18.397 -1.022 15.951 1.00 97.81 326 GLU A N 1
ATOM 2528 C CA . GLU A 1 326 ? -19.715 -0.409 15.728 1.00 97.81 326 GLU A CA 1
ATOM 2529 C C . GLU A 1 326 ? -20.865 -1.252 16.302 1.00 97.81 326 GLU A C 1
ATOM 2531 O O . GLU A 1 326 ? -21.835 -0.716 16.830 1.00 97.81 326 GLU A O 1
ATOM 2536 N N . ARG A 1 327 ? -20.741 -2.584 16.257 1.00 97.75 327 ARG A N 1
ATOM 2537 C CA . ARG A 1 327 ? -21.733 -3.517 16.819 1.00 97.75 327 ARG A CA 1
ATOM 2538 C C . ARG A 1 327 ? -21.636 -3.694 18.333 1.00 97.75 327 ARG A C 1
ATOM 2540 O O . ARG A 1 327 ? -22.464 -4.405 18.902 1.00 97.75 327 ARG A O 1
ATOM 2547 N N . MET A 1 328 ? -20.636 -3.112 18.996 1.00 96.31 328 MET A N 1
ATOM 2548 C CA . MET A 1 328 ? -20.532 -3.225 20.448 1.00 96.31 328 MET A CA 1
ATOM 2549 C C . MET A 1 328 ? -21.719 -2.530 21.119 1.00 96.31 328 MET A C 1
ATOM 2551 O O . MET A 1 328 ? -22.025 -1.375 20.835 1.00 96.31 328 MET A O 1
ATOM 2555 N N . ALA A 1 329 ? -22.358 -3.224 22.061 1.00 94.88 329 ALA A N 1
ATOM 2556 C CA . ALA A 1 329 ? -23.505 -2.689 22.784 1.00 94.88 329 ALA A CA 1
ATOM 2557 C C . ALA A 1 329 ? -23.155 -1.389 23.546 1.00 94.88 329 ALA A C 1
ATOM 2559 O O . ALA A 1 329 ? -21.999 -1.197 23.949 1.00 94.88 329 ALA A O 1
ATOM 2560 N N . PRO A 1 330 ? -24.131 -0.503 23.805 1.00 95.81 330 PRO A N 1
ATOM 2561 C CA . PRO A 1 330 ? -23.937 0.644 24.689 1.00 95.81 330 PRO A CA 1
ATOM 2562 C C . PRO A 1 330 ? -23.413 0.229 26.072 1.00 95.81 330 PRO A C 1
ATOM 2564 O O . PRO A 1 330 ? -23.610 -0.909 26.507 1.00 95.81 330 PRO A O 1
ATOM 2567 N N . VAL A 1 331 ? -22.756 1.158 26.770 1.00 96.31 331 VAL A N 1
ATOM 2568 C CA . VAL A 1 331 ? -22.253 0.938 28.135 1.00 96.31 331 VAL A CA 1
ATOM 2569 C C . VAL A 1 331 ? -23.407 0.526 29.052 1.00 96.31 331 VAL A C 1
ATOM 2571 O O . VAL A 1 331 ? -24.409 1.237 29.168 1.00 96.31 331 VAL A O 1
ATOM 2574 N N . ALA A 1 332 ? -23.277 -0.646 29.674 1.00 91.75 332 ALA A N 1
ATOM 2575 C CA . ALA A 1 332 ? -24.305 -1.207 30.540 1.00 91.75 332 ALA A CA 1
ATOM 2576 C C . ALA A 1 332 ? -24.415 -0.466 31.886 1.00 91.75 332 ALA A C 1
ATOM 2578 O O . ALA A 1 332 ? -23.557 0.329 32.263 1.00 91.75 332 ALA A O 1
ATOM 2579 N N . ARG A 1 333 ? -25.502 -0.730 32.621 1.00 88.44 333 ARG A N 1
ATOM 2580 C CA . ARG A 1 333 ? -25.784 -0.122 33.938 1.00 88.44 333 ARG A CA 1
ATOM 2581 C C . ARG A 1 333 ? -25.730 -1.116 35.101 1.00 88.44 333 ARG A C 1
ATOM 2583 O O . ARG A 1 333 ? -25.940 -0.717 36.240 1.00 88.44 333 ARG A O 1
ATOM 2590 N N . THR A 1 334 ? -25.466 -2.389 34.822 1.00 87.00 334 THR A N 1
ATOM 2591 C CA . THR A 1 334 ? -25.337 -3.450 35.828 1.00 87.00 334 THR A CA 1
ATOM 2592 C C . THR A 1 334 ? -23.904 -3.972 35.862 1.00 87.00 334 THR A C 1
ATOM 2594 O O . THR A 1 334 ? -23.211 -3.971 34.842 1.00 87.00 334 THR A O 1
ATOM 2597 N N . ALA A 1 335 ? -23.442 -4.374 37.049 1.00 88.38 335 ALA A N 1
ATOM 2598 C CA . ALA A 1 335 ? -22.039 -4.714 37.300 1.00 88.38 335 ALA A CA 1
ATOM 2599 C C . ALA A 1 335 ? -21.574 -5.922 36.479 1.00 88.38 335 ALA A C 1
ATOM 2601 O O . ALA A 1 335 ? -20.499 -5.906 35.893 1.00 88.38 335 ALA A O 1
ATOM 2602 N N . ASP A 1 336 ? -22.413 -6.950 36.402 1.00 88.31 336 ASP A N 1
ATOM 2603 C CA . ASP A 1 336 ? -22.159 -8.200 35.693 1.00 88.31 336 ASP A CA 1
ATOM 2604 C C . ASP A 1 336 ? -21.962 -7.991 34.184 1.00 88.31 336 ASP A C 1
ATOM 2606 O O . ASP A 1 336 ? -20.988 -8.479 33.600 1.00 88.31 336 ASP A O 1
ATOM 2610 N N . VAL A 1 337 ? -22.845 -7.203 33.566 1.00 93.19 337 VAL A N 1
ATOM 2611 C CA . VAL A 1 337 ? -22.762 -6.872 32.140 1.00 93.19 337 VAL A CA 1
ATOM 2612 C C . VAL A 1 337 ? -21.592 -5.921 31.875 1.00 93.19 337 VAL A C 1
ATOM 2614 O O . VAL A 1 337 ? -20.883 -6.098 30.884 1.00 93.19 337 VAL A O 1
ATOM 2617 N N . LEU A 1 338 ? -21.324 -4.951 32.759 1.00 94.56 338 LEU A N 1
ATOM 2618 C CA . LEU A 1 338 ? -20.142 -4.084 32.657 1.00 94.56 338 LEU A CA 1
ATOM 2619 C C . LEU A 1 338 ? -18.840 -4.888 32.719 1.00 94.56 338 LEU A C 1
ATOM 2621 O O . LEU A 1 338 ? -17.959 -4.690 31.883 1.00 94.56 338 LEU A O 1
ATOM 2625 N N . ASP A 1 339 ? -18.730 -5.835 33.648 1.00 95.62 339 ASP A N 1
ATOM 2626 C CA . ASP A 1 339 ? -17.572 -6.719 33.763 1.00 95.62 339 ASP A CA 1
ATOM 2627 C C . ASP A 1 339 ? -17.374 -7.569 32.500 1.00 95.62 339 ASP A C 1
ATOM 2629 O O . ASP A 1 339 ? -16.240 -7.753 32.040 1.00 95.62 339 ASP A O 1
ATOM 2633 N N . GLN A 1 340 ? -18.462 -8.065 31.896 1.00 97.06 340 GLN A N 1
ATOM 2634 C CA . GLN A 1 340 ? -18.399 -8.740 30.598 1.00 97.06 340 GLN A CA 1
ATOM 2635 C C . GLN A 1 340 ? -17.899 -7.799 29.495 1.00 97.06 340 GLN A C 1
ATOM 2637 O O . GLN A 1 340 ? -16.948 -8.143 28.789 1.00 97.06 340 GLN A O 1
ATOM 2642 N N . GLN A 1 341 ? -18.479 -6.602 29.379 1.00 98.12 341 GLN A N 1
ATOM 2643 C CA . GLN A 1 341 ? -18.082 -5.608 28.379 1.00 98.12 341 GLN A CA 1
ATOM 2644 C C . GLN A 1 341 ? -16.614 -5.181 28.539 1.00 98.12 341 GLN A C 1
ATOM 2646 O O . GLN A 1 341 ? -15.925 -4.986 27.539 1.00 98.12 341 GLN A O 1
ATOM 2651 N N . ILE A 1 342 ? -16.102 -5.074 29.771 1.00 98.31 342 ILE A N 1
ATOM 2652 C CA . ILE A 1 342 ? -14.689 -4.771 30.052 1.00 98.31 342 ILE A CA 1
ATOM 2653 C C . ILE A 1 342 ? -13.780 -5.903 29.564 1.00 98.31 342 ILE A C 1
ATOM 2655 O O . ILE A 1 342 ? -12.734 -5.634 28.969 1.00 98.31 342 ILE A O 1
ATOM 2659 N N . ARG A 1 343 ? -14.147 -7.172 29.789 1.00 98.31 343 ARG A N 1
ATOM 2660 C CA . ARG A 1 343 ? -13.369 -8.317 29.283 1.00 98.31 343 ARG A CA 1
ATOM 2661 C C . ARG A 1 343 ? -13.353 -8.357 27.754 1.00 98.31 343 ARG A C 1
ATOM 2663 O O . ARG A 1 343 ? -12.278 -8.499 27.174 1.00 98.31 343 ARG A O 1
ATOM 2670 N N . GLU A 1 344 ? -14.506 -8.171 27.111 1.00 98.19 344 GLU A N 1
ATOM 2671 C CA . GLU A 1 344 ? -14.610 -8.094 25.646 1.00 98.19 344 GLU A CA 1
ATOM 2672 C C . GLU A 1 344 ? -13.785 -6.931 25.075 1.00 98.19 344 GLU A C 1
ATOM 2674 O O . GLU A 1 344 ? -13.026 -7.119 24.123 1.00 98.19 344 GLU A O 1
ATOM 2679 N N . GLN A 1 345 ? -13.864 -5.746 25.690 1.00 98.44 345 GLN A N 1
ATOM 2680 C CA . GLN A 1 345 ? -13.074 -4.573 25.306 1.00 98.44 345 GLN A CA 1
ATOM 2681 C C . GLN A 1 345 ? -11.567 -4.849 25.400 1.00 98.44 345 GLN A C 1
ATOM 2683 O O . GLN A 1 345 ? -10.832 -4.508 24.471 1.00 98.44 345 GLN A O 1
ATOM 2688 N N . LYS A 1 346 ? -11.099 -5.488 26.481 1.00 98.56 346 LYS A N 1
ATOM 2689 C CA . LYS A 1 346 ? -9.681 -5.843 26.663 1.00 98.56 346 LYS A CA 1
ATOM 2690 C C . LYS A 1 346 ? -9.200 -6.827 25.599 1.00 98.56 346 LYS A C 1
ATOM 2692 O O . LYS A 1 346 ? -8.121 -6.623 25.047 1.00 98.56 346 LYS A O 1
ATOM 2697 N N . GLY A 1 347 ? -10.000 -7.850 25.287 1.00 98.50 347 GLY A N 1
ATOM 2698 C CA . GLY A 1 347 ? -9.700 -8.801 24.212 1.00 98.50 347 GLY A CA 1
ATOM 2699 C C . GLY A 1 347 ? -9.606 -8.113 22.848 1.00 98.50 347 GLY A C 1
ATOM 2700 O O . GLY A 1 347 ? -8.610 -8.260 22.144 1.00 98.50 347 GLY A O 1
ATOM 2701 N N . PHE A 1 348 ? -10.585 -7.266 22.525 1.00 98.56 348 PHE A N 1
ATOM 2702 C CA . PHE A 1 348 ? -10.601 -6.502 21.277 1.00 98.56 348 PHE A CA 1
ATOM 2703 C C . PHE A 1 348 ? -9.400 -5.549 21.150 1.00 98.56 348 PHE A C 1
ATOM 2705 O O . PHE A 1 348 ? -8.762 -5.482 20.100 1.00 98.56 348 PHE A O 1
ATOM 2712 N N . HIS A 1 349 ? -9.047 -4.839 22.226 1.00 98.69 349 HIS A N 1
ATOM 2713 C CA . HIS A 1 349 ? -7.870 -3.968 22.251 1.00 98.69 349 HIS A CA 1
ATOM 2714 C C . HIS A 1 349 ? -6.563 -4.760 22.083 1.00 98.69 349 HIS A C 1
ATOM 2716 O O . HIS A 1 349 ? -5.669 -4.313 21.365 1.00 98.69 349 HIS A O 1
ATOM 2722 N N . ALA A 1 350 ? -6.453 -5.946 22.690 1.00 98.56 350 ALA A N 1
ATOM 2723 C CA . ALA A 1 350 ? -5.290 -6.814 22.521 1.00 98.56 350 ALA A CA 1
ATOM 2724 C C . ALA A 1 350 ? -5.125 -7.283 21.065 1.00 98.56 350 ALA A C 1
ATOM 2726 O O . ALA A 1 350 ? -4.013 -7.233 20.543 1.00 98.56 350 ALA A O 1
ATOM 2727 N N . GLU A 1 351 ? -6.212 -7.666 20.387 1.00 98.25 351 GLU A N 1
ATOM 2728 C CA . GLU A 1 351 ? -6.185 -8.020 18.959 1.00 98.25 351 GLU A CA 1
ATOM 2729 C C . GLU A 1 351 ? -5.722 -6.848 18.079 1.00 98.25 351 GLU A C 1
ATOM 2731 O O . GLU A 1 351 ? -4.874 -7.034 17.204 1.00 98.25 351 GLU A O 1
ATOM 2736 N N . ILE A 1 352 ? -6.225 -5.630 18.327 1.00 98.50 352 ILE A N 1
ATOM 2737 C CA . ILE A 1 352 ? -5.769 -4.424 17.612 1.00 98.50 352 ILE A CA 1
ATOM 2738 C C . ILE A 1 352 ? -4.272 -4.211 17.829 1.00 98.50 352 ILE A C 1
ATOM 2740 O O . ILE A 1 352 ? -3.528 -4.017 16.868 1.00 98.50 352 ILE A O 1
ATOM 2744 N N . HIS A 1 353 ? -3.824 -4.287 19.082 1.00 98.06 353 HIS A N 1
ATOM 2745 C CA . HIS A 1 353 ? -2.427 -4.072 19.433 1.00 98.06 353 HIS A CA 1
ATOM 2746 C C . HIS A 1 353 ? -1.498 -5.112 18.790 1.00 98.06 353 HIS A C 1
ATOM 2748 O O . HIS A 1 353 ? -0.423 -4.761 18.306 1.00 98.06 353 HIS A O 1
ATOM 2754 N N . GLN A 1 354 ? -1.901 -6.385 18.737 1.00 97.75 354 GLN A N 1
ATOM 2755 C CA . GLN A 1 354 ? -1.138 -7.441 18.060 1.00 97.75 354 GLN A CA 1
ATOM 2756 C C . GLN A 1 354 ? -1.003 -7.187 16.553 1.00 97.75 354 GLN A C 1
ATOM 2758 O O . GLN A 1 354 ? 0.020 -7.523 15.957 1.00 97.75 354 GLN A O 1
ATOM 2763 N N . TYR A 1 355 ? -1.999 -6.549 15.934 1.00 98.00 355 TYR A N 1
ATOM 2764 C CA . TYR A 1 355 ? -1.974 -6.247 14.505 1.00 98.00 355 TYR A CA 1
ATOM 2765 C C . TYR A 1 355 ? -1.078 -5.055 14.134 1.00 98.00 355 TYR A C 1
ATOM 2767 O O . TYR A 1 355 ? -0.736 -4.885 12.962 1.00 98.00 355 TYR A O 1
ATOM 2775 N N . LYS A 1 356 ? -0.632 -4.256 15.114 1.00 97.94 356 LYS A N 1
ATOM 2776 C CA . LYS A 1 356 ? 0.229 -3.078 14.907 1.00 97.94 356 LYS A CA 1
ATOM 2777 C C . LYS A 1 356 ? 1.433 -3.363 14.004 1.00 97.94 356 LYS A C 1
ATOM 2779 O O . LYS A 1 356 ? 1.735 -2.574 13.112 1.00 97.94 356 LYS A O 1
ATOM 2784 N N . HIS A 1 357 ? 2.080 -4.514 14.189 1.00 98.19 357 HIS A N 1
ATOM 2785 C CA . HIS A 1 357 ? 3.245 -4.901 13.394 1.00 98.19 357 HIS A CA 1
ATOM 2786 C C . HIS A 1 357 ? 2.934 -4.999 11.889 1.00 98.19 357 HIS A C 1
ATOM 2788 O O . HIS A 1 357 ? 3.753 -4.612 11.061 1.00 98.19 357 HIS A O 1
ATOM 2794 N N . GLN A 1 358 ? 1.732 -5.448 11.510 1.00 98.44 358 GLN A N 1
ATOM 2795 C CA . GLN A 1 358 ? 1.333 -5.529 10.100 1.00 98.44 358 GLN A CA 1
ATOM 2796 C C . GLN A 1 358 ? 1.191 -4.140 9.462 1.00 98.44 358 GLN A C 1
ATOM 2798 O O . GLN A 1 358 ? 1.553 -3.955 8.299 1.00 98.44 358 GLN A O 1
ATOM 2803 N N . VAL A 1 359 ? 0.720 -3.153 10.231 1.00 98.69 359 VAL A N 1
ATOM 2804 C CA . VAL A 1 359 ? 0.658 -1.745 9.807 1.00 98.69 359 VAL A CA 1
ATOM 2805 C C . VAL A 1 359 ? 2.067 -1.158 9.673 1.00 98.69 359 VAL A C 1
ATOM 2807 O O . VAL A 1 359 ? 2.366 -0.473 8.698 1.00 98.69 359 VAL A O 1
ATOM 2810 N N . GLU A 1 360 ? 2.974 -1.481 10.598 1.00 98.56 360 GLU A N 1
ATOM 2811 C CA . GLU A 1 360 ? 4.382 -1.065 10.527 1.00 98.56 360 GLU A CA 1
ATOM 2812 C C . GLU A 1 360 ? 5.109 -1.658 9.309 1.00 98.56 360 GLU A C 1
ATOM 2814 O O . GLU A 1 360 ? 5.849 -0.939 8.636 1.00 98.56 360 GLU A O 1
ATOM 2819 N N . LEU A 1 361 ? 4.874 -2.932 8.977 1.00 98.50 361 LEU A N 1
ATOM 2820 C CA . LEU A 1 361 ? 5.414 -3.561 7.765 1.00 98.50 361 LEU A CA 1
ATOM 2821 C C . LEU A 1 361 ? 4.910 -2.875 6.492 1.00 98.50 361 LEU A C 1
ATOM 2823 O O . LEU A 1 361 ? 5.688 -2.651 5.562 1.00 98.50 361 LEU A O 1
ATOM 2827 N N . PHE A 1 362 ? 3.627 -2.509 6.457 1.00 98.81 362 PHE A N 1
ATOM 2828 C CA . PHE A 1 362 ? 3.060 -1.758 5.342 1.00 98.81 362 PHE A CA 1
ATOM 2829 C C . PHE A 1 362 ? 3.723 -0.380 5.201 1.00 98.81 362 PHE A C 1
ATOM 2831 O O . PHE A 1 362 ? 4.181 -0.037 4.115 1.00 98.81 362 PHE A O 1
ATOM 2838 N N . ASN A 1 363 ? 3.899 0.350 6.307 1.00 98.75 363 ASN A N 1
ATOM 2839 C CA . ASN A 1 363 ? 4.609 1.633 6.322 1.00 98.75 363 ASN A CA 1
ATOM 2840 C C . ASN A 1 363 ? 6.056 1.509 5.814 1.00 98.75 363 ASN A C 1
ATOM 2842 O O . ASN A 1 363 ? 6.507 2.333 5.017 1.00 98.75 363 ASN A O 1
ATOM 2846 N N . GLN A 1 364 ? 6.786 0.471 6.233 1.00 98.62 364 GLN A N 1
ATOM 2847 C CA . GLN A 1 364 ? 8.152 0.212 5.763 1.00 98.62 364 GLN A CA 1
ATOM 2848 C C . GLN A 1 364 ? 8.199 -0.093 4.264 1.00 98.62 364 GLN A C 1
ATOM 2850 O O . GLN A 1 364 ? 9.082 0.398 3.561 1.00 98.62 364 GLN A O 1
ATOM 2855 N N . MET A 1 365 ? 7.246 -0.881 3.760 1.00 98.50 365 MET A N 1
ATOM 2856 C CA . MET A 1 365 ? 7.118 -1.144 2.330 1.00 98.50 365 MET A CA 1
ATOM 2857 C C . MET A 1 365 ? 6.865 0.156 1.557 1.00 98.50 365 MET A C 1
ATOM 2859 O O . MET A 1 365 ? 7.569 0.405 0.584 1.00 98.50 365 MET A O 1
ATOM 2863 N N . THR A 1 366 ? 5.957 1.022 2.020 1.00 98.75 366 THR A N 1
ATOM 2864 C CA . THR A 1 366 ? 5.714 2.344 1.416 1.00 98.75 366 THR A CA 1
ATOM 2865 C C . THR A 1 366 ? 6.994 3.173 1.332 1.00 98.75 366 THR A C 1
ATOM 2867 O O . THR A 1 366 ? 7.321 3.684 0.263 1.00 98.75 366 THR A O 1
ATOM 2870 N N . GLN A 1 367 ? 7.747 3.288 2.432 1.00 98.62 367 GLN A N 1
ATOM 2871 C CA . GLN A 1 367 ? 8.988 4.073 2.447 1.00 98.62 367 GLN A CA 1
ATOM 2872 C C . GLN A 1 367 ? 10.054 3.497 1.517 1.00 98.62 367 GLN A C 1
ATOM 2874 O O . GLN A 1 367 ? 10.739 4.247 0.824 1.00 98.62 367 GLN A O 1
ATOM 2879 N N . ARG A 1 368 ? 10.155 2.165 1.440 1.00 98.44 368 ARG A N 1
ATOM 2880 C CA . ARG A 1 368 ? 11.053 1.497 0.496 1.00 98.44 368 ARG A CA 1
ATOM 2881 C C . ARG A 1 368 ? 10.705 1.850 -0.949 1.00 98.44 368 ARG A C 1
ATOM 2883 O O . ARG A 1 368 ? 11.602 2.191 -1.708 1.00 98.44 368 ARG A O 1
ATOM 2890 N N . LEU A 1 369 ? 9.425 1.806 -1.322 1.00 98.44 369 LEU A N 1
ATOM 2891 C CA . LEU A 1 369 ? 8.990 2.157 -2.678 1.00 98.44 369 LEU A CA 1
ATOM 2892 C C . LEU A 1 369 ? 9.245 3.635 -2.993 1.00 98.44 369 LEU A C 1
ATOM 2894 O O . LEU A 1 369 ? 9.710 3.947 -4.084 1.00 98.44 369 LEU A O 1
ATOM 2898 N N . ILE A 1 370 ? 9.018 4.535 -2.032 1.00 98.38 370 ILE A N 1
ATOM 2899 C CA . ILE A 1 370 ? 9.339 5.962 -2.190 1.00 98.38 370 ILE A CA 1
ATOM 2900 C C . ILE A 1 370 ? 10.838 6.166 -2.447 1.00 98.38 370 ILE A C 1
ATOM 2902 O O . ILE A 1 370 ? 11.205 6.977 -3.292 1.00 98.38 370 ILE A O 1
ATOM 2906 N N . ALA A 1 371 ? 11.695 5.430 -1.737 1.00 98.00 371 ALA A N 1
ATOM 2907 C CA . ALA A 1 371 ? 13.142 5.523 -1.897 1.00 98.00 371 ALA A CA 1
ATOM 2908 C C . ALA A 1 371 ? 13.634 4.927 -3.228 1.00 98.00 371 ALA A C 1
ATOM 2910 O O . ALA A 1 371 ? 14.478 5.525 -3.888 1.00 98.00 371 ALA A O 1
ATOM 2911 N N . ILE A 1 372 ? 13.103 3.768 -3.640 1.00 97.56 372 ILE A N 1
ATOM 2912 C CA . ILE A 1 372 ? 13.490 3.107 -4.899 1.00 97.56 372 ILE A CA 1
ATOM 2913 C C . ILE A 1 372 ? 13.053 3.941 -6.114 1.00 97.56 372 ILE A C 1
ATOM 2915 O O . ILE A 1 372 ? 13.806 4.067 -7.079 1.00 97.56 372 ILE A O 1
ATOM 2919 N N . TYR A 1 373 ? 11.858 4.534 -6.066 1.00 97.31 373 TYR A N 1
ATOM 2920 C CA . TYR A 1 373 ? 11.244 5.253 -7.186 1.00 97.31 373 TYR A CA 1
ATOM 2921 C C . TYR A 1 373 ? 11.241 6.775 -6.964 1.00 97.31 373 TYR A C 1
ATOM 2923 O O . TYR A 1 373 ? 10.245 7.454 -7.198 1.00 97.31 373 TYR A O 1
ATOM 2931 N N . GLN A 1 374 ? 12.371 7.332 -6.513 1.00 95.69 374 GLN A N 1
ATOM 2932 C CA . GLN A 1 374 ? 12.499 8.756 -6.156 1.00 95.69 374 GLN A CA 1
ATOM 2933 C C . GLN A 1 374 ? 12.287 9.743 -7.323 1.00 95.69 374 GLN A C 1
ATOM 2935 O O . GLN A 1 374 ? 12.031 10.923 -7.091 1.00 95.69 374 GLN A O 1
ATOM 2940 N N . HIS A 1 375 ? 12.416 9.273 -8.568 1.00 95.25 375 HIS A N 1
ATOM 2941 C CA . HIS A 1 375 ? 12.229 10.075 -9.784 1.00 95.25 375 HIS A CA 1
ATOM 2942 C C . HIS A 1 375 ? 10.809 9.966 -10.369 1.00 95.25 375 HIS A C 1
ATOM 2944 O O . HIS A 1 375 ? 10.513 10.613 -11.369 1.00 95.25 375 HIS A O 1
ATOM 2950 N N . ASP A 1 376 ? 9.937 9.174 -9.744 1.00 97.44 376 ASP A N 1
ATOM 2951 C CA . ASP A 1 376 ? 8.556 8.932 -10.160 1.00 97.44 376 ASP A CA 1
ATOM 2952 C C . ASP A 1 376 ? 7.557 9.515 -9.138 1.00 97.44 376 ASP A C 1
ATOM 2954 O O . ASP A 1 376 ? 7.917 9.878 -8.011 1.00 97.44 376 ASP A O 1
ATOM 2958 N N . ASP A 1 377 ? 6.280 9.647 -9.515 1.00 97.75 377 ASP A N 1
ATOM 2959 C CA . ASP A 1 377 ? 5.270 10.222 -8.619 1.00 97.75 377 ASP A CA 1
ATOM 2960 C C . ASP A 1 377 ? 4.802 9.193 -7.582 1.00 97.75 377 ASP A C 1
ATOM 2962 O O . ASP A 1 377 ? 4.025 8.283 -7.860 1.00 97.75 377 ASP A O 1
ATOM 2966 N N . THR A 1 378 ? 5.245 9.374 -6.340 1.00 98.12 378 THR A N 1
ATOM 2967 C CA . THR A 1 378 ? 4.939 8.487 -5.208 1.00 98.12 378 THR A CA 1
ATOM 2968 C C . THR A 1 378 ? 3.817 9.005 -4.299 1.00 98.12 378 THR A C 1
ATOM 2970 O O . THR A 1 378 ? 3.546 8.421 -3.243 1.00 98.12 378 THR A O 1
ATOM 2973 N N . ARG A 1 379 ? 3.127 10.097 -4.665 1.00 97.94 379 ARG A N 1
ATOM 2974 C CA . ARG 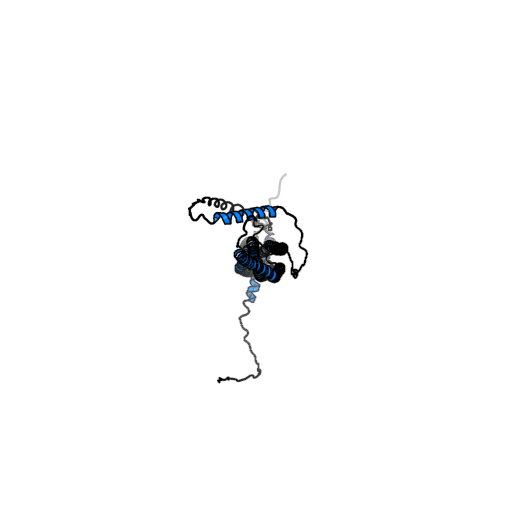A 1 379 ? 2.078 10.721 -3.829 1.00 97.94 379 ARG A CA 1
ATOM 2975 C C . ARG A 1 379 ? 0.920 9.773 -3.533 1.00 97.94 379 ARG A C 1
ATOM 2977 O O . ARG A 1 379 ? 0.390 9.785 -2.421 1.00 97.94 379 ARG A O 1
ATOM 2984 N N . ARG A 1 380 ? 0.553 8.925 -4.499 1.00 97.19 380 ARG A N 1
ATOM 2985 C CA . ARG A 1 380 ? -0.510 7.920 -4.343 1.00 97.19 380 ARG A CA 1
ATOM 2986 C C . ARG A 1 380 ? -0.211 6.966 -3.186 1.00 97.19 380 ARG A C 1
ATOM 2988 O O . ARG A 1 380 ? -1.066 6.776 -2.321 1.00 97.19 380 ARG A O 1
ATOM 2995 N N . LEU A 1 381 ? 1.012 6.433 -3.124 1.00 98.31 381 LEU A N 1
ATOM 2996 C CA . LEU A 1 381 ? 1.448 5.535 -2.050 1.00 98.31 381 LEU A CA 1
ATOM 2997 C C . LEU A 1 381 ? 1.352 6.207 -0.674 1.00 98.31 381 LEU A C 1
ATOM 2999 O O . LEU A 1 381 ? 0.841 5.601 0.272 1.00 98.31 381 LEU A O 1
ATOM 3003 N N . LYS A 1 382 ? 1.793 7.470 -0.573 1.00 98.06 382 LYS A N 1
ATOM 3004 C CA . LYS A 1 382 ? 1.729 8.264 0.667 1.00 98.06 382 LYS A CA 1
ATOM 3005 C C . LYS A 1 382 ? 0.289 8.428 1.146 1.00 98.06 382 LYS A C 1
ATOM 3007 O O . LYS A 1 382 ? -0.022 8.026 2.262 1.00 98.06 382 LYS A O 1
ATOM 3012 N N . LYS A 1 383 ? -0.608 8.892 0.270 1.00 98.50 383 LYS A N 1
ATOM 3013 C CA . LYS A 1 383 ? -2.026 9.125 0.595 1.00 98.50 383 LYS A CA 1
ATOM 3014 C C . LYS A 1 383 ? -2.747 7.854 1.056 1.00 98.50 383 LYS A C 1
ATOM 3016 O O . LYS A 1 383 ? -3.502 7.878 2.029 1.00 98.50 383 LYS A O 1
ATOM 3021 N N . ILE A 1 384 ? -2.521 6.736 0.367 1.00 98.50 384 ILE A N 1
ATOM 3022 C CA . ILE A 1 384 ? -3.092 5.436 0.751 1.00 98.50 384 ILE A CA 1
ATOM 3023 C C . ILE A 1 384 ? -2.592 5.023 2.139 1.00 98.50 384 ILE A C 1
ATOM 3025 O O . ILE A 1 384 ? -3.375 4.621 2.999 1.00 98.50 384 ILE A O 1
ATOM 3029 N N . THR A 1 385 ? -1.288 5.164 2.372 1.00 98.75 385 THR A N 1
ATOM 3030 C CA . THR A 1 385 ? -0.652 4.789 3.638 1.00 98.75 385 THR A CA 1
ATOM 3031 C C . THR A 1 385 ? -1.122 5.655 4.799 1.00 98.75 385 THR A C 1
ATOM 3033 O O . THR A 1 385 ? -1.454 5.135 5.863 1.00 98.75 385 THR A O 1
ATOM 3036 N N . GLU A 1 386 ? -1.239 6.963 4.592 1.00 98.75 386 GLU A N 1
ATOM 3037 C CA . GLU A 1 386 ? -1.834 7.894 5.552 1.00 98.75 386 GLU A CA 1
ATOM 3038 C C . GLU A 1 386 ? -3.273 7.499 5.896 1.00 98.75 386 GLU A C 1
ATOM 3040 O O . GLU A 1 386 ? -3.625 7.441 7.071 1.00 98.75 386 GLU A O 1
ATOM 3045 N N . THR A 1 387 ? -4.084 7.139 4.897 1.00 98.75 387 THR A N 1
ATOM 3046 C CA . THR A 1 387 ? -5.477 6.711 5.105 1.00 98.75 387 THR A CA 1
ATOM 3047 C C . THR A 1 387 ? -5.562 5.461 5.988 1.00 98.75 387 THR A C 1
ATOM 3049 O O . THR A 1 387 ? -6.349 5.425 6.936 1.00 98.75 387 THR A O 1
ATOM 3052 N N . ILE A 1 388 ? -4.730 4.448 5.726 1.00 98.81 388 ILE A N 1
ATOM 3053 C CA . ILE A 1 388 ? -4.662 3.227 6.546 1.00 98.81 388 ILE A CA 1
ATOM 3054 C C . ILE A 1 388 ? -4.222 3.549 7.980 1.00 98.81 388 ILE A C 1
ATOM 3056 O O . ILE A 1 388 ? -4.854 3.086 8.933 1.00 98.81 388 ILE A O 1
ATOM 3060 N N . ASN A 1 389 ? -3.185 4.373 8.149 1.00 98.81 389 ASN A N 1
ATOM 3061 C CA . ASN A 1 389 ? -2.698 4.772 9.472 1.00 98.81 389 ASN A CA 1
ATOM 3062 C C . ASN A 1 389 ? -3.753 5.554 10.266 1.00 98.81 389 ASN A C 1
ATOM 3064 O O . ASN A 1 389 ? -3.923 5.314 11.462 1.00 98.81 389 ASN A O 1
ATOM 3068 N N . LEU A 1 390 ? -4.487 6.457 9.611 1.00 98.81 390 LEU A N 1
ATOM 3069 C CA . LEU A 1 390 ? -5.570 7.220 10.231 1.00 98.81 390 LEU A CA 1
ATOM 3070 C C . LEU A 1 390 ? -6.698 6.305 10.713 1.00 98.81 390 LEU A C 1
ATOM 3072 O O . LEU A 1 390 ? -7.124 6.427 11.861 1.00 98.81 390 LEU A O 1
ATOM 3076 N N . ARG A 1 391 ? -7.139 5.354 9.881 1.00 98.81 391 ARG A N 1
ATOM 3077 C CA . ARG A 1 391 ? -8.162 4.365 10.262 1.00 98.81 391 ARG A CA 1
ATOM 3078 C C . ARG A 1 391 ? -7.718 3.516 11.448 1.00 98.81 391 ARG A C 1
ATOM 3080 O O . ARG A 1 391 ? -8.441 3.428 12.437 1.00 98.81 391 ARG A O 1
ATOM 3087 N N . TYR A 1 392 ? -6.503 2.968 11.398 1.00 98.88 392 TYR A N 1
ATOM 3088 C CA . TYR A 1 392 ? -5.940 2.189 12.503 1.00 98.88 392 TYR A CA 1
ATOM 3089 C C . TYR A 1 392 ? -5.856 3.007 13.803 1.00 98.88 392 TYR A C 1
ATOM 3091 O O . TYR A 1 392 ? -6.281 2.545 14.862 1.00 98.88 392 TYR A O 1
ATOM 3099 N N . SER A 1 393 ? -5.350 4.242 13.727 1.00 98.69 393 SER A N 1
ATOM 3100 C CA . SER A 1 393 ? -5.237 5.141 14.880 1.00 98.69 393 SER A CA 1
ATOM 3101 C C . SER A 1 393 ? -6.603 5.496 15.475 1.00 98.69 393 SER A C 1
ATOM 3103 O O . SER A 1 3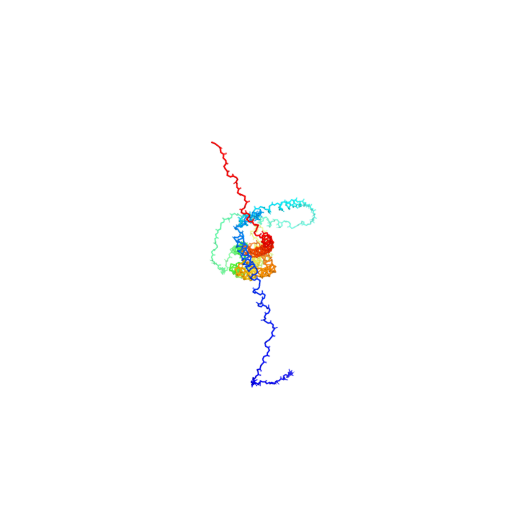93 ? -6.770 5.481 16.697 1.00 98.69 393 SER A O 1
ATOM 3105 N N . SER A 1 394 ? -7.598 5.759 14.625 1.00 98.75 394 SER A N 1
ATOM 3106 C CA . SER A 1 394 ? -8.969 6.058 15.044 1.00 98.75 394 SER A CA 1
ATOM 3107 C C . SER A 1 394 ? -9.633 4.855 15.718 1.00 98.75 394 SER A C 1
ATOM 3109 O O . SER A 1 394 ? -10.188 4.987 16.811 1.00 98.75 394 SER A O 1
ATOM 3111 N N . LEU A 1 395 ? -9.490 3.660 15.137 1.00 98.75 395 LEU A N 1
ATOM 3112 C CA . LEU A 1 395 ? -9.966 2.402 15.715 1.00 98.75 395 LEU A CA 1
ATOM 3113 C C . LEU A 1 395 ? -9.347 2.155 17.101 1.00 98.75 395 LEU A C 1
ATOM 3115 O O . LEU A 1 395 ? -10.065 1.890 18.068 1.00 98.75 395 LEU A O 1
ATOM 3119 N N . ASN A 1 396 ? -8.024 2.305 17.217 1.00 98.62 396 ASN A N 1
ATOM 3120 C CA . ASN A 1 396 ? -7.300 2.147 18.477 1.00 98.62 396 ASN A CA 1
ATOM 3121 C C . ASN A 1 396 ? -7.723 3.192 19.528 1.00 98.62 396 ASN A C 1
ATOM 3123 O O . ASN A 1 396 ? -7.968 2.864 20.688 1.00 98.62 396 ASN A O 1
ATOM 3127 N N . SER A 1 397 ? -7.863 4.455 19.124 1.00 98.69 397 SER A N 1
ATOM 3128 C CA . SER A 1 397 ? -8.300 5.536 20.016 1.00 98.69 397 SER A CA 1
ATOM 3129 C C . SER A 1 397 ? -9.726 5.311 20.521 1.00 98.69 397 SER A C 1
ATOM 3131 O O . SER A 1 397 ? -9.999 5.502 21.706 1.00 98.69 397 SER A O 1
ATOM 3133 N N . SER A 1 398 ? -10.615 4.840 19.646 1.00 98.69 398 SER A N 1
ATOM 3134 C CA . SER A 1 398 ? -12.018 4.578 19.971 1.00 98.69 398 SER A CA 1
ATOM 3135 C C . SER A 1 398 ? -12.169 3.436 20.975 1.00 98.69 398 SER A C 1
ATOM 3137 O O . SER A 1 398 ? -12.912 3.570 21.948 1.00 98.69 398 SER A O 1
ATOM 3139 N N . ILE A 1 399 ? -11.419 2.337 20.821 1.00 98.50 399 ILE A N 1
ATOM 3140 C CA . ILE A 1 399 ? -11.476 1.245 21.803 1.00 98.50 399 ILE A CA 1
ATOM 3141 C C . ILE A 1 399 ? -10.865 1.642 23.157 1.00 98.50 399 ILE A C 1
ATOM 3143 O O . ILE A 1 399 ? -11.353 1.205 24.203 1.00 98.50 399 ILE A O 1
ATOM 3147 N N . ILE A 1 400 ? -9.831 2.491 23.169 1.00 98.56 400 ILE A N 1
ATOM 3148 C CA . ILE A 1 400 ? -9.259 3.035 24.410 1.00 98.56 400 ILE A CA 1
ATOM 3149 C C . ILE A 1 400 ? -10.278 3.946 25.105 1.00 98.56 400 ILE A C 1
ATOM 3151 O O . ILE A 1 400 ? -10.460 3.839 26.319 1.00 98.56 400 ILE A O 1
ATOM 3155 N N . ALA A 1 401 ? -10.959 4.817 24.354 1.00 98.50 401 ALA A N 1
ATOM 3156 C CA . ALA A 1 401 ? -12.008 5.690 24.878 1.00 98.50 401 ALA A CA 1
ATOM 3157 C C . ALA A 1 401 ? -13.158 4.877 25.489 1.00 98.50 401 ALA A C 1
ATOM 3159 O O . ALA A 1 401 ? -13.484 5.075 26.659 1.00 98.50 401 ALA A O 1
ATOM 3160 N N . ARG A 1 402 ? -13.666 3.872 24.765 1.00 98.38 402 ARG A N 1
ATOM 3161 C CA . ARG A 1 402 ? -14.673 2.935 25.282 1.00 98.38 402 ARG A CA 1
ATOM 3162 C C . ARG A 1 402 ? -14.210 2.236 26.563 1.00 98.38 402 ARG A C 1
ATOM 3164 O O . ARG A 1 402 ? -14.981 2.092 27.506 1.00 98.38 402 ARG A O 1
ATOM 3171 N N . GLY A 1 403 ? -12.943 1.824 26.630 1.00 98.31 403 GLY A N 1
ATOM 3172 C CA . GLY A 1 403 ? -12.358 1.261 27.847 1.00 98.31 403 GLY A CA 1
ATOM 3173 C C . GLY A 1 403 ? -12.468 2.213 29.041 1.00 98.31 403 GLY A C 1
ATOM 3174 O O . GLY A 1 403 ? -12.869 1.787 30.123 1.00 98.31 403 GLY A O 1
ATOM 3175 N N . LYS A 1 404 ? -12.175 3.506 28.853 1.00 98.56 404 LYS A N 1
ATOM 3176 C CA . LYS A 1 404 ? -12.322 4.525 29.908 1.00 98.56 404 LYS A CA 1
ATOM 3177 C C . LYS A 1 404 ? -13.778 4.690 30.345 1.00 98.56 404 LYS A C 1
ATOM 3179 O O . LYS A 1 404 ? -14.034 4.746 31.545 1.00 98.56 404 LYS A O 1
ATOM 3184 N N . GLU A 1 405 ? -14.716 4.726 29.401 1.00 98.38 405 GLU A N 1
ATOM 3185 C CA . GLU A 1 405 ? -16.153 4.839 29.689 1.00 98.38 405 GLU A CA 1
ATOM 3186 C C . GLU A 1 405 ? -16.662 3.660 30.525 1.00 98.38 405 GLU A C 1
ATOM 3188 O O . GLU A 1 405 ? -17.312 3.869 31.548 1.00 98.38 405 GLU A O 1
ATOM 3193 N N . LEU A 1 406 ? -16.299 2.429 30.148 1.00 98.25 406 LEU A N 1
ATOM 3194 C CA . LEU A 1 406 ? -16.682 1.219 30.880 1.00 98.25 406 LEU A CA 1
ATOM 3195 C C . LEU A 1 406 ? -16.145 1.216 32.319 1.00 98.25 406 LEU A C 1
ATOM 3197 O O . LEU A 1 406 ? -16.893 0.946 33.257 1.00 98.25 406 LEU A O 1
ATOM 3201 N N . HIS A 1 407 ? -14.868 1.563 32.520 1.00 97.50 407 HIS A N 1
ATOM 3202 C CA . HIS A 1 407 ? -14.290 1.632 33.869 1.00 97.50 407 HIS A CA 1
ATOM 3203 C C . HIS A 1 407 ? -14.892 2.777 34.693 1.00 97.50 407 HIS A C 1
ATOM 3205 O O . HIS A 1 407 ? -15.105 2.622 35.894 1.00 97.50 407 HIS A O 1
ATOM 3211 N N . SER A 1 408 ? -15.206 3.913 34.065 1.00 97.62 408 SER A N 1
ATOM 3212 C CA . SER A 1 408 ? -15.904 5.012 34.734 1.00 97.62 408 SER A CA 1
ATOM 3213 C C . SER A 1 408 ? -17.300 4.590 35.194 1.00 97.62 408 SER A C 1
ATOM 3215 O O . SER A 1 408 ? -17.673 4.884 36.327 1.00 97.62 408 SER A O 1
ATOM 3217 N N . ALA A 1 409 ? -18.060 3.884 34.352 1.00 93.94 409 ALA A N 1
ATOM 3218 C CA . ALA A 1 409 ? -19.380 3.369 34.708 1.00 93.94 409 ALA A CA 1
ATOM 3219 C C . ALA A 1 409 ? -19.304 2.360 35.865 1.00 93.94 409 ALA A C 1
ATOM 3221 O O . ALA A 1 409 ? -20.073 2.466 36.821 1.00 93.94 409 ALA A O 1
ATOM 3222 N N . MET A 1 410 ? -18.327 1.449 35.830 1.00 95.06 410 MET A N 1
ATOM 3223 C CA . MET A 1 410 ? -18.101 0.474 36.900 1.00 95.06 410 MET A CA 1
ATOM 3224 C C . MET A 1 410 ? -17.747 1.148 38.234 1.00 95.06 410 MET A C 1
ATOM 3226 O O . MET A 1 410 ? -18.298 0.806 39.279 1.00 95.06 410 MET A O 1
ATOM 3230 N N . ASN A 1 411 ? -16.878 2.162 38.205 1.00 94.94 411 ASN A N 1
ATOM 3231 C CA . ASN A 1 411 ? -16.526 2.931 39.399 1.00 94.94 411 ASN A CA 1
ATOM 3232 C C . ASN A 1 411 ? -17.733 3.685 39.976 1.00 94.94 411 ASN A C 1
ATOM 3234 O O . ASN A 1 411 ? -17.917 3.706 41.194 1.00 94.94 411 ASN A O 1
ATOM 3238 N N . SER A 1 412 ? -18.568 4.284 39.122 1.00 93.25 412 SER A N 1
ATOM 3239 C CA . SER A 1 412 ? -19.806 4.945 39.549 1.00 93.25 412 SER A CA 1
ATOM 3240 C C . SER A 1 412 ? -20.772 3.968 40.215 1.00 93.25 412 SER A C 1
ATOM 3242 O O . SER A 1 412 ? -21.343 4.303 41.250 1.00 93.25 412 SER A O 1
ATOM 3244 N N . LEU A 1 413 ? -20.910 2.755 39.671 1.00 90.25 413 LEU A N 1
ATOM 3245 C CA . LEU A 1 413 ? -21.763 1.719 40.250 1.00 90.25 413 LEU A CA 1
ATOM 3246 C C . LEU A 1 413 ? -21.262 1.273 41.632 1.00 90.25 413 LEU A C 1
ATOM 3248 O O . LEU A 1 413 ? -22.041 1.228 42.578 1.00 90.25 413 LEU A O 1
ATOM 3252 N N . HIS A 1 414 ? -19.952 1.064 41.792 1.00 90.44 414 HIS A N 1
ATOM 3253 C CA . HIS A 1 414 ? -19.354 0.741 43.095 1.00 90.44 414 HIS A CA 1
ATOM 3254 C C . HIS A 1 414 ? -19.546 1.854 44.133 1.00 90.44 414 HIS A C 1
ATOM 3256 O O . HIS A 1 414 ? -19.812 1.599 45.309 1.00 90.44 414 HIS A O 1
ATOM 3262 N N . ASN A 1 415 ? -19.414 3.114 43.713 1.00 90.19 415 ASN A N 1
ATOM 3263 C CA . ASN A 1 415 ? -19.653 4.258 44.592 1.00 90.19 415 ASN A CA 1
ATOM 3264 C C . ASN A 1 415 ? -21.127 4.362 45.000 1.00 90.19 415 ASN A C 1
ATOM 3266 O O . ASN A 1 415 ? -21.415 4.676 46.155 1.00 90.19 415 ASN A O 1
ATOM 3270 N N . PHE A 1 416 ? -22.043 4.074 44.075 1.00 86.25 416 PHE A N 1
ATOM 3271 C CA . PHE A 1 416 ? -23.474 4.023 44.344 1.00 86.25 416 PHE A CA 1
ATOM 3272 C C . PHE A 1 416 ? -23.827 2.906 45.335 1.00 86.25 416 PHE A C 1
ATOM 3274 O O . PHE A 1 416 ? -24.513 3.173 46.319 1.00 86.25 416 PHE A O 1
ATOM 3281 N N . ASP A 1 417 ? -23.281 1.700 45.159 1.00 85.12 417 ASP A N 1
ATOM 3282 C CA . ASP A 1 417 ? -23.492 0.584 46.090 1.00 85.12 417 ASP A CA 1
ATOM 3283 C C . ASP A 1 417 ? -23.024 0.929 47.513 1.00 85.12 417 ASP A C 1
ATOM 3285 O O . ASP A 1 417 ? -23.761 0.730 48.480 1.00 85.12 417 ASP A O 1
ATOM 3289 N N . LYS A 1 418 ? -21.847 1.555 47.653 1.00 87.00 418 LYS A N 1
ATOM 3290 C CA . LYS A 1 418 ? -21.361 2.052 48.953 1.00 87.00 418 LYS A CA 1
ATOM 3291 C C . LYS A 1 418 ? -22.270 3.118 49.563 1.00 87.00 418 LYS A C 1
ATOM 3293 O O . LYS A 1 418 ? -22.403 3.184 50.785 1.00 87.00 418 LYS A O 1
ATOM 3298 N N . ALA A 1 419 ? -22.839 4.002 48.744 1.00 86.25 419 ALA A N 1
ATOM 3299 C CA . ALA A 1 419 ? -23.769 5.023 49.218 1.00 86.25 419 ALA A CA 1
ATOM 3300 C C . ALA A 1 419 ? -25.078 4.389 49.714 1.00 86.25 419 ALA A C 1
ATOM 3302 O O . ALA A 1 419 ? -25.567 4.769 50.778 1.00 86.25 419 ALA A O 1
ATOM 3303 N N . LEU A 1 420 ? -25.590 3.377 49.004 1.00 87.25 420 LEU A N 1
ATOM 3304 C CA . LEU A 1 420 ? -26.751 2.598 49.435 1.00 87.25 420 LEU A CA 1
ATOM 3305 C C . LEU A 1 420 ? -26.498 1.842 50.743 1.00 87.25 420 LEU A C 1
ATOM 3307 O O . LEU A 1 420 ? -27.382 1.811 51.593 1.00 87.25 420 LEU A O 1
ATOM 3311 N N . ASP A 1 421 ? -25.309 1.265 50.939 1.00 87.25 421 ASP A N 1
ATOM 3312 C CA . ASP A 1 421 ? -24.950 0.598 52.200 1.00 87.25 421 ASP A CA 1
ATOM 3313 C C . ASP A 1 421 ? -25.005 1.563 53.389 1.00 87.25 421 ASP A C 1
ATOM 3315 O O . ASP A 1 421 ? -25.621 1.261 54.413 1.00 87.25 421 ASP A O 1
ATOM 3319 N N . LYS A 1 422 ? -24.416 2.756 53.233 1.00 89.06 422 LYS A N 1
ATOM 3320 C CA . LYS A 1 422 ? -24.466 3.809 54.257 1.00 89.06 422 LYS A CA 1
ATOM 3321 C C . LYS A 1 422 ? -25.899 4.242 54.549 1.00 89.06 422 LYS A C 1
ATOM 3323 O O . LYS A 1 422 ? -26.262 4.383 55.712 1.00 89.06 422 LYS A O 1
ATOM 3328 N N . PHE A 1 423 ? -26.712 4.423 53.509 1.00 86.50 423 PHE A N 1
ATOM 3329 C CA . PHE A 1 423 ? -28.107 4.819 53.668 1.00 86.50 423 PHE A CA 1
ATOM 3330 C C . PHE A 1 423 ? -28.937 3.747 54.382 1.00 86.50 423 PHE A C 1
ATOM 3332 O O . PHE A 1 423 ? -29.681 4.054 55.308 1.00 86.50 423 PHE A O 1
ATOM 3339 N N . ALA A 1 424 ? -28.767 2.479 54.005 1.00 87.56 424 ALA A N 1
ATOM 3340 C CA . ALA A 1 424 ? -29.453 1.367 54.651 1.00 87.56 424 ALA A CA 1
ATOM 3341 C C . ALA A 1 424 ? -29.071 1.231 56.133 1.00 87.56 424 ALA A C 1
ATOM 3343 O O . ALA A 1 424 ? -29.945 0.955 56.951 1.00 87.56 424 ALA A O 1
ATOM 3344 N N . SER A 1 425 ? -27.793 1.444 56.474 1.00 90.50 425 SER A N 1
ATOM 3345 C CA . SER A 1 425 ? -27.322 1.464 57.864 1.00 90.50 425 SER A CA 1
ATOM 3346 C C . SER A 1 425 ? -27.948 2.609 58.656 1.00 90.50 425 SER A C 1
ATOM 3348 O O . SER A 1 425 ? -28.423 2.387 59.764 1.00 90.50 425 SER A O 1
ATOM 3350 N N . TRP A 1 426 ? -27.979 3.814 58.081 1.00 93.62 426 TRP A N 1
ATOM 3351 C CA . TRP A 1 426 ? -28.615 4.972 58.706 1.00 93.62 426 TRP A CA 1
ATOM 3352 C C . TRP A 1 426 ? -30.109 4.738 58.956 1.00 93.62 426 TRP A C 1
ATOM 3354 O O . TRP A 1 426 ? -30.600 5.055 60.033 1.00 93.62 426 TRP A O 1
ATOM 3364 N N . MET A 1 427 ? -30.830 4.128 58.007 1.00 88.31 427 MET A N 1
ATOM 3365 C CA . MET A 1 427 ? -32.237 3.784 58.233 1.00 88.31 427 MET A CA 1
ATOM 3366 C C . MET A 1 427 ? -32.423 2.780 59.365 1.00 88.31 427 MET A C 1
ATOM 3368 O O . MET A 1 427 ? -33.351 2.937 60.144 1.00 88.31 427 MET A O 1
ATOM 3372 N N . SER A 1 428 ? -31.551 1.773 59.484 1.00 89.88 428 SER A N 1
ATOM 3373 C CA . SER A 1 428 ? -31.629 0.823 60.600 1.00 89.88 428 SER A CA 1
ATOM 3374 C C . SER A 1 428 ? -31.406 1.506 61.952 1.00 89.88 428 SER A C 1
ATOM 3376 O O . SER A 1 428 ? -32.061 1.163 62.929 1.00 89.88 428 SER A O 1
ATOM 3378 N N . GLU A 1 429 ? -30.496 2.481 62.013 1.00 90.19 429 GLU A N 1
ATOM 3379 C CA . GLU A 1 429 ? -30.274 3.292 63.213 1.00 90.19 429 GLU A CA 1
ATOM 3380 C C . GLU A 1 429 ? -31.484 4.187 63.524 1.00 90.19 429 GLU A C 1
ATOM 3382 O O . GLU A 1 429 ? -31.903 4.279 64.674 1.00 90.19 429 GLU A O 1
ATOM 3387 N N . ALA A 1 430 ? -32.087 4.803 62.502 1.00 88.12 430 ALA A N 1
ATOM 3388 C CA . ALA A 1 430 ? -33.291 5.613 62.656 1.00 88.12 430 ALA A CA 1
ATOM 3389 C C . ALA A 1 430 ? -34.490 4.786 63.154 1.00 88.12 430 ALA A C 1
ATOM 3391 O O . ALA A 1 430 ? -35.121 5.193 64.123 1.00 88.12 430 ALA A O 1
ATOM 3392 N N . GLU A 1 431 ? -34.753 3.619 62.551 1.00 85.62 431 GLU A N 1
ATOM 3393 C CA . GLU A 1 431 ? -35.789 2.667 62.993 1.00 85.62 431 GLU A CA 1
ATOM 3394 C C . GLU A 1 431 ? -35.572 2.263 64.454 1.00 85.62 431 GLU A C 1
ATOM 3396 O O . GLU A 1 431 ? -36.468 2.422 65.277 1.00 85.62 431 GLU A O 1
ATOM 3401 N N . SER A 1 432 ? -34.348 1.855 64.813 1.00 89.81 432 SER A N 1
ATOM 3402 C CA . SER A 1 432 ? -34.024 1.490 66.195 1.00 89.81 432 SER A CA 1
ATOM 3403 C C . SER A 1 432 ? -34.254 2.640 67.177 1.00 89.81 432 SER A C 1
ATOM 3405 O O . SER A 1 432 ? -34.675 2.399 68.305 1.00 89.81 432 SER A O 1
ATOM 3407 N N . ASN A 1 433 ? -33.954 3.880 66.790 1.00 87.62 433 ASN A N 1
ATOM 3408 C CA . ASN A 1 433 ? -34.180 5.042 67.646 1.00 87.62 433 ASN A CA 1
ATOM 3409 C C . ASN A 1 433 ? -35.674 5.349 67.807 1.00 87.62 433 ASN A C 1
ATOM 3411 O O . ASN A 1 433 ? -36.094 5.729 68.898 1.00 87.62 433 ASN A O 1
ATOM 3415 N N . THR A 1 434 ? -36.477 5.178 66.754 1.00 83.94 434 THR A N 1
ATOM 3416 C CA . THR A 1 434 ? -37.936 5.338 66.822 1.00 83.94 434 THR A CA 1
ATOM 3417 C C . THR A 1 434 ? -38.565 4.286 67.734 1.00 83.94 434 THR A C 1
ATOM 3419 O O . THR A 1 434 ? -39.316 4.661 68.632 1.00 83.94 434 THR A O 1
ATOM 3422 N N . ASP A 1 435 ? -38.180 3.015 67.597 1.00 83.50 435 ASP A N 1
ATOM 3423 C CA . ASP A 1 435 ? -38.660 1.928 68.463 1.00 83.50 435 ASP A CA 1
ATOM 3424 C C . ASP A 1 435 ? -38.322 2.189 69.944 1.00 83.50 435 ASP A C 1
ATOM 3426 O O . ASP A 1 435 ? -39.127 1.941 70.844 1.00 83.50 435 ASP A O 1
ATOM 3430 N N . LEU A 1 436 ? -37.129 2.734 70.220 1.00 84.25 436 LEU A N 1
ATOM 3431 C CA . LEU A 1 436 ? -36.727 3.124 71.576 1.00 84.25 436 LEU A CA 1
ATOM 3432 C C . LEU A 1 436 ? -37.607 4.241 72.150 1.00 84.25 436 LEU A C 1
ATOM 3434 O O . LEU A 1 436 ? -37.936 4.200 73.335 1.00 84.25 436 LEU A O 1
ATOM 3438 N N . VAL A 1 437 ? -37.978 5.232 71.334 1.00 81.25 437 VAL A N 1
ATOM 3439 C CA . VAL A 1 437 ? -38.876 6.317 71.756 1.00 81.25 437 VAL A CA 1
ATOM 3440 C C . VAL A 1 437 ? -40.281 5.783 72.026 1.00 81.25 437 VAL A C 1
ATOM 3442 O O . VAL A 1 437 ? -40.867 6.146 73.042 1.00 81.25 437 VAL A O 1
ATOM 3445 N N . GLU A 1 438 ? -40.803 4.895 71.180 1.00 76.31 438 GLU A N 1
ATOM 3446 C CA . GLU A 1 438 ? -42.119 4.268 71.369 1.00 76.31 438 GLU A CA 1
ATOM 3447 C C . GLU A 1 438 ? -42.178 3.456 72.675 1.00 76.31 438 GLU A C 1
ATOM 3449 O O . GLU A 1 438 ? -43.082 3.646 73.489 1.00 76.31 438 GLU A O 1
ATOM 3454 N N . LEU A 1 439 ? -41.143 2.657 72.956 1.00 77.44 439 LEU A N 1
ATOM 3455 C CA . LEU A 1 439 ? -41.003 1.930 74.223 1.00 77.44 439 LEU A CA 1
ATOM 3456 C C . LEU A 1 439 ? -40.937 2.854 75.446 1.00 77.44 439 LEU A C 1
ATOM 3458 O O . LEU A 1 439 ? -41.403 2.484 76.524 1.00 77.44 439 LEU A O 1
ATOM 3462 N N . GLU A 1 440 ? -40.326 4.031 75.321 1.00 73.81 440 GLU A N 1
ATOM 3463 C CA . GLU A 1 440 ? -40.261 4.997 76.419 1.00 73.81 440 GLU A CA 1
ATOM 3464 C C . GLU A 1 440 ? -41.606 5.712 76.635 1.00 73.81 440 GLU A C 1
ATOM 3466 O O . GLU A 1 440 ? -42.000 5.946 77.778 1.00 73.81 440 GLU A O 1
ATOM 3471 N N . VAL A 1 441 ? -42.358 5.980 75.564 1.00 68.62 441 VAL A N 1
ATOM 3472 C CA . VAL A 1 441 ? -43.732 6.505 75.632 1.00 68.62 441 VAL A CA 1
ATOM 3473 C C . VAL A 1 441 ? -44.679 5.497 76.294 1.00 68.62 441 VAL A C 1
ATOM 3475 O O . VAL A 1 441 ? -45.452 5.883 77.172 1.00 68.62 441 VAL A O 1
ATOM 3478 N N . ASP A 1 442 ? -44.570 4.209 75.965 1.00 68.31 442 ASP A N 1
ATOM 3479 C CA . ASP A 1 442 ? -45.383 3.148 76.575 1.00 68.31 442 ASP A CA 1
ATOM 3480 C C . ASP A 1 442 ? -45.085 2.952 78.071 1.00 68.31 442 ASP A C 1
ATOM 3482 O O . ASP A 1 442 ? -45.996 2.727 78.876 1.00 68.31 442 ASP A O 1
ATOM 3486 N N . LYS A 1 443 ? -43.820 3.098 78.489 1.00 67.06 443 LYS A N 1
ATOM 3487 C CA . LYS A 1 443 ? -43.447 3.092 79.918 1.00 67.06 443 LYS A CA 1
ATOM 3488 C C . LYS A 1 443 ? -44.001 4.297 80.677 1.00 67.06 443 LYS A C 1
ATOM 3490 O O . LYS A 1 443 ? -44.257 4.189 81.876 1.00 67.06 443 LYS A O 1
ATOM 3495 N N . LEU A 1 444 ? -44.197 5.424 79.995 1.00 56.97 444 LEU A N 1
ATOM 3496 C CA . LEU A 1 444 ? -44.764 6.658 80.542 1.00 56.97 444 LEU A CA 1
ATOM 3497 C C . LEU A 1 444 ? -46.301 6.723 80.426 1.00 56.97 444 LEU A C 1
ATOM 3499 O O . LEU A 1 444 ? -46.861 7.820 80.464 1.00 56.97 444 LEU A O 1
ATOM 3503 N N . GLY A 1 445 ? -46.983 5.570 80.322 1.00 50.25 445 GLY A N 1
ATOM 3504 C CA . GLY A 1 445 ? -48.445 5.438 80.232 1.00 50.25 445 GLY A CA 1
ATOM 3505 C C . GLY A 1 445 ? -49.249 6.411 81.119 1.00 50.25 445 GLY A C 1
ATOM 3506 O O . GLY A 1 445 ? -48.778 6.869 82.161 1.00 50.25 445 GLY A O 1
ATOM 3507 N N . PRO A 1 446 ? -50.493 6.732 80.715 1.00 51.47 446 PRO A N 1
ATOM 3508 C CA . PRO A 1 446 ? -51.106 8.050 80.851 1.00 51.47 446 PRO A CA 1
ATOM 3509 C C . PRO A 1 446 ? -50.938 8.617 82.260 1.00 51.47 446 PRO A C 1
ATOM 3511 O O . PRO A 1 446 ? -51.627 8.201 83.196 1.00 51.47 446 PRO A O 1
ATOM 3514 N N . ALA A 1 447 ? -50.048 9.603 82.402 1.00 49.47 447 ALA A N 1
ATOM 3515 C CA . ALA A 1 447 ? -49.981 10.416 83.604 1.00 49.47 447 ALA A CA 1
ATOM 3516 C C . ALA A 1 447 ? -51.397 10.935 83.908 1.00 49.47 447 ALA A C 1
ATOM 3518 O O . ALA A 1 447 ? -52.021 11.629 83.099 1.00 49.47 447 ALA A O 1
ATOM 3519 N N . ARG A 1 448 ? -51.930 10.502 85.056 1.00 47.62 448 ARG A N 1
ATOM 3520 C CA . ARG A 1 448 ? -53.271 10.817 85.550 1.00 47.62 448 ARG A CA 1
ATOM 3521 C C . ARG A 1 448 ? -53.554 12.310 85.386 1.00 47.62 448 ARG A C 1
ATOM 3523 O O . ARG A 1 448 ? -52.879 13.145 85.978 1.00 47.62 448 ARG A O 1
ATOM 3530 N N . ARG A 1 449 ? -54.605 12.647 84.634 1.00 46.75 449 ARG A N 1
ATOM 3531 C CA . ARG A 1 449 ? -55.274 13.943 84.784 1.00 46.75 449 ARG A CA 1
ATOM 3532 C C . ARG A 1 449 ? -55.928 13.957 86.165 1.00 46.75 449 ARG A C 1
ATOM 3534 O O . ARG A 1 449 ? -56.993 13.369 86.329 1.00 46.75 449 ARG A O 1
ATOM 3541 N N . ASP A 1 450 ? -55.295 14.605 87.138 1.00 42.50 450 ASP A N 1
ATOM 3542 C CA . ASP A 1 450 ? -55.935 14.944 88.411 1.00 42.50 450 ASP A CA 1
ATOM 3543 C C . ASP A 1 450 ? -57.026 16.009 88.172 1.00 42.50 450 ASP A C 1
ATOM 3545 O O . ASP A 1 450 ? -56.722 17.098 87.680 1.00 42.50 450 ASP A O 1
ATOM 3549 N N . PRO A 1 451 ? -58.306 15.754 88.512 1.00 49.34 451 PRO A N 1
ATOM 3550 C CA . PRO A 1 451 ? -59.397 16.705 88.302 1.00 49.34 451 PRO A CA 1
ATOM 3551 C C . PRO A 1 451 ? -59.633 17.635 89.508 1.00 49.34 451 PRO A C 1
ATOM 3553 O O . PRO A 1 451 ? -60.772 18.019 89.777 1.00 49.34 451 PRO A O 1
ATOM 3556 N N . GLN A 1 452 ? -58.597 18.008 90.269 1.00 47.78 452 GLN A N 1
ATOM 3557 C CA . GLN A 1 452 ? -58.806 18.750 91.517 1.00 47.78 452 GLN A CA 1
ATOM 3558 C C . GLN A 1 452 ? -57.780 19.858 91.770 1.00 47.78 452 GLN A C 1
ATOM 3560 O O . GLN A 1 452 ? -56.952 19.788 92.667 1.00 47.78 452 GLN A O 1
ATOM 3565 N N . ALA A 1 453 ? -57.929 20.958 91.036 1.00 47.78 453 ALA A N 1
ATOM 3566 C CA . ALA A 1 453 ? -57.526 22.278 91.508 1.00 47.78 453 ALA A CA 1
ATOM 3567 C C . ALA A 1 453 ? -58.606 23.291 91.102 1.00 47.78 453 ALA A C 1
ATOM 3569 O O . ALA A 1 453 ? -58.489 24.018 90.119 1.00 47.78 453 ALA A O 1
ATOM 3570 N N . ARG A 1 454 ? -59.720 23.286 91.852 1.00 44.25 454 ARG A N 1
ATOM 3571 C CA . ARG A 1 454 ? -60.694 24.385 91.846 1.00 44.25 454 ARG A CA 1
ATOM 3572 C C . ARG A 1 454 ? -59.952 25.659 92.251 1.00 44.25 454 ARG A C 1
ATOM 3574 O O . ARG A 1 454 ? -59.473 25.745 93.379 1.00 44.25 454 ARG A O 1
ATOM 3581 N N . GLY A 1 455 ? -59.889 26.638 91.354 1.00 48.38 455 GLY A N 1
ATOM 3582 C CA . GLY A 1 455 ? -59.521 28.000 91.727 1.00 48.38 455 GLY A CA 1
ATOM 3583 C C . GLY A 1 455 ? -60.511 28.550 92.765 1.00 48.38 455 GLY A C 1
ATOM 3584 O O . GLY A 1 455 ? -61.708 28.246 92.679 1.00 48.38 455 GLY A O 1
ATOM 3585 N N . PRO A 1 456 ? -60.055 29.333 93.756 1.00 51.25 456 PRO A N 1
ATOM 3586 C CA . PRO A 1 456 ? -60.965 30.026 94.647 1.00 51.25 456 PRO A CA 1
ATOM 3587 C C . PRO A 1 456 ? -61.722 31.093 93.852 1.00 51.25 456 PRO A C 1
ATOM 3589 O O . PRO A 1 456 ? -61.144 31.963 93.202 1.00 51.25 456 PRO A O 1
ATOM 3592 N N . SER A 1 457 ? -63.045 30.971 93.888 1.00 44.97 457 SER A N 1
ATOM 3593 C CA . SER A 1 457 ? -63.973 31.968 93.380 1.00 44.97 457 SER A CA 1
ATOM 3594 C C . SER A 1 457 ? -63.908 33.219 94.256 1.00 44.97 457 SER A C 1
ATOM 3596 O O . SER A 1 457 ? -63.942 33.099 95.478 1.00 44.97 457 SER A O 1
ATOM 3598 N N . MET A 1 458 ? -63.969 34.380 93.591 1.00 46.03 458 MET A N 1
ATOM 3599 C CA . MET A 1 458 ? -64.656 35.594 94.050 1.00 46.03 458 MET A CA 1
ATOM 3600 C C . MET A 1 458 ? -64.011 36.391 95.207 1.00 46.03 458 MET A C 1
ATOM 3602 O O . MET A 1 458 ? -64.025 35.955 96.349 1.00 46.03 458 MET A O 1
ATOM 3606 N N . HIS A 1 459 ? -63.573 37.639 94.962 1.00 42.84 459 HIS A N 1
ATOM 3607 C CA . HIS A 1 459 ? -64.434 38.839 95.048 1.00 42.84 459 HIS A CA 1
ATOM 3608 C C . HIS A 1 459 ? -63.670 40.185 95.049 1.00 42.84 459 HIS A C 1
ATOM 3610 O O . HIS A 1 459 ? -62.520 40.256 95.470 1.00 42.84 459 HIS A O 1
ATOM 3616 N N . LEU A 1 460 ? -64.448 41.234 94.724 1.00 38.53 460 LEU A N 1
ATOM 3617 C CA . LEU A 1 460 ? -64.272 42.687 94.930 1.00 38.53 460 LEU A CA 1
ATOM 3618 C C . LEU A 1 460 ? -63.525 43.434 93.802 1.00 38.53 460 LEU A C 1
ATOM 3620 O O . LEU A 1 460 ? -62.442 43.028 93.408 1.00 38.53 460 LEU A O 1
ATOM 3624 N N . LYS A 1 461 ? -64.025 44.553 93.265 1.00 40.31 461 LYS A N 1
ATOM 3625 C CA . LYS A 1 461 ? -65.158 45.415 93.637 1.00 40.31 461 LYS A CA 1
ATOM 3626 C C . LYS A 1 461 ? -65.551 46.283 92.445 1.00 40.31 461 LYS A C 1
ATOM 3628 O O . LYS A 1 461 ? -64.631 46.588 91.655 1.00 40.31 461 LYS A O 1
#